Protein AF-0000000072890587 (afdb_homodimer)

Nearest PDB structures (foldseek):
  2buj-assembly1_A  TM=9.372E-01  e=1.183E-31  Homo sapiens
  2buj-assembly2_B  TM=9.248E-01  e=1.462E-30  Homo sapiens
  4c57-assembly2_B  TM=8.618E-01  e=7.213E-23  Homo sapiens
  4c59-assembly1_A  TM=8.508E-01  e=7.845E-19  Homo sapiens
  4o38-assembly1_A  TM=8.407E-01  e=2.914E-18  Homo sapiens

Solvent-accessible surface area (backbone atoms only — not comparable to full-atom values): 32503 Å² total; per-residue (Å²): 131,91,66,82,65,82,66,73,74,68,73,62,55,63,46,76,49,93,89,39,49,32,35,52,73,43,59,75,45,51,55,97,58,34,37,26,27,34,24,28,37,75,90,46,86,53,64,29,28,36,38,40,35,63,15,76,29,52,45,40,43,50,52,55,49,48,29,51,51,49,40,74,71,47,86,48,89,19,36,59,58,65,78,44,65,43,73,44,74,58,34,35,74,95,69,52,24,48,18,38,38,37,39,34,28,77,54,56,89,71,40,25,43,39,57,52,30,52,55,25,39,62,67,70,48,75,58,53,50,58,54,47,51,51,46,49,49,40,48,50,53,26,48,43,53,43,44,70,76,47,27,22,50,54,45,56,40,43,76,33,25,33,36,45,78,91,81,35,49,25,39,49,72,56,77,43,37,41,72,17,68,44,79,28,79,36,69,66,54,18,46,20,50,25,48,50,34,56,73,48,22,53,71,55,34,50,33,46,63,45,68,60,43,53,68,70,41,75,48,43,50,43,49,41,34,26,8,45,20,26,35,52,39,14,56,65,68,53,43,33,79,32,46,59,37,43,47,70,60,45,32,46,69,59,50,47,61,65,52,72,84,79,71,74,82,63,81,52,86,51,68,50,69,64,55,55,53,55,30,53,48,24,54,42,54,55,59,87,71,29,53,53,65,69,55,51,53,51,52,49,54,52,47,32,68,72,63,78,82,130,88,72,80,70,81,63,72,75,67,74,63,57,63,48,76,48,94,90,38,51,33,34,52,74,44,59,75,44,50,54,97,58,34,36,27,28,35,25,28,37,74,91,46,87,52,64,30,28,37,38,39,36,61,13,76,28,49,46,40,44,51,52,54,48,46,30,51,50,52,39,72,70,50,86,48,89,21,36,59,58,64,77,45,64,43,73,44,74,58,34,35,74,93,67,52,25,48,18,38,38,39,39,34,28,77,55,55,91,73,39,24,43,39,57,52,30,52,56,25,38,62,67,70,47,74,59,54,50,58,56,46,52,52,47,49,50,41,48,50,54,26,49,44,54,44,44,70,77,46,27,21,51,54,46,56,41,42,75,32,24,33,36,44,77,91,82,36,49,25,38,49,72,56,77,43,36,41,72,16,68,45,80,29,81,37,68,66,54,18,45,21,51,24,48,50,35,57,72,48,20,53,72,54,35,52,33,45,63,45,67,60,42,53,68,70,40,75,47,43,50,44,48,41,35,26,8,46,19,26,37,52,40,15,56,66,67,54,42,34,78,32,46,60,36,44,47,72,59,44,32,46,68,59,50,46,60,66,52,72,84,80,71,76,81,64,80,53,86,52,68,49,69,63,56,56,52,54,30,52,49,24,55,42,54,55,57,87,71,31,52,53,66,69,54,52,54,51,50,50,53,52,47,31,69,73,63,78,83

Secondary structure (DSSP, 8-state):
-------------EEEETTEEEEEEEEEEE-SSEEEEEEEETTS--EEEEEEEEESSHHHHHHHHHHHHHHHH---TTB----EEEEES--BGGGTB-EEEEEEEE--TT-BHHHHHHHHHHHT-PPPHHHHHHHHHHHHHHHHHHHHTTEE-S--SGGGEEEETTTEEEE--GGG-EES-EEE-SHHHHHHHHHHHHHHS-GGG--GGGTS--SSEEE-THHHHHHHHHHHHHHHHSS-TTHHHHHTT--HHHHHHHT---------TT--HHHHHHHHHH--SSGGGSPPHHHHHHHHHHHHHHHT-/-------------EEEETTEEEEEEEEEEE-SSEEEEEEEETTS--EEEEEEEEESSHHHHHHHHHHHHHHHH---TTB----EEEEES--BGGGTB-EEEEEEEE--TT-BHHHHHHHHHHHT-PPPHHHHHHHHHHHHHHHHHHHHTTEE-S--SGGGEEEETTTEEEE--GGG-EES-EEE-SHHHHHHHHHHHHHHS-GGG--GGGTS--SSEEE-THHHHHHHHHHHHHHHHSS-TTHHHHHTT--HHHHHHHT--------STTS-HHHHHHHHHH--SSGGGSPPHHHHHHHHHHHHHHHT-

InterPro domains:
  IPR000719 Protein kinase domain [PF00069] (23-298)
  IPR000719 Protein kinase domain [PS50011] (22-303)
  IPR000719 Protein kinase domain [SM00220] (22-304)
  IPR011009 Protein kinase-like domain superfamily [SSF56112] (11-298)
  IPR052239 Serine/threonine-specific protein kinases [PTHR45998] (8-303)

Radius of gyration: 24.75 Å; Cα contacts (8 Å, |Δi|>4): 1178; chains: 2; bounding box: 51×75×78 Å

Structure (mmCIF, N/CA/C/O backbone):
data_AF-0000000072890587-model_v1
#
loop_
_entity.id
_entity.type
_entity.pdbx_description
1 polymer 'non-specific serine/threonine protein kinase'
#
loop_
_atom_site.group_PDB
_atom_site.id
_atom_site.type_symbol
_atom_site.label_atom_id
_atom_site.label_alt_id
_atom_site.label_comp_id
_atom_site.label_asym_id
_atom_site.label_entity_id
_atom_site.label_seq_id
_atom_site.pdbx_PDB_ins_code
_atom_site.Cartn_x
_atom_site.Cartn_y
_atom_site.Cartn_z
_atom_site.occupancy
_atom_site.B_iso_or_equiv
_atom_site.auth_seq_id
_atom_site.auth_comp_id
_atom_site.auth_asym_id
_atom_site.auth_atom_id
_atom_site.pd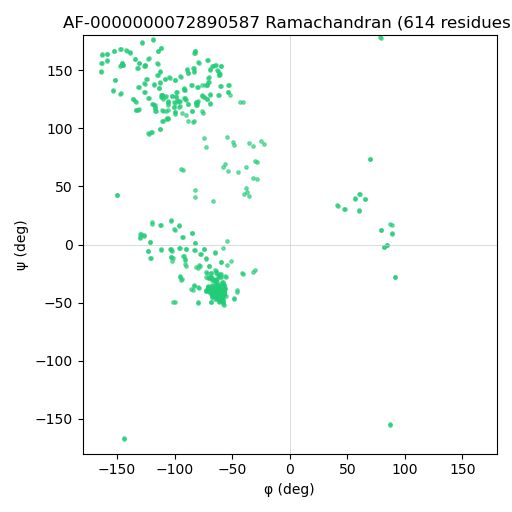bx_PDB_model_num
ATOM 1 N N . MET A 1 1 ? -9.383 34.219 -34.938 1 16.92 1 MET A N 1
ATOM 2 C CA . MET A 1 1 ? -7.934 34.062 -34.812 1 16.92 1 MET A CA 1
ATOM 3 C C . MET A 1 1 ? -7.594 33.25 -33.531 1 16.92 1 MET A C 1
ATOM 5 O O . MET A 1 1 ? -6.516 32.688 -33.438 1 16.92 1 MET A O 1
ATOM 9 N N . LEU A 1 2 ? -8.383 33.312 -32.469 1 17.14 2 LEU A N 1
ATOM 10 C CA . LEU A 1 2 ? -7.84 33.312 -31.109 1 17.14 2 LEU A CA 1
ATOM 11 C C . LEU A 1 2 ? -7.527 31.875 -30.656 1 17.14 2 LEU A C 1
ATOM 13 O O . LEU A 1 2 ? -8.406 31.172 -30.156 1 17.14 2 LEU A O 1
ATOM 17 N N . ARG A 1 3 ? -7 31.016 -31.438 1 22.28 3 ARG A N 1
ATOM 18 C CA . ARG A 1 3 ? -6.594 29.609 -31.5 1 22.28 3 ARG A CA 1
ATOM 19 C C . ARG A 1 3 ? -5.582 29.297 -30.406 1 22.28 3 ARG A C 1
ATOM 21 O O . ARG A 1 3 ? -4.895 28.266 -30.469 1 22.28 3 ARG A O 1
ATOM 28 N N . ARG A 1 4 ? -5.207 30.312 -29.656 1 22.16 4 ARG A N 1
ATOM 29 C CA . ARG A 1 4 ? -4.027 30.203 -28.812 1 22.16 4 ARG A CA 1
ATOM 30 C C . ARG A 1 4 ? -4.129 28.984 -27.906 1 22.16 4 ARG A C 1
ATOM 32 O O . ARG A 1 4 ? -5.047 28.875 -27.078 1 22.16 4 ARG A O 1
ATOM 39 N N . ILE A 1 5 ? -3.613 27.922 -28.344 1 22.77 5 ILE A N 1
ATOM 40 C CA . ILE A 1 5 ? -3.322 26.516 -28.094 1 22.77 5 ILE A CA 1
ATOM 41 C C . ILE A 1 5 ? -2.588 26.375 -26.766 1 22.77 5 ILE A C 1
ATOM 43 O O . ILE A 1 5 ? -1.488 26.891 -26.594 1 22.77 5 ILE A O 1
ATOM 47 N N . PHE A 1 6 ? -3.158 26.719 -25.672 1 25.11 6 PHE A N 1
ATOM 48 C CA . PHE A 1 6 ? -2.518 26.516 -24.391 1 25.11 6 PHE A CA 1
ATOM 49 C C . PHE A 1 6 ? -1.757 25.188 -24.359 1 25.11 6 PHE A C 1
ATOM 51 O O . PHE A 1 6 ? -2.363 24.125 -24.422 1 25.11 6 PHE A O 1
ATOM 58 N N . SER A 1 7 ? -0.663 25.078 -25.172 1 26.73 7 SER A N 1
ATOM 59 C CA . SER A 1 7 ? 0.453 24.141 -25.203 1 26.73 7 SER A CA 1
ATOM 60 C C . SER A 1 7 ? 0.877 23.75 -23.781 1 26.73 7 SER A C 1
ATOM 62 O O . SER A 1 7 ? 1.456 24.562 -23.062 1 26.73 7 SER A O 1
ATOM 64 N N . VAL A 1 8 ? 0.011 23.438 -22.891 1 31.25 8 VAL A N 1
ATOM 65 C CA . VAL A 1 8 ? 0.596 22.859 -21.688 1 31.25 8 VAL A CA 1
ATOM 66 C C . VAL A 1 8 ? 1.893 22.141 -22.047 1 31.25 8 VAL A C 1
ATOM 68 O O . VAL A 1 8 ? 1.885 21.188 -22.828 1 31.25 8 VAL A O 1
ATOM 71 N N . ILE A 1 9 ? 2.963 22.75 -22.391 1 32.62 9 ILE A N 1
ATOM 72 C CA . ILE A 1 9 ? 4.324 22.281 -22.594 1 32.62 9 ILE A CA 1
ATOM 73 C C . ILE A 1 9 ? 4.578 21.062 -21.703 1 32.62 9 ILE A C 1
ATOM 75 O O . ILE A 1 9 ? 4.66 21.188 -20.469 1 32.62 9 ILE A O 1
ATOM 79 N N . CYS A 1 10 ? 3.883 20.016 -21.719 1 39.59 10 CYS A N 1
ATOM 80 C CA . CYS A 1 10 ? 4.184 18.703 -21.156 1 39.59 10 CYS A CA 1
ATOM 81 C C . CYS A 1 10 ? 5.672 18.391 -21.281 1 39.59 10 CYS A C 1
ATOM 83 O O . CYS A 1 10 ? 6.148 18.016 -22.344 1 39.59 10 CYS A O 1
ATOM 85 N N . SER A 1 11 ? 6.52 19.359 -21.031 1 45.66 11 SER A N 1
ATOM 86 C CA . SER A 1 11 ? 7.91 18.938 -20.938 1 45.66 11 SER A CA 1
ATOM 87 C C . SER A 1 11 ? 8.016 17.453 -20.609 1 45.66 11 SER A C 1
ATOM 89 O O . SER A 1 11 ? 7.477 17 -19.594 1 45.66 11 SER A O 1
ATOM 91 N N . LYS A 1 12 ? 7.98 16.641 -21.578 1 62.44 12 LYS A N 1
ATOM 92 C CA . LYS A 1 12 ? 8.062 15.18 -21.5 1 62.44 12 LYS A CA 1
ATOM 93 C C . LYS A 1 12 ? 9.242 14.742 -20.625 1 62.44 12 LYS A C 1
ATOM 95 O O . LYS A 1 12 ? 10.398 14.844 -21.047 1 62.44 12 LYS A O 1
ATOM 100 N N . ASP A 1 13 ? 9.141 14.594 -19.391 1 86.69 13 ASP A N 1
ATOM 101 C CA . ASP A 1 13 ? 10.172 14.062 -18.516 1 86.69 13 ASP A CA 1
ATOM 102 C C . ASP A 1 13 ? 10.852 12.844 -19.141 1 86.69 13 ASP A C 1
ATOM 104 O O . ASP A 1 13 ? 10.219 12.078 -19.875 1 86.69 13 ASP A O 1
ATOM 108 N N . TYR A 1 14 ? 12.141 12.945 -19.281 1 93.19 14 TYR A N 1
ATOM 109 C CA . TYR A 1 14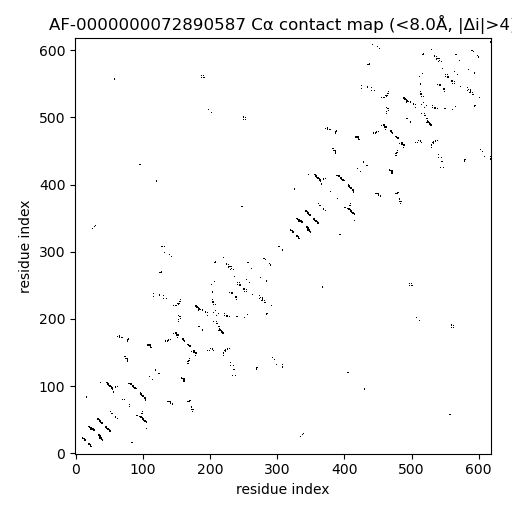 ? 12.883 11.781 -19.766 1 93.19 14 TYR A CA 1
ATOM 110 C C . TYR A 1 14 ? 13.961 11.383 -18.766 1 93.19 14 TYR A C 1
ATOM 112 O O . TYR A 1 14 ? 14.305 12.148 -17.875 1 93.19 14 TYR A O 1
ATOM 120 N N . TYR A 1 15 ? 14.406 10.156 -18.891 1 94.81 15 TYR A N 1
ATOM 121 C CA . TYR A 1 15 ? 15.508 9.617 -18.109 1 94.81 15 TYR A CA 1
ATOM 122 C C . TYR A 1 15 ? 16.578 9.023 -19 1 94.81 15 TYR A C 1
ATOM 124 O O . TYR A 1 15 ? 16.281 8.438 -20.047 1 94.81 15 TYR A O 1
ATOM 132 N N . ASP A 1 16 ? 17.781 9.281 -18.641 1 94.94 16 ASP A N 1
ATOM 133 C CA . ASP A 1 16 ? 18.906 8.695 -19.344 1 94.94 16 ASP A CA 1
ATOM 134 C C . ASP A 1 16 ? 19.406 7.438 -18.625 1 94.94 16 ASP A C 1
ATOM 136 O O . ASP A 1 16 ? 19.703 7.477 -17.438 1 94.94 16 ASP A O 1
ATOM 140 N N . ILE A 1 17 ? 19.422 6.367 -19.328 1 96 17 ILE A N 1
ATOM 141 C CA . ILE A 1 17 ? 19.984 5.117 -18.812 1 96 17 ILE A CA 1
ATOM 142 C C . ILE A 1 17 ? 20.938 4.52 -19.844 1 96 17 ILE A C 1
ATOM 144 O O . ILE A 1 17 ? 20.547 4.164 -20.953 1 96 17 ILE A O 1
ATOM 148 N N . ASP A 1 18 ? 22.203 4.406 -19.516 1 93.88 18 ASP A N 1
ATOM 149 C CA . ASP A 1 18 ? 23.25 3.832 -20.359 1 93.88 18 ASP A CA 1
ATOM 150 C C . ASP A 1 18 ? 23.328 4.562 -21.688 1 93.88 18 ASP A C 1
ATOM 152 O O . ASP A 1 18 ? 23.391 3.928 -22.75 1 93.88 18 ASP A O 1
ATOM 156 N N . GLY A 1 19 ? 23.172 5.836 -21.641 1 91.81 19 GLY A N 1
ATOM 157 C CA . GLY A 1 19 ? 23.359 6.656 -22.828 1 91.81 19 GLY A CA 1
ATOM 158 C C . GLY A 1 19 ? 22.109 6.727 -23.703 1 91.81 19 GLY A C 1
ATOM 159 O O . GLY A 1 19 ? 22.141 7.328 -24.781 1 91.81 19 GLY A O 1
ATOM 160 N N . LYS A 1 20 ? 21.078 6.094 -23.328 1 94.88 20 LYS A N 1
ATOM 161 C CA . LYS A 1 20 ? 19.812 6.141 -24.062 1 94.88 20 LYS A CA 1
ATOM 162 C C . LYS A 1 20 ? 18.766 6.953 -23.297 1 94.88 20 LYS A C 1
ATOM 164 O O . LYS A 1 20 ? 18.703 6.883 -22.062 1 94.88 20 LYS A O 1
ATOM 169 N N . ARG A 1 21 ? 18.047 7.637 -24.031 1 94.31 21 ARG A N 1
ATOM 170 C CA . ARG A 1 21 ? 17 8.469 -23.438 1 94.31 21 ARG A CA 1
ATOM 171 C C . ARG A 1 21 ? 15.648 7.777 -23.5 1 94.31 21 ARG A C 1
ATOM 173 O O . ARG A 1 21 ? 15.266 7.254 -24.547 1 94.31 21 ARG A O 1
ATOM 180 N N . TYR A 1 22 ? 14.953 7.75 -22.406 1 96 22 TYR A N 1
ATOM 181 C CA . TYR A 1 22 ? 13.609 7.191 -22.297 1 96 22 TYR A CA 1
ATOM 182 C C . TYR A 1 22 ? 12.602 8.266 -21.891 1 96 22 TYR A C 1
ATOM 184 O O . TYR A 1 22 ? 12.703 8.844 -20.812 1 96 22 TYR A O 1
ATOM 192 N N . TYR A 1 23 ? 11.609 8.5 -22.719 1 94.94 23 TYR A N 1
ATOM 193 C CA . TYR A 1 23 ? 10.617 9.547 -22.5 1 94.94 23 TYR A CA 1
ATOM 194 C C . TYR A 1 23 ? 9.414 9.008 -21.734 1 94.94 23 TYR A C 1
ATOM 196 O O . TYR A 1 23 ? 8.891 7.945 -22.062 1 94.94 23 TYR A O 1
ATOM 204 N N . VAL A 1 24 ? 9.008 9.758 -20.703 1 93.69 24 VAL A N 1
ATOM 205 C CA . VAL A 1 24 ? 7.871 9.352 -19.875 1 93.69 24 VAL A CA 1
ATOM 206 C C . VAL A 1 24 ? 6.574 9.586 -20.656 1 93.69 24 VAL A C 1
ATOM 208 O O . VAL A 1 24 ? 6.336 10.68 -21.156 1 93.69 24 VAL A O 1
ATOM 211 N N . ARG A 1 25 ? 5.762 8.523 -20.734 1 89.06 25 ARG A N 1
ATOM 212 C CA . ARG A 1 25 ? 4.469 8.617 -21.406 1 89.06 25 ARG A CA 1
ATOM 213 C C . ARG A 1 25 ? 3.338 8.758 -20.391 1 89.06 25 ARG A C 1
ATOM 215 O O . ARG A 1 25 ? 2.512 9.664 -20.5 1 89.06 25 ARG A O 1
ATOM 222 N N . GLU A 1 26 ? 3.365 7.914 -19.438 1 86.81 26 GLU A N 1
ATOM 223 C CA . GLU A 1 26 ? 2.312 7.938 -18.422 1 86.81 26 GLU A CA 1
ATOM 224 C C . GLU A 1 26 ? 2.721 7.156 -17.188 1 86.81 26 GLU A C 1
ATOM 226 O O . GLU A 1 26 ? 3.559 6.254 -17.25 1 86.81 26 GLU A O 1
ATOM 231 N N . LEU A 1 27 ? 2.092 7.531 -16.094 1 87.06 27 LEU A N 1
ATOM 232 C CA . LEU A 1 27 ? 2.219 6.77 -14.859 1 87.06 27 LEU A CA 1
ATOM 233 C C . LEU A 1 27 ? 1.384 5.496 -14.914 1 87.06 27 LEU A C 1
ATOM 235 O O . LEU A 1 27 ? 0.194 5.543 -15.234 1 87.06 27 LEU A O 1
ATOM 239 N N . ILE A 1 28 ? 2.012 4.32 -14.617 1 87.12 28 ILE A N 1
ATOM 240 C CA . ILE A 1 28 ? 1.239 3.092 -14.766 1 87.12 28 ILE A CA 1
ATOM 241 C C . ILE A 1 28 ? 1.214 2.336 -13.438 1 87.12 28 ILE A C 1
ATOM 243 O O . ILE A 1 28 ? 0.548 1.306 -13.312 1 87.12 28 ILE A O 1
ATOM 247 N N . GLY A 1 29 ? 1.944 2.807 -12.461 1 85.38 29 GLY A N 1
ATOM 248 C CA . GLY A 1 29 ? 1.928 2.184 -11.148 1 85.38 29 GLY A CA 1
ATOM 249 C C . GLY A 1 29 ? 2.51 3.07 -10.062 1 85.38 29 GLY A C 1
ATOM 250 O O . GLY A 1 29 ? 3.377 3.902 -10.328 1 85.38 29 GLY A O 1
ATOM 251 N N . GLN A 1 30 ? 1.974 2.891 -8.867 1 81.69 30 GLN A N 1
ATOM 252 C CA . GLN A 1 30 ? 2.494 3.646 -7.73 1 81.69 30 GLN A CA 1
ATOM 253 C C . GLN A 1 30 ? 2.4 2.838 -6.441 1 81.69 30 GLN A C 1
ATOM 255 O O . GLN A 1 30 ? 1.393 2.176 -6.188 1 81.69 30 GLN A O 1
ATOM 260 N N . GLY A 1 31 ? 3.482 2.812 -5.801 1 73.31 31 GLY A N 1
ATOM 261 C CA . GLY A 1 31 ? 3.549 2.254 -4.461 1 73.31 31 GLY A CA 1
ATOM 262 C C . GLY A 1 31 ? 4.195 3.189 -3.455 1 73.31 31 GLY A C 1
ATOM 263 O O . GLY A 1 31 ? 4.488 4.344 -3.773 1 73.31 31 GLY A O 1
ATOM 264 N N . GLY A 1 32 ? 4.234 2.91 -2.193 1 63.88 32 GLY A N 1
ATOM 265 C CA . GLY A 1 32 ? 4.727 3.756 -1.118 1 63.88 32 GLY A CA 1
ATOM 266 C C . GLY A 1 32 ? 6.062 4.402 -1.43 1 63.88 32 GLY A C 1
ATOM 267 O O . GLY A 1 32 ? 6.254 5.594 -1.179 1 63.88 32 GLY A O 1
ATOM 268 N N . PHE A 1 33 ? 6.945 3.701 -2.055 1 68.38 33 PHE A N 1
ATOM 269 C CA . PHE A 1 33 ? 8.258 4.316 -2.199 1 68.38 33 PHE A CA 1
ATOM 270 C C . PHE A 1 33 ? 8.734 4.246 -3.646 1 68.38 33 PHE A C 1
ATOM 272 O O . PHE A 1 33 ? 9.898 4.516 -3.938 1 68.38 33 PHE A O 1
ATOM 279 N N . SER A 1 34 ? 7.836 3.836 -4.527 1 86.5 34 SER A N 1
ATOM 280 C CA . SER A 1 34 ? 8.258 3.717 -5.922 1 86.5 34 SER A CA 1
ATOM 281 C C . SER A 1 34 ? 7.113 4.035 -6.875 1 86.5 34 SER A C 1
ATOM 283 O O . SER A 1 34 ? 5.945 4 -6.484 1 86.5 34 SER A O 1
ATOM 285 N N . THR A 1 35 ? 7.477 4.461 -8.008 1 88.88 35 THR A N 1
ATOM 286 C CA . THR A 1 35 ? 6.531 4.645 -9.102 1 88.88 35 THR A CA 1
ATOM 287 C C . THR A 1 35 ? 6.992 3.893 -10.344 1 88.88 35 THR A C 1
ATOM 289 O O . THR A 1 35 ? 8.172 3.561 -10.477 1 88.88 35 THR A O 1
ATOM 292 N N . VAL A 1 36 ? 6.055 3.549 -11.141 1 93.81 36 VAL A N 1
ATOM 293 C CA . VAL A 1 36 ? 6.359 2.918 -12.422 1 93.81 36 VAL A CA 1
ATOM 294 C C . VAL A 1 36 ? 5.762 3.74 -13.555 1 93.81 36 VAL A C 1
ATOM 296 O O . VAL A 1 36 ? 4.555 3.992 -13.578 1 93.81 36 VAL A O 1
ATOM 299 N N . ASP A 1 37 ? 6.613 4.098 -14.516 1 93.94 37 ASP A N 1
ATOM 300 C CA . ASP A 1 37 ? 6.184 4.859 -15.688 1 93.94 37 ASP A CA 1
ATOM 301 C C . ASP A 1 37 ? 6.285 4.016 -16.953 1 93.94 37 ASP A C 1
ATOM 303 O O . ASP A 1 37 ? 7.227 3.236 -17.109 1 93.94 37 ASP A O 1
ATOM 307 N N . LEU A 1 38 ? 5.277 4.195 -17.75 1 94.44 38 LEU A N 1
ATOM 308 C CA . LEU A 1 38 ? 5.461 3.795 -19.141 1 94.44 38 LEU A CA 1
ATOM 309 C C . LEU A 1 38 ? 6.395 4.758 -19.859 1 94.44 38 LEU A C 1
ATOM 311 O O . LEU A 1 38 ? 6.184 5.973 -19.844 1 94.44 38 LEU A O 1
ATOM 315 N N . VAL A 1 39 ? 7.434 4.211 -20.453 1 96 39 VAL A N 1
ATOM 316 C CA . VAL A 1 39 ? 8.391 5.07 -21.156 1 96 39 VAL A CA 1
ATOM 317 C C . VAL A 1 39 ? 8.664 4.52 -22.547 1 96 39 VAL A C 1
ATOM 319 O O . VAL A 1 39 ? 8.398 3.346 -22.828 1 96 39 VAL A O 1
ATOM 322 N N . SER A 1 40 ? 9.078 5.387 -23.406 1 95.69 40 SER A N 1
ATOM 323 C CA . SER A 1 40 ? 9.492 4.996 -24.75 1 95.69 40 SER A CA 1
ATOM 324 C C . SER A 1 40 ? 10.914 5.461 -25.062 1 95.69 40 SER A C 1
ATOM 326 O O . SER A 1 40 ? 11.328 6.531 -24.609 1 95.69 40 SER A O 1
ATOM 328 N N . GLU A 1 41 ? 11.57 4.621 -25.75 1 92.94 41 GLU A N 1
ATOM 329 C CA . GLU A 1 41 ? 12.922 4.988 -26.188 1 92.94 41 GLU A CA 1
ATOM 330 C C . GLU A 1 41 ? 12.883 6.086 -27.25 1 92.94 41 GLU A C 1
ATOM 332 O O . GLU A 1 41 ? 12 6.094 -28.109 1 92.94 41 GLU A O 1
ATOM 337 N N . SER A 1 42 ? 13.844 6.973 -27.203 1 88.44 42 SER A N 1
ATOM 338 C CA . SER A 1 42 ? 13.898 8.109 -28.109 1 88.44 42 SER A CA 1
ATOM 339 C C . SER A 1 42 ? 14.047 7.656 -29.562 1 88.44 42 SER A C 1
ATOM 341 O O . SER A 1 42 ? 13.516 8.281 -30.469 1 88.44 42 SER A O 1
ATOM 343 N N . THR A 1 43 ? 14.766 6.629 -29.703 1 88.38 43 THR A N 1
ATOM 344 C CA . THR A 1 43 ? 15.141 6.215 -31.047 1 88.38 43 THR A CA 1
ATOM 345 C C . THR A 1 43 ? 14.117 5.234 -31.625 1 88.38 43 THR A C 1
ATOM 347 O O . THR A 1 43 ? 14.203 4.844 -32.781 1 88.38 43 THR A O 1
ATOM 350 N N . SER A 1 44 ? 13.305 4.793 -30.766 1 86.5 44 SER A N 1
ATOM 351 C CA . SER A 1 44 ? 12.305 3.816 -31.188 1 86.5 44 SER A CA 1
ATOM 352 C C . SER A 1 44 ? 10.969 4.047 -30.484 1 86.5 44 SER A C 1
ATOM 354 O O . SER A 1 44 ? 10.844 4.945 -29.656 1 86.5 44 SER A O 1
ATOM 356 N N . ASP A 1 45 ? 9.93 3.42 -30.938 1 87.25 45 ASP A N 1
ATOM 357 C CA . ASP A 1 45 ? 8.609 3.5 -30.312 1 87.25 45 ASP A CA 1
ATOM 358 C C . ASP A 1 45 ? 8.375 2.314 -29.375 1 87.25 45 ASP A C 1
ATOM 360 O O . ASP A 1 45 ? 7.246 2.068 -28.953 1 87.25 45 ASP A O 1
ATOM 364 N N . ARG A 1 46 ? 9.516 1.765 -29.141 1 94.12 46 ARG A N 1
ATOM 365 C CA . ARG A 1 46 ? 9.383 0.619 -28.25 1 94.12 46 ARG A CA 1
ATOM 366 C C . ARG A 1 46 ? 9.062 1.068 -26.828 1 94.12 46 ARG A C 1
ATOM 368 O O . ARG A 1 46 ? 9.633 2.039 -26.328 1 94.12 46 ARG A O 1
ATOM 375 N N . LEU A 1 47 ? 8.125 0.35 -26.203 1 96.06 47 LEU A N 1
ATOM 376 C CA . LEU A 1 47 ? 7.648 0.725 -24.875 1 96.06 47 LEU A CA 1
ATOM 377 C C . LEU A 1 47 ? 8.328 -0.113 -23.797 1 96.06 47 LEU A C 1
ATOM 379 O O . LEU A 1 47 ? 8.57 -1.305 -23.984 1 96.06 47 LEU A O 1
ATOM 383 N N . TYR A 1 48 ? 8.625 0.551 -22.688 1 97.56 48 TYR A N 1
ATOM 384 C CA . TYR A 1 48 ? 9.203 -0.067 -21.5 1 97.56 48 TYR A CA 1
ATOM 385 C C . TYR A 1 48 ? 8.492 0.408 -20.234 1 97.56 48 TYR A C 1
ATOM 387 O O . TYR A 1 48 ? 7.742 1.385 -20.266 1 97.56 48 TYR A O 1
ATOM 395 N N . ALA A 1 49 ? 8.625 -0.349 -19.188 1 97.19 49 ALA A N 1
ATOM 396 C CA . ALA A 1 49 ? 8.25 0.105 -17.844 1 97.19 49 ALA A CA 1
ATOM 397 C C . ALA A 1 49 ? 9.469 0.577 -17.062 1 97.19 49 ALA A C 1
ATOM 399 O O . ALA A 1 49 ? 10.477 -0.132 -16.984 1 97.19 49 ALA A O 1
ATOM 400 N N . LEU A 1 50 ? 9.398 1.77 -16.531 1 97.31 50 LEU A N 1
ATOM 401 C CA . LEU A 1 50 ? 10.484 2.322 -15.734 1 97.31 50 LEU A CA 1
ATOM 402 C C . LEU A 1 50 ? 10.086 2.432 -14.266 1 97.31 50 LEU A C 1
ATOM 404 O O . LEU A 1 50 ? 9.273 3.285 -13.906 1 97.31 50 LEU A O 1
ATOM 408 N N . LYS A 1 51 ? 10.625 1.549 -13.445 1 96.31 51 LYS A N 1
ATOM 409 C CA . LYS A 1 51 ? 10.438 1.656 -12 1 96.31 51 LYS A CA 1
ATOM 410 C C . LYS A 1 51 ? 11.414 2.662 -11.398 1 96.31 51 LYS A C 1
ATOM 412 O O . LYS A 1 51 ? 12.625 2.564 -11.609 1 96.31 51 LYS A O 1
ATOM 417 N N . LYS A 1 52 ? 10.898 3.641 -10.75 1 94.62 52 LYS A N 1
ATOM 418 C CA . LYS A 1 52 ? 11.68 4.684 -10.094 1 94.62 52 LYS A CA 1
ATOM 419 C C . LYS A 1 52 ? 11.578 4.574 -8.578 1 94.62 52 LYS A C 1
ATOM 421 O O . LYS A 1 52 ? 10.492 4.691 -8.008 1 94.62 52 LYS A O 1
ATOM 426 N N . ILE A 1 53 ? 12.68 4.293 -7.926 1 92.75 53 ILE A N 1
ATOM 427 C CA . ILE A 1 53 ? 12.734 4.16 -6.473 1 92.75 53 ILE A CA 1
ATOM 428 C C . ILE A 1 53 ? 13.445 5.367 -5.871 1 92.75 53 ILE A C 1
ATOM 430 O O . ILE A 1 53 ? 14.664 5.523 -6.027 1 92.75 53 ILE A O 1
ATOM 434 N N . ARG A 1 54 ? 12.734 6.18 -5.25 1 85.69 54 ARG A N 1
ATOM 435 C CA . ARG A 1 54 ? 13.328 7.32 -4.559 1 85.69 54 ARG A CA 1
ATOM 436 C C . ARG A 1 54 ? 13.891 6.91 -3.203 1 85.69 54 ARG A C 1
ATOM 438 O O . ARG A 1 54 ? 13.164 6.371 -2.363 1 85.69 54 ARG A O 1
ATOM 445 N N . CYS A 1 55 ? 15.117 7.133 -3.02 1 87.25 55 CYS A N 1
ATOM 446 C CA . CYS A 1 55 ? 15.812 6.738 -1.798 1 87.25 55 CYS A CA 1
ATOM 447 C C . CYS A 1 55 ? 16.094 7.949 -0.922 1 87.25 55 CYS A C 1
ATOM 449 O O . CYS A 1 55 ? 16.781 8.891 -1.354 1 87.25 55 CYS A O 1
ATOM 451 N N . HIS A 1 56 ? 15.594 7.855 0.292 1 77 56 HIS A N 1
ATOM 452 C CA . HIS A 1 56 ? 15.75 8.984 1.206 1 77 56 HIS A CA 1
ATOM 453 C C . HIS A 1 56 ? 16.844 8.711 2.227 1 77 56 HIS A C 1
ATOM 455 O O . HIS A 1 56 ? 17.156 9.57 3.059 1 77 56 HIS A O 1
ATOM 461 N N . SER A 1 57 ? 17.359 7.52 2.148 1 80.06 57 SER A N 1
ATOM 462 C CA . SER A 1 57 ? 18.422 7.113 3.053 1 80.06 57 SER A CA 1
ATOM 463 C C . SER A 1 57 ? 19.375 6.133 2.377 1 80.06 57 SER A C 1
ATOM 465 O O . SER A 1 57 ? 19.094 5.621 1.295 1 80.06 57 SER A O 1
ATOM 467 N N . ILE A 1 58 ? 20.469 5.918 3.027 1 84.38 58 ILE A N 1
ATOM 468 C CA . ILE A 1 58 ? 21.438 4.945 2.539 1 84.38 58 ILE A CA 1
ATOM 469 C C . ILE A 1 58 ? 20.828 3.547 2.568 1 84.38 58 ILE A C 1
ATOM 471 O O . ILE A 1 58 ? 21.078 2.73 1.681 1 84.38 58 ILE A O 1
ATOM 475 N N . GLU A 1 59 ? 20 3.334 3.514 1 84.5 59 GLU A N 1
ATOM 476 C CA . GLU A 1 59 ? 19.344 2.037 3.645 1 84.5 59 GLU A CA 1
ATOM 477 C C . GLU A 1 59 ? 18.359 1.797 2.5 1 84.5 59 GLU A C 1
ATOM 479 O O . GLU A 1 59 ? 18.266 0.683 1.979 1 84.5 59 GLU A O 1
ATOM 484 N N . ASP A 1 60 ? 17.688 2.834 2.123 1 85.44 60 ASP A N 1
ATOM 485 C CA . ASP A 1 60 ? 16.812 2.742 0.957 1 85.44 60 ASP A CA 1
ATOM 486 C C . ASP A 1 60 ? 17.609 2.367 -0.294 1 85.44 60 ASP A C 1
ATOM 488 O O . ASP A 1 60 ? 17.172 1.529 -1.085 1 85.44 60 ASP A O 1
ATOM 492 N N . GLU A 1 61 ? 18.688 3.051 -0.389 1 89.62 61 GLU A N 1
ATOM 493 C CA . GLU A 1 61 ? 19.531 2.805 -1.559 1 89.62 61 GLU A CA 1
ATOM 494 C C . GLU A 1 61 ? 20.047 1.371 -1.567 1 89.62 61 GLU A C 1
ATOM 496 O O . GLU A 1 61 ? 20.078 0.723 -2.615 1 89.62 61 GLU A O 1
ATOM 501 N N . GLN A 1 62 ? 20.438 0.901 -0.429 1 90.69 62 GLN A N 1
ATOM 502 C CA . GLN A 1 62 ? 20.922 -0.47 -0.308 1 90.69 62 GLN A CA 1
ATOM 503 C C . GLN A 1 62 ? 19.828 -1.473 -0.661 1 90.69 62 GLN A C 1
ATOM 505 O O . GLN A 1 62 ? 20.094 -2.484 -1.315 1 90.69 62 GLN A O 1
ATOM 510 N N . ALA A 1 63 ? 18.656 -1.192 -0.242 1 89.88 63 ALA A N 1
ATOM 511 C CA . ALA A 1 63 ? 17.531 -2.057 -0.572 1 89.88 63 ALA A CA 1
ATOM 512 C C . ALA A 1 63 ? 17.281 -2.08 -2.078 1 89.88 63 ALA A C 1
ATOM 514 O O . ALA A 1 63 ? 17.031 -3.141 -2.654 1 89.88 63 ALA A O 1
ATOM 515 N N . ALA A 1 64 ? 17.344 -0.91 -2.684 1 93.12 64 ALA A N 1
ATOM 516 C CA . ALA A 1 64 ? 17.156 -0.82 -4.133 1 93.12 64 ALA A CA 1
ATOM 517 C C . ALA A 1 64 ? 18.266 -1.562 -4.867 1 93.12 64 ALA A C 1
ATOM 519 O O . ALA A 1 64 ? 18.016 -2.252 -5.855 1 93.12 64 ALA A O 1
ATOM 520 N N . GLU A 1 65 ? 19.406 -1.436 -4.352 1 94.62 65 GLU A N 1
ATOM 521 C CA . GLU A 1 65 ? 20.547 -2.141 -4.934 1 94.62 65 GLU A CA 1
ATOM 522 C C . GLU A 1 65 ? 20.406 -3.65 -4.777 1 94.62 65 GLU A C 1
ATOM 524 O O . GLU A 1 65 ? 20.812 -4.414 -5.652 1 94.62 65 GLU A O 1
ATOM 529 N N . GLN A 1 66 ? 19.891 -4.031 -3.672 1 95.19 66 GLN A N 1
ATOM 530 C CA . GLN A 1 66 ? 19.656 -5.457 -3.467 1 95.19 66 GLN A CA 1
ATOM 531 C C . GLN A 1 66 ? 18.656 -6.004 -4.492 1 95.19 66 GLN A C 1
ATOM 533 O O . GLN A 1 66 ? 18.812 -7.125 -4.973 1 95.19 66 GLN A O 1
ATOM 538 N N . GLU A 1 67 ? 17.625 -5.246 -4.773 1 95.81 67 GLU A N 1
ATOM 539 C CA . GLU A 1 67 ? 16.703 -5.648 -5.832 1 95.81 67 GLU A CA 1
ATOM 540 C C . GLU A 1 67 ? 17.438 -5.84 -7.156 1 95.81 67 GLU A C 1
ATOM 542 O O . GLU A 1 67 ? 17.203 -6.828 -7.859 1 95.81 67 GLU A O 1
ATOM 547 N N . ILE A 1 68 ? 18.344 -4.945 -7.477 1 96.88 68 ILE A N 1
ATOM 548 C CA . ILE A 1 68 ? 19.141 -5.035 -8.695 1 96.88 68 ILE A CA 1
ATOM 549 C C . ILE A 1 68 ? 19.969 -6.316 -8.672 1 96.88 68 ILE A C 1
ATOM 551 O O . ILE A 1 68 ? 20.031 -7.031 -9.68 1 96.88 68 ILE A O 1
ATOM 555 N N . ARG A 1 69 ? 20.516 -6.594 -7.535 1 97.5 69 ARG A N 1
ATOM 556 C CA . ARG A 1 69 ? 21.344 -7.789 -7.398 1 97.5 69 ARG A CA 1
ATOM 557 C C . ARG A 1 69 ? 20.531 -9.055 -7.652 1 97.5 69 ARG A C 1
ATOM 559 O O . ARG A 1 69 ? 20.984 -9.977 -8.32 1 97.5 69 ARG A O 1
ATOM 566 N N . TYR A 1 70 ? 19.328 -9.078 -7.141 1 97.81 70 TYR A N 1
ATOM 567 C CA . TYR A 1 70 ? 18.453 -10.227 -7.387 1 97.81 70 TYR A CA 1
ATOM 568 C C . TYR A 1 70 ? 18.172 -10.367 -8.875 1 97.81 70 TYR A C 1
ATOM 570 O O . TYR A 1 70 ? 18.25 -11.469 -9.422 1 97.81 70 TYR A O 1
ATOM 578 N N . HIS A 1 71 ? 17.859 -9.266 -9.508 1 97.62 71 HIS A N 1
ATOM 579 C CA . HIS A 1 71 ? 17.609 -9.297 -10.945 1 97.62 71 HIS A CA 1
ATOM 580 C C . HIS A 1 71 ? 18.812 -9.859 -11.703 1 97.62 71 HIS A C 1
ATOM 582 O O . HIS A 1 71 ? 18.641 -10.641 -12.641 1 97.62 71 HIS A O 1
ATOM 588 N N . LYS A 1 72 ? 19.969 -9.477 -11.289 1 97.5 72 LYS A N 1
ATOM 589 C CA . LYS A 1 72 ? 21.188 -9.898 -11.961 1 97.5 72 LYS A CA 1
ATOM 590 C C . LYS A 1 72 ? 21.438 -11.391 -11.781 1 97.5 72 LYS A C 1
ATOM 592 O O . LYS A 1 72 ? 22.031 -12.039 -12.648 1 97.5 72 LYS A O 1
ATOM 597 N N . GLN A 1 73 ? 20.969 -11.906 -10.734 1 98.12 73 GLN A N 1
ATOM 598 C CA . GLN A 1 73 ? 21.266 -13.289 -10.391 1 98.12 73 GLN A CA 1
ATOM 599 C C . GLN A 1 73 ? 20.219 -14.242 -10.961 1 98.12 73 GLN A C 1
ATOM 601 O O . GLN A 1 73 ? 20.438 -15.453 -11.016 1 98.12 73 GLN A O 1
ATOM 606 N N . ILE A 1 74 ? 19.094 -13.719 -11.344 1 97.94 74 ILE A N 1
ATOM 607 C CA . ILE A 1 74 ? 18 -14.562 -11.789 1 97.94 74 ILE A CA 1
ATOM 608 C C . ILE A 1 74 ? 17.828 -14.445 -13.305 1 97.94 74 ILE A C 1
ATOM 610 O O . ILE A 1 74 ? 17.578 -13.359 -13.82 1 97.94 74 ILE A O 1
ATOM 614 N N . ASN A 1 75 ? 18.062 -15.516 -13.984 1 96.56 75 ASN A N 1
ATOM 615 C CA . ASN A 1 75 ? 17.781 -15.625 -15.414 1 96.56 75 ASN A CA 1
ATOM 616 C C . ASN A 1 75 ? 16.781 -16.75 -15.695 1 96.56 75 ASN A C 1
ATOM 618 O O . ASN A 1 75 ? 17.172 -17.922 -15.758 1 96.56 75 ASN A O 1
ATOM 622 N N . HIS A 1 76 ? 15.602 -16.406 -15.812 1 98.19 76 HIS A N 1
ATOM 623 C CA . HIS A 1 76 ? 14.531 -17.375 -16.047 1 98.19 76 HIS A CA 1
ATOM 624 C C . HIS A 1 76 ? 13.375 -16.75 -16.812 1 98.19 76 HIS A C 1
ATOM 626 O O . HIS A 1 76 ? 13.016 -15.594 -16.562 1 98.19 76 HIS A O 1
ATOM 632 N N . PRO A 1 77 ? 12.773 -17.484 -17.734 1 97.88 77 PRO A N 1
ATOM 633 C CA . PRO A 1 77 ? 11.719 -16.922 -18.578 1 97.88 77 PRO A CA 1
ATOM 634 C C . PRO A 1 77 ? 10.484 -16.5 -17.781 1 97.88 77 PRO A C 1
ATOM 636 O O . PRO A 1 77 ? 9.711 -15.664 -18.25 1 97.88 77 PRO A O 1
ATOM 639 N N . SER A 1 78 ? 10.273 -17.062 -16.578 1 98.56 78 SER A N 1
ATOM 640 C CA . SER A 1 78 ? 9.078 -16.766 -15.789 1 98.56 78 SER A CA 1
ATOM 641 C C . SER A 1 78 ? 9.383 -15.734 -14.703 1 98.56 78 SER A C 1
ATOM 643 O O . SER A 1 78 ? 8.617 -15.586 -13.75 1 98.56 78 SER A O 1
ATOM 645 N N . VAL A 1 79 ? 10.523 -15.062 -14.742 1 98.75 79 VAL A N 1
ATOM 646 C CA . VAL A 1 79 ? 10.859 -13.953 -13.859 1 98.75 79 VAL A CA 1
ATOM 647 C C . VAL A 1 79 ? 11.266 -12.734 -14.688 1 98.75 79 VAL A C 1
ATOM 649 O O . VAL A 1 79 ? 12.086 -12.852 -15.609 1 98.75 79 VAL A O 1
ATOM 652 N N . ILE A 1 80 ? 10.703 -11.625 -14.375 1 98.44 80 ILE A N 1
ATOM 653 C CA . ILE A 1 80 ? 10.898 -10.422 -15.172 1 98.44 80 ILE A CA 1
ATOM 654 C C . ILE A 1 80 ? 12.375 -10.055 -15.195 1 98.44 80 ILE A C 1
ATOM 656 O O . ILE A 1 80 ? 13.062 -10.141 -14.18 1 98.44 80 ILE A O 1
ATOM 660 N N . GLU A 1 81 ? 12.82 -9.719 -16.281 1 97.12 81 GLU A N 1
ATOM 661 C CA . GLU A 1 81 ? 14.211 -9.32 -16.469 1 97.12 81 GLU A CA 1
ATOM 662 C C . GLU A 1 81 ? 14.375 -7.812 -16.312 1 97.12 81 GLU A C 1
ATOM 664 O O . GLU A 1 81 ? 13.539 -7.035 -16.781 1 97.12 81 GLU A O 1
ATOM 669 N N . CYS A 1 82 ? 15.375 -7.438 -15.57 1 98 82 CYS A N 1
ATOM 670 C CA . CYS A 1 82 ? 15.773 -6.035 -15.57 1 98 82 CYS A CA 1
ATOM 671 C C . CYS A 1 82 ? 16.719 -5.73 -16.734 1 98 82 CYS A C 1
ATOM 673 O O . CYS A 1 82 ? 17.844 -6.238 -16.781 1 98 82 CYS A O 1
ATOM 675 N N . LEU A 1 83 ? 16.25 -4.883 -17.656 1 97.69 83 LEU A N 1
ATOM 676 C CA . LEU A 1 83 ? 16.953 -4.656 -18.906 1 97.69 83 LEU A CA 1
ATOM 677 C C . LEU A 1 83 ? 18.125 -3.695 -18.703 1 97.69 83 LEU A C 1
ATOM 679 O O . LEU A 1 83 ? 19.156 -3.809 -19.375 1 97.69 83 LEU A O 1
ATOM 683 N N . ALA A 1 84 ? 17.969 -2.74 -17.875 1 97.75 84 ALA A N 1
ATOM 684 C CA . ALA A 1 84 ? 18.969 -1.746 -17.516 1 97.75 84 ALA A CA 1
ATOM 685 C C . ALA A 1 84 ? 18.656 -1.097 -16.172 1 97.75 84 ALA A C 1
ATOM 687 O O . ALA A 1 84 ? 17.531 -1.217 -15.672 1 97.75 84 ALA A O 1
ATOM 688 N N . PHE A 1 85 ? 19.594 -0.551 -15.555 1 97.56 85 PHE A N 1
ATOM 689 C CA . PHE A 1 85 ? 19.406 0.165 -14.297 1 97.56 85 PHE A CA 1
ATOM 690 C C . PHE A 1 85 ? 20.359 1.345 -14.195 1 97.56 85 PHE A C 1
ATOM 692 O O . PHE A 1 85 ? 21.359 1.401 -14.914 1 97.56 85 PHE A O 1
ATOM 699 N N . ARG A 1 86 ? 20.016 2.311 -13.414 1 96.69 86 ARG A N 1
ATOM 700 C CA . ARG A 1 86 ? 20.844 3.475 -13.148 1 96.69 86 ARG A CA 1
ATOM 701 C C . ARG A 1 86 ? 20.531 4.074 -11.781 1 96.69 86 ARG A C 1
ATOM 703 O O . ARG A 1 86 ? 19.359 4.184 -11.398 1 96.69 86 ARG A O 1
ATOM 710 N N . THR A 1 87 ? 21.531 4.34 -11.047 1 93.31 87 THR A N 1
ATOM 711 C CA . THR A 1 87 ? 21.391 5.113 -9.82 1 93.31 87 THR A CA 1
ATOM 712 C C . THR A 1 87 ? 21.797 6.566 -10.039 1 93.31 87 THR A C 1
ATOM 714 O O . THR A 1 87 ? 22.875 6.836 -10.562 1 93.31 87 THR A O 1
ATOM 717 N N . VAL A 1 88 ? 20.875 7.453 -9.773 1 89.5 88 VAL A N 1
ATOM 718 C CA . VAL A 1 88 ? 21.141 8.883 -9.93 1 89.5 88 VAL A CA 1
ATOM 719 C C . VAL A 1 88 ? 21.266 9.539 -8.562 1 89.5 88 VAL A C 1
ATOM 721 O O . VAL A 1 88 ? 20.375 9.422 -7.723 1 89.5 88 VAL A O 1
ATOM 724 N N . GLY A 1 89 ? 22.312 10.227 -8.383 1 84.94 89 GLY A N 1
ATOM 725 C CA . GLY A 1 89 ? 22.562 10.859 -7.102 1 84.94 89 GLY A CA 1
ATOM 726 C C . GLY A 1 89 ? 23.078 9.898 -6.047 1 84.94 89 GLY A C 1
ATOM 727 O O . GLY A 1 89 ? 23.438 8.766 -6.359 1 84.94 89 GLY A O 1
ATOM 728 N N . SER A 1 90 ? 23.375 10.438 -4.77 1 76.12 90 SER A N 1
ATOM 729 C CA . SER A 1 90 ? 23.797 9.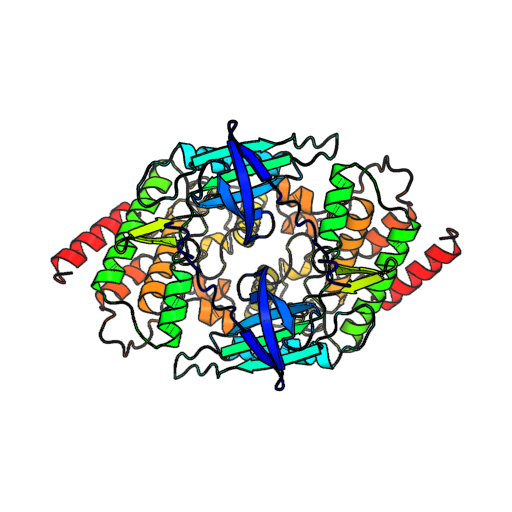633 -3.629 1 76.12 90 SER A CA 1
ATOM 730 C C . SER A 1 90 ? 23.047 10.023 -2.363 1 76.12 90 SER A C 1
ATOM 732 O O . SER A 1 90 ? 22.969 11.211 -2.031 1 76.12 90 SER A O 1
ATOM 734 N N . ALA A 1 91 ? 22.438 8.953 -1.862 1 67.56 91 ALA A N 1
ATOM 735 C CA . ALA A 1 91 ? 21.75 9.219 -0.604 1 67.56 91 ALA A CA 1
ATOM 736 C C . ALA A 1 91 ? 22.734 9.367 0.547 1 67.56 91 ALA A C 1
ATOM 738 O O . ALA A 1 91 ? 23.641 8.539 0.71 1 67.56 91 ALA A O 1
ATOM 739 N N . ASP A 1 92 ? 23.219 10.555 0.884 1 63.06 92 ASP A N 1
ATOM 740 C CA . ASP A 1 92 ? 24.125 10.766 2.008 1 63.06 92 ASP A CA 1
ATOM 741 C C . ASP A 1 92 ? 23.375 11.297 3.227 1 63.06 92 ASP A C 1
ATOM 743 O O . ASP A 1 92 ? 22.734 12.352 3.154 1 63.06 92 ASP A O 1
ATOM 747 N N . ILE A 1 93 ? 23.281 10.438 4.32 1 55.03 93 ILE A N 1
ATOM 748 C CA . ILE A 1 93 ? 22.609 10.781 5.574 1 55.03 93 ILE A CA 1
ATOM 749 C C . ILE A 1 93 ? 23.078 12.156 6.047 1 55.03 93 ILE A C 1
ATOM 751 O O . ILE A 1 93 ? 22.266 12.977 6.488 1 55.03 93 ILE A O 1
ATOM 755 N N . SER A 1 94 ? 24.375 12.367 6.02 1 54.06 94 SER A N 1
ATOM 756 C CA . SER A 1 94 ? 24.953 13.578 6.586 1 54.06 94 SER A CA 1
ATOM 757 C C . SER A 1 94 ? 24.469 14.82 5.844 1 54.06 94 SER A C 1
ATOM 759 O O . SER A 1 94 ? 24.328 15.891 6.445 1 54.06 94 SER A O 1
ATOM 761 N N . ASN A 1 95 ? 24.078 14.547 4.551 1 56.19 95 ASN A N 1
ATOM 762 C CA . ASN A 1 95 ? 23.719 15.734 3.787 1 56.19 95 ASN A CA 1
ATOM 763 C C . ASN A 1 95 ? 22.281 15.695 3.312 1 56.19 95 ASN A C 1
ATOM 765 O O . ASN A 1 95 ? 21.875 16.484 2.455 1 56.19 95 ASN A O 1
ATOM 769 N N . ASN A 1 96 ? 21.406 14.867 3.875 1 57.5 96 ASN A N 1
ATOM 770 C CA . ASN A 1 96 ? 19.984 14.758 3.594 1 57.5 96 ASN A CA 1
ATOM 771 C C . ASN A 1 96 ? 19.719 14.68 2.094 1 57.5 96 ASN A C 1
ATOM 773 O O . ASN A 1 96 ? 18.781 15.312 1.594 1 57.5 96 ASN A O 1
ATOM 777 N N . HIS A 1 97 ? 20.656 14.109 1.29 1 68.5 97 HIS A N 1
ATOM 778 C CA . HIS A 1 97 ? 20.469 13.984 -0.151 1 68.5 97 HIS A CA 1
ATOM 779 C C . HIS A 1 97 ? 19.703 12.719 -0.498 1 68.5 97 HIS A C 1
ATOM 781 O O . HIS A 1 97 ? 19.828 11.695 0.184 1 68.5 97 HIS A O 1
ATOM 787 N N . THR A 1 98 ? 18.734 12.891 -1.462 1 78.5 98 THR A N 1
ATOM 788 C CA . THR A 1 98 ? 17.984 11.75 -1.967 1 78.5 98 THR A CA 1
ATOM 789 C C . THR A 1 98 ? 18.609 11.211 -3.248 1 78.5 98 THR A C 1
ATOM 791 O O . THR A 1 98 ? 19.328 11.93 -3.943 1 78.5 98 THR A O 1
ATOM 794 N N . SER A 1 99 ? 18.562 9.953 -3.418 1 87.69 99 SER A N 1
ATOM 795 C CA . SER A 1 99 ? 18.969 9.336 -4.68 1 87.69 99 SER A CA 1
ATOM 796 C C . SER A 1 99 ? 17.781 8.656 -5.359 1 87.69 99 SER A C 1
ATOM 798 O O . SER A 1 99 ? 16.734 8.469 -4.746 1 87.69 99 SER A O 1
ATOM 800 N N . LEU A 1 100 ? 17.891 8.508 -6.617 1 90.75 100 LEU A N 1
ATOM 801 C CA . LEU A 1 100 ? 16.875 7.852 -7.426 1 90.75 100 LEU A CA 1
ATOM 802 C C . LEU A 1 100 ? 17.438 6.629 -8.133 1 90.75 100 LEU A C 1
ATOM 804 O O . LEU A 1 100 ? 18.438 6.734 -8.852 1 90.75 100 LEU A O 1
ATOM 808 N N . VAL A 1 101 ? 16.859 5.516 -7.871 1 95.38 101 VAL A N 1
ATOM 809 C CA . VAL A 1 101 ? 17.25 4.285 -8.555 1 95.38 101 VAL A CA 1
ATOM 810 C C . VAL A 1 101 ? 16.234 3.949 -9.633 1 95.38 101 VAL A C 1
ATOM 812 O O . VAL A 1 101 ? 15.023 3.924 -9.375 1 95.38 101 VAL A O 1
ATOM 815 N N . LEU A 1 102 ? 16.766 3.73 -10.836 1 96.69 102 LEU A N 1
ATOM 816 C CA . LEU A 1 102 ? 15.93 3.439 -12 1 96.69 102 LEU A CA 1
ATOM 817 C C . LEU A 1 102 ? 16.125 1.995 -12.453 1 96.69 102 LEU A C 1
ATOM 819 O O . LEU A 1 102 ? 17.25 1.533 -12.609 1 96.69 102 LEU A O 1
ATOM 823 N N . LEU A 1 103 ? 15.047 1.281 -12.609 1 97.81 103 LEU A N 1
ATOM 824 C CA . LEU A 1 103 ? 15.047 -0.046 -13.219 1 97.81 103 LEU A CA 1
ATOM 825 C C . LEU A 1 103 ? 14.227 -0.055 -14.5 1 97.81 103 LEU A C 1
ATOM 827 O O . LEU A 1 103 ? 13.023 0.224 -14.477 1 97.81 103 LEU A O 1
ATOM 831 N N . LEU A 1 104 ? 14.859 -0.334 -15.602 1 98.12 104 LEU A N 1
ATOM 832 C CA . LEU A 1 104 ? 14.172 -0.467 -16.891 1 98.12 104 LEU A CA 1
ATOM 833 C C . LEU A 1 104 ? 13.695 -1.899 -17.094 1 98.12 104 LEU A C 1
ATOM 835 O O . LEU A 1 104 ? 14.508 -2.83 -17.141 1 98.12 104 LEU A O 1
ATOM 839 N N . LEU A 1 105 ? 12.398 -2.053 -17.266 1 98.12 105 LEU A N 1
ATOM 840 C CA . LEU A 1 105 ? 11.766 -3.363 -17.359 1 98.12 105 LEU A CA 1
ATOM 841 C C . LEU A 1 105 ? 10.945 -3.479 -18.641 1 98.12 105 LEU A C 1
ATOM 843 O O . LEU A 1 105 ? 10.508 -2.467 -19.203 1 98.12 105 LEU A O 1
ATOM 847 N N . PRO A 1 106 ? 10.75 -4.688 -19.141 1 97.44 106 PRO A N 1
ATOM 848 C CA . PRO A 1 106 ? 9.828 -4.84 -20.266 1 97.44 106 PRO A CA 1
ATOM 849 C C . PRO A 1 106 ? 8.398 -4.414 -19.906 1 97.44 106 PRO A C 1
ATOM 851 O O . PRO A 1 106 ? 7.957 -4.602 -18.781 1 97.44 106 PRO A O 1
ATOM 854 N N . PHE A 1 107 ? 7.797 -3.883 -20.906 1 96.81 107 PHE A N 1
ATOM 855 C CA . PHE A 1 107 ? 6.395 -3.523 -20.719 1 96.81 107 PHE A CA 1
ATOM 856 C C . PHE A 1 107 ? 5.48 -4.68 -21.125 1 96.81 107 PHE A C 1
ATOM 858 O O . PHE A 1 107 ? 5.59 -5.203 -22.234 1 96.81 107 PHE A O 1
ATOM 865 N N . TYR A 1 108 ? 4.645 -5.086 -20.25 1 96.12 108 TYR A N 1
ATOM 866 C CA . TYR A 1 108 ? 3.652 -6.121 -20.516 1 96.12 108 TYR A CA 1
ATOM 867 C C . TYR A 1 108 ? 2.26 -5.516 -20.656 1 96.12 108 TYR A C 1
ATOM 869 O O . TYR A 1 108 ? 1.605 -5.203 -19.656 1 96.12 108 TYR A O 1
ATOM 877 N N . LYS A 1 109 ? 1.744 -5.492 -21.781 1 92.12 109 LYS A N 1
ATOM 878 C CA . LYS A 1 109 ? 0.58 -4.684 -22.125 1 92.12 109 LYS A CA 1
ATOM 879 C C . LYS A 1 109 ? -0.709 -5.34 -21.641 1 92.12 109 LYS A C 1
ATOM 881 O O . LYS A 1 109 ? -1.742 -4.676 -21.531 1 92.12 109 LYS A O 1
ATOM 886 N N . PHE A 1 110 ? -0.647 -6.605 -21.344 1 92.75 110 PHE A N 1
ATOM 887 C CA . PHE A 1 110 ? -1.89 -7.297 -21.031 1 92.75 110 PHE A CA 1
ATOM 888 C C . PHE A 1 110 ? -2.184 -7.227 -19.531 1 92.75 110 PHE A C 1
ATOM 890 O O . PHE A 1 110 ? -3.199 -7.75 -19.062 1 92.75 110 PHE A O 1
ATOM 897 N N . GLY A 1 111 ? -1.324 -6.664 -18.734 1 93.06 111 GLY A N 1
ATOM 898 C CA . GLY A 1 111 ? -1.571 -6.508 -17.312 1 93.06 111 GLY A CA 1
ATOM 899 C C . GLY A 1 111 ? -1.148 -7.715 -16.484 1 93.06 111 GLY A C 1
ATOM 900 O O . GLY A 1 111 ? -0.218 -8.43 -16.875 1 93.06 111 GLY A O 1
ATOM 901 N N . SER A 1 112 ? -1.772 -7.879 -15.344 1 95.88 112 SER A N 1
ATOM 902 C CA . SER A 1 112 ? -1.395 -8.93 -14.406 1 95.88 112 SER A CA 1
ATOM 903 C C . SER A 1 112 ? -2.488 -9.992 -14.297 1 95.88 112 SER A C 1
ATOM 905 O O . SER A 1 112 ? -3.586 -9.812 -14.828 1 95.88 112 SER A O 1
ATOM 907 N N . LEU A 1 113 ? -2.172 -11.062 -13.664 1 97.81 113 LEU A N 1
ATOM 908 C CA . LEU A 1 113 ? -3.162 -12.086 -13.367 1 97.81 113 LEU A CA 1
ATOM 909 C C . LEU A 1 113 ? -4.305 -11.516 -12.531 1 97.81 113 LEU A C 1
ATOM 911 O O . LEU A 1 113 ? -5.449 -11.961 -12.656 1 97.81 113 LEU A O 1
ATOM 915 N N . GLN A 1 114 ? -4.004 -10.562 -11.695 1 94.38 114 GLN A N 1
ATOM 916 C CA . GLN A 1 114 ? -5.059 -9.922 -10.914 1 94.38 114 GLN A CA 1
ATOM 917 C C . GLN A 1 114 ? -6.121 -9.312 -11.82 1 94.38 114 GLN A C 1
ATOM 919 O O . GLN A 1 114 ? -7.32 -9.516 -11.602 1 94.38 114 GLN A O 1
ATOM 924 N N . THR A 1 115 ? -5.684 -8.602 -12.836 1 89.81 115 THR A N 1
ATOM 925 C CA . THR A 1 115 ? -6.609 -7.973 -13.766 1 89.81 115 THR A CA 1
ATOM 926 C C . THR A 1 115 ? -7.426 -9.023 -14.516 1 89.81 115 THR A C 1
ATOM 928 O O . THR A 1 115 ? -8.633 -8.859 -14.711 1 89.81 115 THR A O 1
ATOM 931 N N . LEU A 1 116 ? -6.773 -10.062 -14.906 1 94.81 116 LEU A N 1
ATOM 932 C CA . LEU A 1 116 ? -7.449 -11.156 -15.602 1 94.81 116 LEU A CA 1
ATOM 933 C C . LEU A 1 116 ? -8.523 -11.773 -14.711 1 94.81 116 LEU A C 1
ATOM 935 O O . LEU A 1 116 ? -9.664 -11.961 -15.148 1 94.81 116 LEU A O 1
ATOM 939 N N . LEU A 1 117 ? -8.172 -12.031 -13.484 1 93.69 117 LEU A N 1
ATOM 940 C CA . LEU A 1 117 ? -9.094 -12.688 -12.562 1 93.69 117 LEU A CA 1
ATOM 941 C C . LEU A 1 117 ? -10.289 -11.781 -12.258 1 93.69 117 LEU A C 1
ATOM 943 O O . LEU A 1 117 ? -11.422 -12.258 -12.148 1 93.69 117 LEU A O 1
ATOM 947 N N . GLU A 1 118 ? -9.984 -10.539 -12.117 1 87.06 118 GLU A N 1
ATOM 948 C CA . GLU A 1 118 ? -11.055 -9.586 -11.867 1 87.06 118 GLU A CA 1
ATOM 949 C C . GLU A 1 118 ? -12.047 -9.555 -13.031 1 87.06 118 GLU A C 1
ATOM 951 O O . GLU A 1 118 ? -13.266 -9.547 -12.82 1 87.06 118 GLU A O 1
ATOM 956 N N . LYS A 1 119 ? -11.531 -9.523 -14.25 1 87.44 119 LYS A N 1
ATOM 957 C CA . LYS A 1 119 ? -12.375 -9.523 -15.438 1 87.44 119 LYS A CA 1
ATOM 958 C C . LYS A 1 119 ? -13.211 -10.797 -15.523 1 87.44 119 LYS A C 1
ATOM 960 O O . LYS A 1 119 ? -14.398 -10.75 -15.828 1 87.44 119 LYS A O 1
ATOM 965 N N . ARG A 1 120 ? -12.594 -11.828 -15.242 1 90.5 120 ARG A N 1
ATOM 966 C CA . ARG A 1 120 ? -13.281 -13.109 -15.328 1 90.5 120 ARG A CA 1
ATOM 967 C C . ARG A 1 120 ? -14.32 -13.25 -14.219 1 90.5 120 ARG A C 1
ATOM 969 O O . ARG A 1 120 ? -15.398 -13.812 -14.438 1 90.5 120 ARG A O 1
ATOM 976 N N . GLN A 1 121 ? -13.938 -12.789 -13.047 1 87 121 GLN A N 1
ATOM 977 C CA . GLN A 1 121 ? -14.883 -12.82 -11.93 1 87 121 GLN A CA 1
ATOM 978 C C . GLN A 1 121 ? -16.141 -12.023 -12.258 1 87 121 GLN A C 1
ATOM 980 O O . GLN A 1 121 ? -17.266 -12.477 -11.992 1 87 121 GLN A O 1
ATOM 985 N N . ALA A 1 122 ? -15.969 -10.883 -12.891 1 80.44 122 ALA A N 1
ATOM 986 C CA . ALA A 1 122 ? -17.078 -10.016 -13.25 1 80.44 122 ALA A CA 1
ATOM 987 C C . ALA A 1 122 ? -18.031 -10.719 -14.219 1 80.44 122 ALA A C 1
ATOM 989 O O . ALA A 1 122 ? -19.234 -10.453 -14.227 1 80.44 122 ALA A O 1
ATOM 990 N N . ARG A 1 123 ? -17.516 -11.664 -14.969 1 84.81 123 ARG A N 1
ATOM 991 C CA . ARG A 1 123 ? -18.312 -12.391 -15.961 1 84.81 123 ARG A CA 1
ATOM 992 C C . ARG A 1 123 ? -18.656 -13.789 -15.469 1 84.81 123 ARG A C 1
ATOM 994 O O . ARG A 1 123 ? -19.281 -14.57 -16.188 1 84.81 123 ARG A O 1
ATOM 1001 N N . ARG A 1 124 ? -18.188 -14.148 -14.383 1 83.56 124 ARG A N 1
ATOM 1002 C CA . ARG A 1 124 ? -18.391 -15.469 -13.797 1 83.56 124 ARG A CA 1
ATOM 1003 C C . ARG A 1 124 ? -17.844 -16.562 -14.703 1 83.56 124 ARG A C 1
ATOM 1005 O O . ARG A 1 124 ? -18.516 -17.562 -14.961 1 83.56 124 ARG A O 1
ATOM 1012 N N . GLU A 1 125 ? -16.703 -16.297 -15.195 1 89.38 125 GLU A N 1
ATOM 1013 C CA . GLU A 1 125 ? -16.047 -17.219 -16.094 1 89.38 125 GLU A CA 1
ATOM 1014 C C . GLU A 1 125 ? -14.781 -17.812 -15.453 1 89.38 125 GLU A C 1
ATOM 1016 O O . GLU A 1 125 ? -13.727 -17.172 -15.469 1 89.38 125 GLU A O 1
ATOM 1021 N N . PRO A 1 126 ? -14.891 -18.969 -14.961 1 89.88 126 PRO A N 1
ATOM 1022 C CA . PRO A 1 126 ? -13.688 -19.578 -14.391 1 89.88 126 PRO A CA 1
ATOM 1023 C C . PRO A 1 126 ? -12.609 -19.844 -15.438 1 89.88 126 PRO A C 1
ATOM 1025 O O . PRO A 1 126 ? -12.922 -20.016 -16.625 1 89.88 126 PRO A O 1
ATOM 1028 N N . LEU A 1 127 ? -11.391 -19.875 -14.961 1 93.44 127 LEU A N 1
ATOM 1029 C CA . LEU A 1 127 ? -10.305 -20.297 -15.844 1 93.44 127 LEU A CA 1
ATOM 1030 C C . LEU A 1 127 ? -10.391 -21.781 -16.156 1 93.44 127 LEU A C 1
ATOM 1032 O O . LEU A 1 127 ? -10.711 -22.578 -15.266 1 93.44 127 LEU A O 1
ATOM 1036 N N . PRO A 1 128 ? -10.117 -22.141 -17.406 1 91.94 128 PRO A N 1
ATOM 1037 C CA . PRO A 1 128 ? -10.023 -23.578 -17.688 1 91.94 128 PRO A CA 1
ATOM 1038 C C . PRO A 1 128 ? -8.914 -24.266 -16.891 1 91.94 128 PRO A C 1
ATOM 1040 O O . PRO A 1 128 ? -7.844 -23.672 -16.688 1 91.94 128 PRO A O 1
ATOM 1043 N N . ASP A 1 129 ? -9.133 -25.5 -16.547 1 91.69 129 ASP A N 1
ATOM 1044 C CA . ASP A 1 129 ? -8.195 -26.25 -15.711 1 91.69 129 ASP A CA 1
ATOM 1045 C C . ASP A 1 129 ? -6.812 -26.297 -16.344 1 91.69 129 ASP A C 1
ATOM 1047 O O . ASP A 1 129 ? -5.801 -26.141 -15.664 1 91.69 129 ASP A O 1
ATOM 1051 N N . LYS A 1 130 ? -6.82 -26.438 -17.641 1 92.31 130 LYS A N 1
ATOM 1052 C CA . LYS A 1 130 ? -5.547 -26.547 -18.344 1 92.31 130 LYS A CA 1
ATOM 1053 C C . LYS A 1 130 ? -4.754 -25.25 -18.234 1 92.31 130 LYS A C 1
ATOM 1055 O O . LYS A 1 130 ? -3.531 -25.266 -18.078 1 92.31 130 LYS A O 1
ATOM 1060 N N . LEU A 1 131 ? -5.445 -24.172 -18.297 1 94.94 131 LEU A N 1
ATOM 1061 C CA . LEU A 1 131 ? -4.797 -22.875 -18.203 1 94.94 131 LEU A CA 1
ATOM 1062 C C . LEU A 1 131 ? -4.312 -22.594 -16.781 1 94.94 131 LEU A C 1
ATOM 1064 O O . LEU A 1 131 ? -3.215 -22.078 -16.594 1 94.94 131 LEU A O 1
ATOM 1068 N N . ILE A 1 132 ? -5.094 -22.984 -15.789 1 96.19 132 ILE A N 1
ATOM 1069 C CA . ILE A 1 132 ? -4.703 -22.844 -14.391 1 96.19 132 ILE A CA 1
ATOM 1070 C C . ILE A 1 132 ? -3.398 -23.594 -14.148 1 96.19 132 ILE A C 1
ATOM 1072 O O . ILE A 1 132 ? -2.451 -23.047 -13.586 1 96.19 132 ILE A O 1
ATOM 1076 N N . LEU A 1 133 ? -3.41 -24.797 -14.594 1 95.38 133 LEU A N 1
ATOM 1077 C CA . LEU A 1 133 ? -2.236 -25.625 -14.367 1 95.38 133 LEU A CA 1
ATOM 1078 C C . LEU A 1 133 ? -1.018 -25.062 -15.086 1 95.38 133 LEU A C 1
ATOM 1080 O O . LEU A 1 133 ? 0.086 -25.047 -14.539 1 95.38 133 LEU A O 1
ATOM 1084 N N . SER A 1 134 ? -1.209 -24.594 -16.328 1 96.69 134 SER A N 1
ATOM 1085 C CA . SER A 1 134 ? -0.117 -24.016 -17.094 1 96.69 134 SER A CA 1
ATOM 1086 C C . SER A 1 134 ? 0.455 -22.781 -16.406 1 96.69 134 SER A C 1
ATOM 1088 O O . SER A 1 134 ? 1.671 -22.656 -16.25 1 96.69 134 SER A O 1
ATOM 1090 N N . TYR A 1 135 ? -0.397 -21.828 -15.984 1 98.31 135 TYR A N 1
ATOM 1091 C CA . TYR A 1 135 ? 0.042 -20.641 -15.266 1 98.31 135 TYR A CA 1
ATOM 1092 C C . TYR A 1 135 ? 0.774 -21.016 -13.984 1 98.31 135 TYR A C 1
ATOM 1094 O O . TYR A 1 135 ? 1.866 -20.516 -13.711 1 98.31 135 TYR A O 1
ATOM 1102 N N . PHE A 1 136 ? 0.134 -21.938 -13.281 1 98.62 136 PHE A N 1
ATOM 1103 C CA . PHE A 1 136 ? 0.68 -22.328 -11.992 1 98.62 136 PHE A CA 1
ATOM 1104 C C . PHE A 1 136 ? 2.061 -22.953 -12.148 1 98.62 136 PHE A C 1
ATOM 1106 O O . PHE A 1 136 ? 2.977 -22.641 -11.383 1 98.62 136 PHE A O 1
ATOM 1113 N N . GLN A 1 137 ? 2.219 -23.781 -13.102 1 98.62 137 GLN A N 1
ATOM 1114 C CA . GLN A 1 137 ? 3.512 -24.406 -13.359 1 98.62 137 GLN A CA 1
ATOM 1115 C C . GLN A 1 137 ? 4.578 -23.359 -13.672 1 98.62 137 GLN A C 1
ATOM 1117 O O . GLN A 1 137 ? 5.688 -23.422 -13.133 1 98.62 137 GLN A O 1
ATOM 1122 N N . GLN A 1 138 ? 4.293 -22.453 -14.516 1 98.81 138 GLN A N 1
ATOM 1123 C CA . GLN A 1 138 ? 5.242 -21.391 -14.875 1 98.81 138 GLN A CA 1
ATOM 1124 C C . GLN A 1 138 ? 5.633 -20.562 -13.656 1 98.81 138 GLN A C 1
ATOM 1126 O O . GLN A 1 138 ? 6.809 -20.25 -13.461 1 98.81 138 GLN A O 1
ATOM 1131 N N . ILE A 1 139 ? 4.707 -20.25 -12.805 1 98.94 139 ILE A N 1
ATOM 1132 C CA . ILE A 1 139 ? 4.953 -19.484 -11.594 1 98.94 139 ILE A CA 1
ATOM 1133 C C . ILE A 1 139 ? 5.859 -20.281 -10.656 1 98.94 139 ILE A C 1
ATOM 1135 O O . ILE A 1 139 ? 6.816 -19.734 -10.094 1 98.94 139 ILE A O 1
ATOM 1139 N N . CYS A 1 140 ? 5.531 -21.594 -10.547 1 98.94 140 CYS A N 1
ATOM 1140 C CA . CYS A 1 140 ? 6.348 -22.453 -9.703 1 98.94 140 CYS A CA 1
ATOM 1141 C C . CYS A 1 140 ? 7.781 -22.516 -10.211 1 98.94 140 CYS A C 1
ATOM 1143 O O . CYS A 1 140 ? 8.727 -22.469 -9.43 1 98.94 140 CYS A O 1
ATOM 1145 N N . GLU A 1 141 ? 7.922 -22.578 -11.5 1 98.88 141 GLU A N 1
ATOM 1146 C CA . GLU A 1 141 ? 9.258 -22.641 -12.086 1 98.88 141 GLU A CA 1
ATOM 1147 C C . GLU A 1 141 ? 10.023 -21.344 -11.844 1 98.88 141 GLU A C 1
ATOM 1149 O O . GLU A 1 141 ? 11.211 -21.359 -11.523 1 98.88 141 GLU A O 1
ATOM 1154 N N . GLY A 1 142 ? 9.375 -20.219 -11.984 1 98.88 142 GLY A N 1
ATOM 1155 C CA . GLY A 1 142 ? 9.992 -18.938 -11.664 1 98.88 142 GLY A CA 1
ATOM 1156 C C . GLY A 1 142 ? 10.375 -18.812 -10.203 1 98.88 142 GLY A C 1
ATOM 1157 O O . GLY A 1 142 ? 11.453 -18.328 -9.875 1 98.88 142 GLY A O 1
ATOM 1158 N N . LEU A 1 143 ? 9.492 -19.25 -9.359 1 98.94 143 LEU A N 1
ATOM 1159 C CA . LEU A 1 143 ? 9.742 -19.203 -7.922 1 98.94 143 LEU A CA 1
ATOM 1160 C C . LEU A 1 143 ? 10.93 -20.078 -7.547 1 98.94 143 LEU A C 1
ATOM 1162 O O . LEU A 1 143 ? 11.727 -19.719 -6.676 1 98.94 143 LEU A O 1
ATOM 1166 N N . ALA A 1 144 ? 10.984 -21.234 -8.211 1 98.88 144 ALA A N 1
ATOM 1167 C CA . ALA A 1 144 ? 12.133 -22.109 -7.992 1 98.88 144 ALA A CA 1
ATOM 1168 C C . ALA A 1 144 ? 13.445 -21.406 -8.312 1 98.88 144 ALA A C 1
ATOM 1170 O O . ALA A 1 144 ? 14.43 -21.547 -7.594 1 98.88 144 ALA A O 1
ATOM 1171 N N . ALA A 1 145 ? 13.461 -20.625 -9.375 1 98.81 145 ALA A N 1
ATOM 1172 C CA . ALA A 1 145 ? 14.648 -19.859 -9.742 1 98.81 145 ALA A CA 1
ATOM 1173 C C . ALA A 1 145 ? 15 -18.844 -8.672 1 98.81 145 ALA A C 1
ATOM 1175 O O . ALA A 1 145 ? 16.188 -18.625 -8.375 1 98.81 145 ALA A O 1
ATOM 1176 N N . ILE A 1 146 ? 14.062 -18.234 -8.078 1 98.88 146 ILE A N 1
ATOM 1177 C CA . ILE A 1 146 ? 14.273 -17.266 -7.012 1 98.88 146 ILE A CA 1
ATOM 1178 C C . ILE A 1 146 ? 14.828 -17.969 -5.777 1 98.88 146 ILE A C 1
ATOM 1180 O O . ILE A 1 146 ? 15.812 -17.516 -5.18 1 98.88 146 ILE A O 1
ATOM 1184 N N . HIS A 1 147 ? 14.234 -19.094 -5.449 1 98.81 147 HIS A N 1
ATOM 1185 C CA . HIS A 1 147 ? 14.672 -19.844 -4.281 1 98.81 147 HIS A CA 1
ATOM 1186 C C . HIS A 1 147 ? 16.094 -20.375 -4.465 1 98.81 147 HIS A C 1
ATOM 1188 O O . HIS A 1 147 ? 16.844 -20.5 -3.496 1 98.81 147 HIS A O 1
ATOM 1194 N N . LEU A 1 148 ? 16.438 -20.641 -5.672 1 98.5 148 LEU A N 1
ATOM 1195 C CA . LEU A 1 148 ? 17.75 -21.219 -5.98 1 98.5 148 LEU A CA 1
ATOM 1196 C C . LEU A 1 148 ? 18.875 -20.266 -5.59 1 98.5 148 LEU A C 1
ATOM 1198 O O . LEU A 1 148 ? 19.953 -20.703 -5.191 1 98.5 148 LEU A O 1
ATOM 1202 N N . ILE A 1 149 ? 18.641 -18.969 -5.629 1 98.12 149 ILE A N 1
ATOM 1203 C CA . ILE A 1 149 ? 19.703 -18.016 -5.312 1 98.12 149 ILE A CA 1
ATOM 1204 C C . ILE A 1 149 ? 19.641 -17.641 -3.834 1 98.12 149 ILE A C 1
ATOM 1206 O O . ILE A 1 149 ? 20.281 -16.703 -3.396 1 98.12 149 ILE A O 1
ATOM 1210 N N . GLY A 1 150 ? 18.75 -18.328 -3.086 1 98.25 150 GLY A N 1
ATOM 1211 C CA . GLY A 1 150 ? 18.688 -18.125 -1.647 1 98.25 150 GLY A CA 1
ATOM 1212 C C . GLY A 1 150 ? 17.75 -17 -1.248 1 98.25 150 GLY A C 1
ATOM 1213 O O . GLY A 1 150 ? 17.828 -16.484 -0.128 1 98.25 150 GLY A O 1
ATOM 1214 N N . ALA A 1 151 ? 16.859 -16.578 -2.146 1 98.5 151 ALA A N 1
ATOM 1215 C CA . ALA A 1 151 ? 15.922 -15.492 -1.866 1 98.5 151 ALA A CA 1
ATOM 1216 C C . ALA A 1 151 ? 14.492 -16.016 -1.814 1 98.5 151 ALA A C 1
ATOM 1218 O O . ALA A 1 151 ? 14.172 -17.031 -2.434 1 98.5 151 ALA A O 1
ATOM 1219 N N . ALA A 1 152 ? 13.672 -15.43 -1.028 1 98.75 152 ALA A N 1
ATOM 1220 C CA . ALA A 1 152 ? 12.219 -15.555 -1.076 1 98.75 152 ALA A CA 1
ATOM 1221 C C . ALA A 1 152 ? 11.578 -14.32 -1.701 1 98.75 152 ALA A C 1
ATOM 1223 O O . ALA A 1 152 ? 12.055 -13.195 -1.502 1 98.75 152 ALA A O 1
ATOM 1224 N N . HIS A 1 153 ? 10.57 -14.453 -2.43 1 98.69 153 HIS A N 1
ATOM 1225 C CA . HIS A 1 153 ? 9.898 -13.344 -3.092 1 98.69 153 HIS A CA 1
ATOM 1226 C C . HIS A 1 153 ? 9.203 -12.438 -2.078 1 98.69 153 HIS A C 1
ATOM 1228 O O . HIS A 1 153 ? 9.312 -11.211 -2.162 1 98.69 153 HIS A O 1
ATOM 1234 N N . ARG A 1 154 ? 8.43 -13.039 -1.176 1 98.25 154 ARG A N 1
ATOM 1235 C CA . ARG A 1 154 ? 7.84 -12.414 0.005 1 98.25 154 ARG A CA 1
ATOM 1236 C C . ARG A 1 154 ? 6.566 -11.656 -0.355 1 98.25 154 ARG A C 1
ATOM 1238 O O . ARG A 1 154 ? 5.875 -11.141 0.526 1 98.25 154 ARG A O 1
ATOM 1245 N N . ASP A 1 155 ? 6.156 -11.578 -1.57 1 97.88 155 ASP A N 1
ATOM 1246 C CA . ASP A 1 155 ? 4.887 -10.953 -1.925 1 97.88 155 ASP A CA 1
ATOM 1247 C C . ASP A 1 155 ? 4.293 -11.594 -3.18 1 97.88 155 ASP A C 1
ATOM 1249 O O . ASP A 1 155 ? 3.828 -10.891 -4.078 1 97.88 155 ASP A O 1
ATOM 1253 N N . LEU A 1 156 ? 4.348 -12.859 -3.277 1 98.69 156 LEU A N 1
ATOM 1254 C CA . LEU A 1 156 ? 3.744 -13.578 -4.391 1 98.69 156 LEU A CA 1
ATOM 1255 C C . LEU A 1 156 ? 2.223 -13.508 -4.328 1 98.69 156 LEU A C 1
ATOM 1257 O O . LEU A 1 156 ? 1.62 -13.867 -3.314 1 98.69 156 LEU A O 1
ATOM 1261 N N . LYS A 1 157 ? 1.626 -12.977 -5.375 1 98.31 157 LYS A N 1
ATOM 1262 C CA . LYS A 1 157 ? 0.189 -12.789 -5.551 1 98.31 157 LYS A CA 1
ATOM 1263 C C . LYS A 1 157 ? -0.156 -12.539 -7.016 1 98.31 157 LYS A C 1
ATOM 1265 O O . LYS A 1 157 ? 0.727 -12.242 -7.824 1 98.31 157 LYS A O 1
ATOM 1270 N N . PRO A 1 158 ? -1.405 -12.672 -7.398 1 97.94 158 PRO A N 1
ATOM 1271 C CA . PRO A 1 158 ? -1.77 -12.477 -8.805 1 97.94 158 PRO A CA 1
ATOM 1272 C C . PRO A 1 158 ? -1.349 -11.102 -9.328 1 97.94 158 PRO A C 1
ATOM 1274 O O . PRO A 1 158 ? -0.987 -10.977 -10.5 1 97.94 158 PRO A O 1
ATOM 1277 N N . GLY A 1 159 ? -1.263 -10.109 -8.43 1 95.62 159 GLY A N 1
ATOM 1278 C CA . GLY A 1 159 ? -0.887 -8.758 -8.836 1 95.62 159 GLY A CA 1
ATOM 1279 C C . GLY A 1 159 ? 0.583 -8.633 -9.188 1 95.62 159 GLY A C 1
ATOM 1280 O O . GLY A 1 159 ? 0.997 -7.645 -9.797 1 95.62 159 GLY A O 1
ATOM 1281 N N . ASN A 1 160 ? 1.33 -9.594 -8.883 1 97.06 160 ASN A N 1
ATOM 1282 C CA . ASN A 1 160 ? 2.76 -9.586 -9.172 1 97.06 160 ASN A CA 1
ATOM 1283 C C . ASN A 1 160 ? 3.117 -10.633 -10.227 1 97.06 160 ASN A C 1
ATOM 1285 O O . ASN A 1 160 ? 4.266 -11.07 -10.305 1 97.06 160 ASN A O 1
ATOM 1289 N N . ILE A 1 161 ? 2.068 -11.094 -10.945 1 98.69 161 ILE A N 1
ATOM 1290 C CA . ILE A 1 161 ? 2.248 -11.992 -12.078 1 98.69 161 ILE A CA 1
ATOM 1291 C C . ILE A 1 161 ? 1.75 -11.312 -13.352 1 98.69 161 ILE A C 1
ATOM 1293 O O . ILE A 1 161 ? 0.546 -11.117 -13.531 1 98.69 161 ILE A O 1
ATOM 1297 N N . LEU A 1 162 ? 2.627 -11.07 -14.227 1 98.25 162 LEU A N 1
ATOM 1298 C CA . LEU A 1 162 ? 2.293 -10.391 -15.477 1 98.25 162 LEU A CA 1
ATOM 1299 C C . LEU A 1 162 ? 1.86 -11.391 -16.547 1 98.25 162 LEU A C 1
ATOM 1301 O O . LEU A 1 162 ? 2.373 -12.508 -16.594 1 98.25 162 LEU A O 1
ATOM 1305 N N . LEU A 1 163 ? 0.978 -10.922 -17.359 1 98.12 163 LEU A N 1
ATOM 1306 C CA . LEU A 1 163 ? 0.538 -11.703 -18.516 1 98.12 163 LEU A CA 1
ATOM 1307 C C . LEU A 1 163 ? 1.383 -11.391 -19.734 1 98.12 163 LEU A C 1
ATOM 1309 O O . LEU A 1 163 ? 1.55 -10.219 -20.094 1 98.12 163 LEU A O 1
ATOM 1313 N N . ALA A 1 164 ? 1.926 -12.422 -20.328 1 97.38 164 ALA A N 1
ATOM 1314 C CA . ALA A 1 164 ? 2.689 -12.328 -21.562 1 97.38 164 ALA A CA 1
ATOM 1315 C C . ALA A 1 164 ? 1.979 -13.055 -22.703 1 97.38 164 ALA A C 1
ATOM 1317 O O . ALA A 1 164 ? 1.007 -13.781 -22.469 1 97.38 164 ALA A O 1
ATOM 1318 N N . PRO A 1 165 ? 2.395 -12.844 -23.969 1 94.94 165 PRO A N 1
ATOM 1319 C CA . PRO A 1 165 ? 1.766 -13.547 -25.094 1 94.94 165 PRO A CA 1
ATOM 1320 C C . PRO A 1 165 ? 1.883 -15.062 -24.984 1 94.94 165 PRO A C 1
ATOM 1322 O O . PRO A 1 165 ? 2.797 -15.57 -24.328 1 94.94 165 PRO A O 1
ATOM 1325 N N . ASN A 1 166 ? 0.906 -15.688 -25.625 1 95.94 166 ASN A N 1
ATOM 1326 C CA . ASN A 1 166 ? 0.91 -17.141 -25.75 1 95.94 166 ASN A CA 1
ATOM 1327 C C . ASN A 1 166 ? 0.768 -17.812 -24.391 1 95.94 166 ASN A C 1
ATOM 1329 O O . ASN A 1 166 ? 1.493 -18.766 -24.078 1 95.94 166 ASN A O 1
ATOM 1333 N N . ASP A 1 167 ? -0.07 -17.266 -23.5 1 95.81 167 ASP A N 1
ATOM 1334 C CA . ASP A 1 167 ? -0.433 -17.812 -22.203 1 95.81 167 ASP A CA 1
ATOM 1335 C C . ASP A 1 167 ? 0.796 -17.969 -21.312 1 95.81 167 ASP A C 1
ATOM 1337 O O . ASP A 1 167 ? 0.875 -18.906 -20.516 1 95.81 167 ASP A O 1
ATOM 1341 N N . ARG A 1 168 ? 1.758 -17.109 -21.562 1 97.88 168 ARG A N 1
ATOM 1342 C CA . ARG A 1 168 ? 2.912 -17.047 -20.672 1 97.88 168 ARG A CA 1
ATOM 1343 C C . ARG A 1 168 ? 2.678 -16.062 -19.531 1 97.88 168 ARG A C 1
ATOM 1345 O O . ARG A 1 168 ? 1.921 -15.109 -19.672 1 97.88 168 ARG A O 1
ATOM 1352 N N . VAL A 1 169 ? 3.314 -16.328 -18.359 1 98.62 169 VAL A N 1
ATOM 1353 C CA . VAL A 1 169 ? 3.234 -15.43 -17.219 1 98.62 169 VAL A CA 1
ATOM 1354 C C . VAL A 1 169 ? 4.633 -15.18 -16.656 1 98.62 169 VAL A C 1
ATOM 1356 O O . VAL A 1 169 ? 5.531 -16.016 -16.812 1 98.62 169 VAL A O 1
ATOM 1359 N N . VAL A 1 170 ? 4.789 -14.031 -16.062 1 98.69 170 VAL A N 1
ATOM 1360 C CA . VAL A 1 170 ? 6.094 -13.602 -15.57 1 98.69 170 VAL A CA 1
ATOM 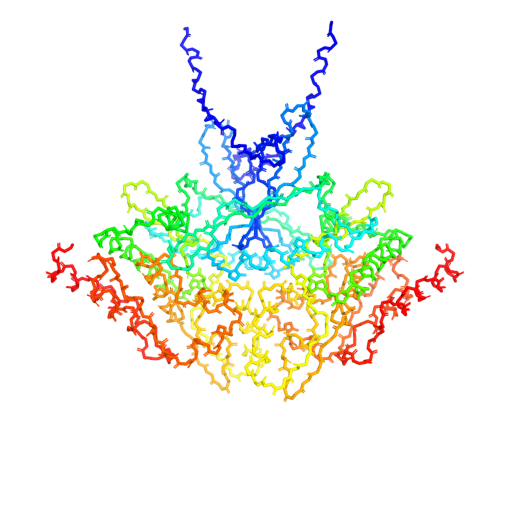1361 C C . VAL A 1 170 ? 5.953 -13 -14.172 1 98.69 170 VAL A C 1
ATOM 1363 O O . VAL A 1 170 ? 5.113 -12.125 -13.945 1 98.69 170 VAL A O 1
ATOM 1366 N N . ILE A 1 171 ? 6.762 -13.562 -13.188 1 98.81 171 ILE A N 1
ATOM 1367 C CA . ILE A 1 171 ? 6.789 -13.008 -11.836 1 98.81 171 ILE A CA 1
ATOM 1368 C C . ILE A 1 171 ? 7.473 -11.641 -11.859 1 98.81 171 ILE A C 1
ATOM 1370 O O . ILE A 1 171 ? 8.539 -11.484 -12.453 1 98.81 171 ILE A O 1
ATOM 1374 N N . MET A 1 172 ? 6.852 -10.656 -11.297 1 97 172 MET A N 1
ATOM 1375 C CA . MET A 1 172 ? 7.48 -9.344 -11.18 1 97 172 MET A CA 1
ATOM 1376 C C . MET A 1 172 ? 7.625 -8.938 -9.711 1 97 172 MET A C 1
ATOM 1378 O O . MET A 1 172 ? 7.242 -9.695 -8.82 1 97 172 MET A O 1
ATOM 1382 N N . ASP A 1 173 ? 8.289 -7.73 -9.453 1 92.06 173 ASP A N 1
ATOM 1383 C CA . ASP A 1 173 ? 8.438 -7.016 -8.188 1 92.06 173 ASP A CA 1
ATOM 1384 C C . ASP A 1 173 ? 9.359 -7.77 -7.23 1 92.06 173 ASP A C 1
ATOM 1386 O O . ASP A 1 173 ? 8.914 -8.289 -6.207 1 92.06 173 ASP A O 1
ATOM 1390 N N . LEU A 1 174 ? 10.625 -7.711 -7.539 1 96.19 174 LEU A N 1
ATOM 1391 C CA . LEU A 1 174 ? 11.641 -8.289 -6.664 1 96.19 174 LEU A CA 1
ATOM 1392 C C . LEU A 1 174 ? 12.031 -7.305 -5.562 1 96.19 174 LEU A C 1
ATOM 1394 O O . LEU A 1 174 ? 12.977 -7.551 -4.812 1 96.19 174 LEU A O 1
ATOM 1398 N N . GLY A 1 175 ? 11.273 -6.242 -5.469 1 94.06 175 GLY A N 1
ATOM 1399 C CA . GLY A 1 175 ? 11.508 -5.262 -4.418 1 94.06 175 GLY A CA 1
ATOM 1400 C C . GLY A 1 175 ? 11.188 -5.789 -3.031 1 94.06 175 GLY A C 1
ATOM 1401 O O . GLY A 1 175 ? 11.727 -5.301 -2.037 1 94.06 175 GLY A O 1
ATOM 1402 N N . SER A 1 176 ? 10.344 -6.762 -2.955 1 94.31 176 SER A N 1
ATOM 1403 C CA . SER A 1 176 ? 9.961 -7.355 -1.679 1 94.31 176 SER A CA 1
ATOM 1404 C C . SER A 1 176 ? 10.844 -8.555 -1.342 1 94.31 176 SER A C 1
ATOM 1406 O O . SER A 1 176 ? 10.789 -9.078 -0.227 1 94.31 176 SER A O 1
ATOM 1408 N N . ALA A 1 177 ? 11.641 -8.992 -2.289 1 97.19 177 ALA A N 1
ATOM 1409 C CA . ALA A 1 177 ? 12.461 -10.18 -2.074 1 97.19 177 ALA A CA 1
ATOM 1410 C C . ALA A 1 177 ? 13.461 -9.961 -0.947 1 97.19 177 ALA A C 1
ATOM 1412 O O . ALA A 1 177 ? 13.891 -8.836 -0.704 1 97.19 177 ALA A O 1
ATOM 1413 N N . ALA A 1 178 ? 13.781 -10.984 -0.297 1 96.5 178 ALA A N 1
ATOM 1414 C CA . ALA A 1 178 ? 14.703 -10.977 0.834 1 96.5 178 ALA A CA 1
ATOM 1415 C C . ALA A 1 178 ? 15.398 -12.328 0.983 1 96.5 178 ALA A C 1
ATOM 1417 O O . ALA A 1 178 ? 15 -13.312 0.354 1 96.5 178 ALA A O 1
ATOM 1418 N N . PRO A 1 179 ? 16.438 -12.352 1.786 1 97 179 PRO A N 1
ATOM 1419 C CA . PRO A 1 179 ? 17.016 -13.664 2.062 1 97 179 PRO A CA 1
ATOM 1420 C C . PRO A 1 179 ? 15.992 -14.672 2.578 1 97 179 PRO A C 1
ATOM 1422 O O . PRO A 1 179 ? 15.211 -14.352 3.473 1 97 179 PRO A O 1
ATOM 1425 N N . ALA A 1 180 ? 15.992 -15.82 2.002 1 97.94 180 ALA A N 1
ATOM 1426 C CA . ALA A 1 180 ? 14.953 -16.812 2.271 1 97.94 180 ALA A CA 1
ATOM 1427 C C . ALA A 1 180 ? 15.062 -17.344 3.699 1 97.94 180 ALA A C 1
ATOM 1429 O O . ALA A 1 180 ? 14.047 -17.516 4.379 1 97.94 180 ALA A O 1
ATOM 1430 N N . ARG A 1 181 ? 16.266 -17.609 4.129 1 97.62 181 ARG A N 1
ATOM 1431 C CA . ARG A 1 181 ? 16.469 -18.266 5.422 1 97.62 181 ARG A CA 1
ATOM 1432 C C . ARG A 1 181 ? 16.969 -17.266 6.461 1 97.62 181 ARG A C 1
ATOM 1434 O O . ARG A 1 181 ? 17.984 -16.609 6.25 1 97.62 181 ARG A O 1
ATOM 1441 N N . LEU A 1 182 ? 16.25 -17.156 7.453 1 96.31 182 LEU A N 1
ATOM 1442 C CA . LEU A 1 182 ? 16.562 -16.25 8.562 1 96.31 182 LEU A CA 1
ATOM 1443 C C . LEU A 1 182 ? 16.422 -16.969 9.898 1 96.31 182 LEU A C 1
ATOM 1445 O O . LEU A 1 182 ? 15.484 -17.75 10.102 1 96.31 182 LEU A O 1
ATOM 1449 N N . GLU A 1 183 ? 17.375 -16.766 10.766 1 96.62 183 GLU A N 1
ATOM 1450 C CA . GLU A 1 183 ? 17.297 -17.234 12.148 1 96.62 183 GLU A CA 1
ATOM 1451 C C . GLU A 1 183 ? 16.906 -16.109 13.086 1 96.62 183 GLU A C 1
ATOM 1453 O O . GLU A 1 183 ? 17.594 -15.094 13.172 1 96.62 183 GLU A O 1
ATOM 1458 N N . ILE A 1 184 ? 15.789 -16.297 13.727 1 96.81 184 ILE A N 1
ATOM 1459 C CA . ILE A 1 184 ? 15.297 -15.305 14.672 1 96.81 184 ILE A CA 1
ATOM 1460 C C . ILE A 1 184 ? 15.641 -15.727 16.094 1 96.81 184 ILE A C 1
ATOM 1462 O O . ILE A 1 184 ? 15.102 -16.719 16.609 1 96.81 184 ILE A O 1
ATOM 1466 N N . THR A 1 185 ? 16.531 -14.914 16.75 1 96.88 185 THR A N 1
ATOM 1467 C CA . THR A 1 185 ? 17.016 -15.336 18.062 1 96.88 185 THR A CA 1
ATOM 1468 C C . THR A 1 185 ? 16.797 -14.227 19.094 1 96.88 185 THR A C 1
ATOM 1470 O O . THR A 1 185 ? 17.391 -14.258 20.172 1 96.88 185 THR A O 1
ATOM 1473 N N . SER A 1 186 ? 16.109 -13.172 18.75 1 96.25 186 SER A N 1
ATOM 1474 C CA . SER A 1 186 ? 15.812 -12.086 19.672 1 96.25 186 SER A CA 1
ATOM 1475 C C . SER A 1 186 ? 14.43 -11.492 19.391 1 96.25 186 SER A C 1
ATOM 1477 O O . SER A 1 186 ? 13.914 -11.594 18.281 1 96.25 186 SER A O 1
ATOM 1479 N N . TYR A 1 187 ? 13.898 -10.938 20.406 1 94.19 187 TYR A N 1
ATOM 1480 C CA . TYR A 1 187 ? 12.609 -10.273 20.297 1 94.19 187 TYR A CA 1
ATOM 1481 C C . TYR A 1 187 ? 12.664 -9.133 19.281 1 94.19 187 TYR A C 1
ATOM 1483 O O . TYR A 1 187 ? 11.742 -8.953 18.484 1 94.19 187 TYR A O 1
ATOM 1491 N N . ASN A 1 188 ? 13.734 -8.414 19.266 1 94.19 188 ASN A N 1
ATOM 1492 C CA . ASN A 1 188 ? 13.93 -7.312 18.328 1 94.19 188 ASN A CA 1
ATOM 1493 C C . ASN A 1 188 ? 13.945 -7.801 16.875 1 94.19 188 ASN A C 1
ATOM 1495 O O . ASN A 1 188 ? 13.312 -7.199 16.016 1 94.19 188 ASN A O 1
ATOM 1499 N N . ALA A 1 189 ? 14.633 -8.898 16.672 1 94.94 189 ALA A N 1
ATOM 1500 C CA . ALA A 1 189 ? 14.695 -9.469 15.336 1 94.94 189 ALA A CA 1
ATOM 1501 C C . ALA A 1 189 ? 13.312 -9.938 14.875 1 94.94 189 ALA A C 1
ATOM 1503 O O . ALA A 1 189 ? 12.953 -9.773 13.711 1 94.94 189 ALA A O 1
ATOM 1504 N N . ALA A 1 190 ? 12.578 -10.516 15.82 1 96.06 190 ALA A N 1
ATOM 1505 C CA . ALA A 1 190 ? 11.227 -10.984 15.516 1 96.06 190 ALA A CA 1
ATOM 1506 C C . ALA A 1 190 ? 10.32 -9.812 15.125 1 96.06 190 ALA A C 1
ATOM 1508 O O . ALA A 1 190 ? 9.609 -9.875 14.117 1 96.06 190 ALA A O 1
ATOM 1509 N N . GLN A 1 191 ? 10.398 -8.758 15.859 1 95 191 GLN A N 1
ATOM 1510 C CA . GLN A 1 191 ? 9.562 -7.594 15.609 1 95 191 GLN A CA 1
ATOM 1511 C C . GLN A 1 191 ? 9.945 -6.902 14.305 1 95 191 GLN A C 1
ATOM 1513 O O . GLN A 1 191 ? 9.078 -6.402 13.586 1 95 191 GLN A O 1
ATOM 1518 N N . ARG A 1 192 ? 11.203 -6.879 14.039 1 94.81 192 ARG A N 1
ATOM 1519 C CA . ARG A 1 192 ? 11.68 -6.297 12.789 1 94.81 192 ARG A CA 1
ATOM 1520 C C . ARG A 1 192 ? 11.125 -7.051 11.586 1 94.81 192 ARG A C 1
ATOM 1522 O O . ARG A 1 192 ? 10.656 -6.438 10.617 1 94.81 192 ARG A O 1
ATOM 1529 N N . LEU A 1 193 ? 11.203 -8.32 11.641 1 95.88 193 LEU A N 1
ATOM 1530 C CA . LEU A 1 193 ? 10.68 -9.133 10.547 1 95.88 193 LEU A CA 1
ATOM 1531 C C . LEU A 1 193 ? 9.172 -8.945 10.398 1 95.88 193 LEU A C 1
ATOM 1533 O O . LEU A 1 193 ? 8.656 -8.875 9.281 1 95.88 193 LEU A O 1
ATOM 1537 N N . GLN A 1 194 ? 8.531 -8.883 11.492 1 95.19 194 GLN A N 1
ATOM 1538 C CA . GLN A 1 194 ? 7.086 -8.656 11.484 1 95.19 194 GLN A CA 1
ATOM 1539 C C . GLN A 1 194 ? 6.742 -7.312 10.844 1 95.19 194 GLN A C 1
ATOM 1541 O O . GLN A 1 194 ? 5.816 -7.227 10.031 1 95.19 194 GLN A O 1
ATOM 1546 N N . ASP A 1 195 ? 7.488 -6.242 11.172 1 94.81 195 ASP A N 1
ATOM 1547 C CA . ASP A 1 195 ? 7.305 -4.926 10.57 1 94.81 195 ASP A CA 1
ATOM 1548 C C . ASP A 1 195 ? 7.555 -4.969 9.062 1 94.81 195 ASP A C 1
ATOM 1550 O O . ASP A 1 195 ? 6.773 -4.422 8.281 1 94.81 195 ASP A O 1
ATOM 1554 N N . ASP A 1 196 ? 8.586 -5.625 8.734 1 93.88 196 ASP A N 1
ATOM 1555 C CA . ASP A 1 196 ? 8.945 -5.742 7.324 1 93.88 196 ASP A CA 1
ATOM 1556 C C . ASP A 1 196 ? 7.844 -6.449 6.535 1 93.88 196 ASP A C 1
ATOM 1558 O O . ASP A 1 196 ? 7.457 -5.988 5.461 1 93.88 196 ASP A O 1
ATOM 1562 N N . ALA A 1 197 ? 7.332 -7.539 7.098 1 95.69 197 ALA A N 1
ATOM 1563 C CA . ALA A 1 197 ? 6.25 -8.281 6.457 1 95.69 197 ALA A CA 1
ATOM 1564 C C . ALA A 1 197 ? 4.984 -7.43 6.363 1 95.69 197 ALA A C 1
ATOM 1566 O O . ALA A 1 197 ? 4.289 -7.449 5.344 1 95.69 197 ALA A O 1
ATOM 1567 N N . GLY A 1 198 ? 4.719 -6.727 7.402 1 93.81 198 GLY A N 1
ATOM 1568 C CA . GLY A 1 198 ? 3.553 -5.859 7.414 1 93.81 198 GLY A CA 1
ATOM 1569 C C . GLY A 1 198 ? 3.586 -4.797 6.332 1 93.81 198 GLY A C 1
ATOM 1570 O O . GLY A 1 198 ? 2.539 -4.395 5.82 1 93.81 198 GLY A O 1
ATOM 1571 N N . GLU A 1 199 ? 4.723 -4.422 5.945 1 91 199 GLU A N 1
ATOM 1572 C CA . GLU A 1 199 ? 4.883 -3.346 4.977 1 91 199 GLU A CA 1
ATOM 1573 C C . GLU A 1 199 ? 5.035 -3.896 3.561 1 91 199 GLU A C 1
ATOM 1575 O O . GLU A 1 199 ? 4.625 -3.256 2.59 1 91 199 GLU A O 1
ATOM 1580 N N . ARG A 1 200 ? 5.547 -5.109 3.42 1 91.88 200 ARG A N 1
ATOM 1581 C CA . ARG A 1 200 ? 6.031 -5.508 2.102 1 91.88 200 ARG A CA 1
ATOM 1582 C C . ARG A 1 200 ? 5.301 -6.746 1.599 1 91.88 200 ARG A C 1
ATOM 1584 O O . ARG A 1 200 ? 5.461 -7.141 0.442 1 91.88 200 ARG A O 1
ATOM 1591 N N . CYS A 1 201 ? 4.59 -7.367 2.453 1 95.69 201 CYS A N 1
ATOM 1592 C CA . CYS A 1 201 ? 3.838 -8.562 2.084 1 95.69 201 CYS A CA 1
ATOM 1593 C C . CYS A 1 201 ? 2.338 -8.289 2.1 1 95.69 201 CYS A C 1
ATOM 1595 O O . CYS A 1 201 ? 1.812 -7.742 3.07 1 95.69 201 CYS A O 1
ATOM 1597 N N . SER A 1 202 ? 1.724 -8.641 1.017 1 95.62 202 SER A N 1
ATOM 1598 C CA . SER A 1 202 ? 0.273 -8.484 0.981 1 95.62 202 SER A CA 1
ATOM 1599 C C . SER A 1 202 ? -0.403 -9.344 2.045 1 95.62 202 SER A C 1
ATOM 1601 O O . SER A 1 202 ? -0.208 -10.562 2.082 1 95.62 202 SER A O 1
ATOM 1603 N N . MET A 1 203 ? -1.217 -8.828 2.818 1 96.06 203 MET A N 1
ATOM 1604 C CA . MET A 1 203 ? -1.761 -9.43 4.031 1 96.06 203 MET A CA 1
ATOM 1605 C C . MET A 1 203 ? -2.488 -10.734 3.713 1 96.06 203 MET A C 1
ATOM 1607 O O . MET A 1 203 ? -2.246 -11.758 4.355 1 96.06 203 MET A O 1
ATOM 1611 N N . THR A 1 204 ? -3.289 -10.781 2.67 1 96.38 204 THR A N 1
ATOM 1612 C CA . THR A 1 204 ? -4.152 -11.93 2.422 1 96.38 204 THR A CA 1
ATOM 1613 C C . THR A 1 204 ? -3.383 -13.055 1.729 1 96.38 204 THR A C 1
ATOM 1615 O O . THR A 1 204 ? -3.938 -14.117 1.454 1 96.38 204 THR A O 1
ATOM 1618 N N . TYR A 1 205 ? -2.125 -12.867 1.488 1 98 205 TYR A N 1
ATOM 1619 C CA . TYR A 1 205 ? -1.254 -13.898 0.926 1 98 205 TYR A CA 1
ATOM 1620 C C . TYR A 1 205 ? -0.089 -14.195 1.861 1 98 205 TYR A C 1
ATOM 1622 O O . TYR A 1 205 ? 0.789 -15 1.532 1 98 205 TYR A O 1
ATOM 1630 N N . ARG A 1 206 ? -0.084 -13.539 2.998 1 98.19 206 ARG A N 1
ATOM 1631 C CA . ARG A 1 206 ? 1.026 -13.594 3.943 1 98.19 206 ARG A CA 1
ATOM 1632 C C . ARG A 1 206 ? 0.969 -14.867 4.777 1 98.19 206 ARG A C 1
ATOM 1634 O O . ARG A 1 206 ? -0.092 -15.234 5.285 1 98.19 206 ARG A O 1
ATOM 1641 N N . ALA A 1 207 ? 2.088 -15.484 4.93 1 98.31 207 ALA A N 1
ATOM 1642 C CA . ALA A 1 207 ? 2.182 -16.719 5.703 1 98.31 207 ALA A CA 1
ATOM 1643 C C . ALA A 1 207 ? 1.963 -16.453 7.191 1 98.31 207 ALA A C 1
ATOM 1645 O O . ALA A 1 207 ? 2.361 -15.406 7.703 1 98.31 207 ALA A O 1
ATOM 1646 N N . PRO A 1 208 ? 1.417 -17.453 7.926 1 97.31 208 PRO A N 1
ATOM 1647 C CA . PRO A 1 208 ? 1.118 -17.281 9.352 1 97.31 208 PRO A CA 1
ATOM 1648 C C . PRO A 1 208 ? 2.344 -16.875 10.164 1 97.31 208 PRO A C 1
ATOM 1650 O O . PRO A 1 208 ? 2.246 -16.016 11.039 1 97.31 208 PRO A O 1
ATOM 1653 N N . GLU A 1 209 ? 3.498 -17.391 9.852 1 97.69 209 GLU A N 1
ATOM 1654 C CA . GLU A 1 209 ? 4.695 -17.156 10.648 1 97.69 209 GLU A CA 1
ATOM 1655 C C . GLU A 1 209 ? 5.246 -15.758 10.43 1 97.69 209 GLU A C 1
ATOM 1657 O O . GLU A 1 209 ? 6.176 -15.328 11.117 1 97.69 209 GLU A O 1
ATOM 1662 N N . LEU A 1 210 ? 4.629 -15 9.523 1 97.44 210 LEU A N 1
ATOM 1663 C CA . LEU A 1 210 ? 5.066 -13.633 9.289 1 97.44 210 LEU A CA 1
ATOM 1664 C C . LEU A 1 210 ? 4.121 -12.641 9.961 1 97.44 210 LEU A C 1
ATOM 1666 O O . LEU A 1 210 ? 4.398 -11.438 9.992 1 97.44 210 LEU A O 1
ATOM 1670 N N . PHE A 1 211 ? 2.959 -13.078 10.461 1 95.31 211 PHE A N 1
ATOM 1671 C CA . PHE A 1 211 ? 2.055 -12.227 11.227 1 95.31 211 PHE A CA 1
ATOM 1672 C C . PHE A 1 211 ? 2.525 -12.094 12.664 1 95.31 211 PHE A C 1
ATOM 1674 O O . PHE A 1 211 ? 2.514 -11 13.234 1 95.31 211 PHE A O 1
ATOM 1681 N N . ASN A 1 212 ? 2.789 -13.234 13.234 1 89.75 212 ASN A N 1
ATOM 1682 C CA . ASN A 1 212 ? 3.346 -13.344 14.578 1 89.75 212 ASN A CA 1
ATOM 1683 C C . ASN A 1 212 ? 4.656 -14.117 14.586 1 89.75 212 ASN A C 1
ATOM 1685 O O . ASN A 1 212 ? 4.66 -15.344 14.727 1 89.75 212 ASN A O 1
ATOM 1689 N N . VAL A 1 213 ? 5.707 -13.367 14.531 1 94.19 213 VAL A N 1
ATOM 1690 C CA . VAL A 1 213 ? 7.012 -14.016 14.438 1 94.19 213 VAL A CA 1
ATOM 1691 C C . VAL A 1 213 ? 7.457 -14.484 15.82 1 94.19 213 VAL A C 1
ATOM 1693 O O . VAL A 1 213 ? 7.648 -13.672 16.719 1 94.19 213 VAL A O 1
ATOM 1696 N N . GLN A 1 214 ? 7.656 -15.719 15.922 1 92 214 GLN A N 1
ATOM 1697 C CA . GLN A 1 214 ? 8.055 -16.312 17.203 1 92 214 GLN A CA 1
ATOM 1698 C C . GLN A 1 214 ? 9.547 -16.109 17.453 1 92 214 GLN A C 1
ATOM 1700 O O . GLN A 1 214 ? 10.32 -15.867 16.531 1 92 214 GLN A O 1
ATOM 1705 N N . ASN A 1 215 ? 9.875 -16.156 18.672 1 91.44 215 ASN A N 1
ATOM 1706 C CA . ASN A 1 215 ? 11.258 -16.109 19.125 1 91.44 215 ASN A CA 1
ATOM 1707 C C . ASN A 1 215 ? 11.539 -17.172 20.172 1 91.44 215 ASN A C 1
ATOM 1709 O O . ASN A 1 215 ? 10.961 -17.156 21.266 1 91.44 215 ASN A O 1
ATOM 1713 N N . PRO A 1 216 ? 12.375 -18.156 19.969 1 93.69 216 PRO A N 1
ATOM 1714 C CA . PRO A 1 216 ? 13.172 -18.328 18.75 1 93.69 216 PRO A CA 1
ATOM 1715 C C . PRO A 1 216 ? 12.406 -19.031 17.625 1 93.69 216 PRO A C 1
ATOM 1717 O O . PRO A 1 216 ? 11.438 -19.75 17.906 1 93.69 216 PRO A O 1
ATOM 1720 N N . THR A 1 217 ? 12.773 -18.734 16.375 1 95 217 THR A N 1
ATOM 1721 C CA . THR A 1 217 ? 12.227 -19.469 15.234 1 95 217 THR A CA 1
ATOM 1722 C C . THR A 1 217 ? 13.133 -19.328 14.016 1 95 217 THR A C 1
ATOM 1724 O O . THR A 1 217 ? 14.102 -18.562 14.039 1 95 217 THR A O 1
ATOM 1727 N N . THR A 1 218 ? 12.938 -20.188 13.055 1 95.5 218 THR A N 1
ATOM 1728 C CA . THR A 1 218 ? 13.57 -20.078 11.75 1 95.5 218 THR A CA 1
ATOM 1729 C C . THR A 1 218 ? 12.523 -19.906 10.648 1 95.5 218 THR A C 1
ATOM 1731 O O . THR A 1 218 ? 11.477 -20.547 10.68 1 95.5 218 THR A O 1
ATOM 1734 N N . ILE A 1 219 ? 12.828 -19 9.734 1 96.19 219 ILE A N 1
ATOM 1735 C CA . ILE A 1 219 ? 12.008 -18.812 8.539 1 96.19 219 ILE A CA 1
ATOM 1736 C C . ILE A 1 219 ? 12.805 -19.203 7.297 1 96.19 219 ILE A C 1
ATOM 1738 O O . ILE A 1 219 ? 14.023 -19.047 7.258 1 96.19 219 ILE A O 1
ATOM 1742 N N . ASP A 1 220 ? 12.094 -19.75 6.312 1 98.25 220 ASP A N 1
ATOM 1743 C CA . ASP A 1 220 ? 12.773 -20.062 5.059 1 98.25 220 ASP A CA 1
ATOM 1744 C C . ASP A 1 220 ? 11.859 -19.828 3.861 1 98.25 220 ASP A C 1
ATOM 1746 O O . ASP A 1 220 ? 10.844 -19.141 3.977 1 98.25 220 ASP A O 1
ATOM 1750 N N . GLU A 1 221 ? 12.25 -20.328 2.682 1 98.44 221 GLU A N 1
ATOM 1751 C CA . GLU A 1 221 ? 11.586 -20.016 1.423 1 98.44 221 GLU A CA 1
ATOM 1752 C C . GLU A 1 221 ? 10.156 -20.547 1.399 1 98.44 221 GLU A C 1
ATOM 1754 O O . GLU A 1 221 ? 9.367 -20.188 0.53 1 98.44 221 GLU A O 1
ATOM 1759 N N . ARG A 1 222 ? 9.75 -21.312 2.41 1 98.56 222 ARG A N 1
ATOM 1760 C CA . ARG A 1 222 ? 8.414 -21.906 2.418 1 98.56 222 ARG A CA 1
ATOM 1761 C C . ARG A 1 222 ? 7.359 -20.875 2.809 1 98.56 222 ARG A C 1
ATOM 1763 O O . ARG A 1 222 ? 6.16 -21.125 2.676 1 98.56 222 ARG A O 1
ATOM 1770 N N . THR A 1 223 ? 7.789 -19.656 3.244 1 98.44 223 THR A N 1
ATOM 1771 C CA . THR A 1 223 ? 6.848 -18.531 3.326 1 98.44 223 THR A CA 1
ATOM 1772 C C . THR A 1 223 ? 6.203 -18.266 1.97 1 98.44 223 THR A C 1
ATOM 1774 O O . THR A 1 223 ? 5.008 -17.969 1.893 1 98.44 223 THR A O 1
ATOM 1777 N N . ASP A 1 224 ? 6.992 -18.484 0.921 1 98.88 224 ASP A N 1
ATOM 1778 C CA . ASP A 1 224 ? 6.488 -18.281 -0.435 1 98.88 224 ASP A CA 1
ATOM 1779 C C . ASP A 1 224 ? 5.5 -19.391 -0.817 1 98.88 224 ASP A C 1
ATOM 1781 O O . ASP A 1 224 ? 4.602 -19.156 -1.635 1 98.88 224 ASP A O 1
ATOM 1785 N N . ILE A 1 225 ? 5.648 -20.531 -0.247 1 98.94 225 ILE A N 1
ATOM 1786 C CA . ILE A 1 225 ? 4.785 -21.672 -0.587 1 98.94 225 ILE A CA 1
ATOM 1787 C C . ILE A 1 225 ? 3.367 -21.406 -0.094 1 98.94 225 ILE A C 1
ATOM 1789 O O . ILE A 1 225 ? 2.393 -21.75 -0.769 1 98.94 225 ILE A O 1
ATOM 1793 N N . TRP A 1 226 ? 3.287 -20.828 1.056 1 98.75 226 TRP A N 1
ATOM 1794 C CA . TRP A 1 226 ? 1.973 -20.391 1.52 1 98.75 226 TRP A CA 1
ATOM 1795 C C . TRP A 1 226 ? 1.331 -19.438 0.518 1 98.75 226 TRP A C 1
ATOM 1797 O O . TRP A 1 226 ? 0.189 -19.641 0.1 1 98.75 226 TRP A O 1
ATOM 1807 N N . SER A 1 227 ? 2.084 -18.391 0.129 1 98.81 227 SER A N 1
ATOM 1808 C CA . SER A 1 227 ? 1.578 -17.422 -0.844 1 98.81 227 SER A CA 1
ATOM 1809 C C . SER A 1 227 ? 1.19 -18.109 -2.15 1 98.81 227 SER A C 1
ATOM 1811 O O . SER A 1 227 ? 0.207 -17.734 -2.789 1 98.81 227 SER A O 1
ATOM 1813 N N . LEU A 1 228 ? 1.971 -19.094 -2.492 1 98.88 228 LEU A N 1
ATOM 1814 C CA . LEU A 1 228 ? 1.718 -19.875 -3.699 1 98.88 228 LEU A CA 1
ATOM 1815 C C . LEU A 1 228 ? 0.391 -20.609 -3.598 1 98.88 228 LEU A C 1
ATOM 1817 O O . LEU A 1 228 ? -0.368 -20.672 -4.566 1 98.88 228 LEU A O 1
ATOM 1821 N N . GLY A 1 229 ? 0.138 -21.203 -2.447 1 98.62 229 GLY A N 1
ATOM 1822 C CA . GLY A 1 229 ? -1.152 -21.828 -2.215 1 98.62 229 GLY A CA 1
ATOM 1823 C C . GLY A 1 229 ? -2.318 -20.875 -2.35 1 98.62 229 GLY A C 1
ATOM 1824 O O . GLY A 1 229 ? -3.328 -21.203 -2.977 1 98.62 229 GLY A O 1
ATOM 1825 N N . CYS A 1 230 ? -2.158 -19.703 -1.786 1 98.31 230 CYS A N 1
ATOM 1826 C CA . CYS A 1 230 ? -3.178 -18.672 -1.925 1 98.31 230 CYS A CA 1
ATOM 1827 C C . CYS A 1 230 ? -3.365 -18.281 -3.387 1 98.31 230 CYS A C 1
ATOM 1829 O O . CYS A 1 230 ? -4.492 -18.062 -3.832 1 98.31 230 CYS A O 1
ATOM 1831 N N . LEU A 1 231 ? -2.289 -18.188 -4.086 1 98.69 231 LEU A N 1
ATOM 1832 C CA . LEU A 1 231 ? -2.336 -17.812 -5.492 1 98.69 231 LEU A CA 1
ATOM 1833 C C . LEU A 1 231 ? -3.072 -18.875 -6.312 1 98.69 231 LEU A C 1
ATOM 1835 O O . LEU A 1 231 ? -3.904 -18.531 -7.156 1 98.69 231 LEU A O 1
ATOM 1839 N N . LEU A 1 232 ? -2.771 -20.156 -6.066 1 98.06 232 LEU A N 1
ATOM 1840 C CA . LEU A 1 232 ? -3.498 -21.203 -6.762 1 98.06 232 LEU A CA 1
ATOM 1841 C C . LEU A 1 232 ? -4.988 -21.156 -6.434 1 98.06 232 LEU A C 1
ATOM 1843 O O . LEU A 1 232 ? -5.828 -21.328 -7.316 1 98.06 232 LEU A O 1
ATOM 1847 N N . TYR A 1 233 ? -5.289 -20.906 -5.191 1 96.69 233 TYR A N 1
ATOM 1848 C CA . TYR A 1 233 ? -6.68 -20.703 -4.793 1 96.69 233 TYR A CA 1
ATOM 1849 C C . TYR A 1 233 ? -7.332 -19.594 -5.605 1 96.69 233 TYR A C 1
ATOM 1851 O O . TYR A 1 233 ? -8.445 -19.75 -6.109 1 96.69 233 TYR A O 1
ATOM 1859 N N . ALA A 1 234 ? -6.66 -18.547 -5.77 1 96.25 234 ALA A N 1
ATOM 1860 C CA . ALA A 1 234 ? -7.188 -17.406 -6.523 1 96.25 234 ALA A CA 1
ATOM 1861 C C . ALA A 1 234 ? -7.398 -17.781 -7.988 1 96.25 234 ALA A C 1
ATOM 1863 O O . ALA A 1 234 ? -8.383 -17.359 -8.602 1 96.25 234 ALA A O 1
ATOM 1864 N N . LEU A 1 235 ? -6.434 -18.516 -8.547 1 96.75 235 LEU A N 1
ATOM 1865 C CA . LEU A 1 235 ? -6.602 -18.953 -9.922 1 96.75 235 LEU A CA 1
ATOM 1866 C C . LEU A 1 235 ? -7.879 -19.781 -10.078 1 96.75 235 LEU A C 1
ATOM 1868 O O . LEU A 1 235 ? -8.555 -19.703 -11.109 1 96.75 235 LEU A O 1
ATOM 1872 N N . CYS A 1 236 ? -8.195 -20.516 -9.047 1 94.5 236 CYS A N 1
ATOM 1873 C CA . CYS A 1 236 ? -9.344 -21.406 -9.086 1 94.5 236 CYS A CA 1
ATOM 1874 C C . CYS A 1 236 ? -10.633 -20.641 -8.773 1 94.5 236 CYS A C 1
ATOM 1876 O O . CYS A 1 236 ? -11.68 -20.922 -9.367 1 94.5 236 CYS A O 1
ATOM 1878 N N . TYR A 1 237 ? -10.508 -19.656 -7.848 1 91.81 237 TYR A N 1
ATOM 1879 C CA . TYR A 1 237 ? -11.727 -19.094 -7.277 1 91.81 237 TYR A CA 1
ATOM 1880 C C . TYR A 1 237 ? -11.711 -17.562 -7.348 1 91.81 237 TYR A C 1
ATOM 1882 O O . TYR A 1 237 ? -12.508 -16.906 -6.684 1 91.81 237 TYR A O 1
ATOM 1890 N N . TYR A 1 238 ? -10.727 -16.969 -7.988 1 91.12 238 TYR A N 1
ATOM 1891 C CA . TYR A 1 238 ? -10.641 -15.562 -8.352 1 91.12 238 TYR A CA 1
ATOM 1892 C C . TYR A 1 238 ? -9.93 -14.766 -7.262 1 91.12 238 TYR A C 1
ATOM 1894 O O . TYR A 1 238 ? -9.328 -13.727 -7.543 1 91.12 238 TYR A O 1
ATOM 1902 N N . LYS A 1 239 ? -10.023 -15.25 -6 1 91.06 239 LYS A N 1
ATOM 1903 C CA . LYS A 1 239 ? -9.453 -14.508 -4.879 1 91.06 239 LYS A CA 1
ATOM 1904 C C . LYS A 1 239 ? -8.75 -15.445 -3.902 1 91.06 239 LYS A C 1
ATOM 1906 O O . LYS A 1 239 ? -8.984 -16.656 -3.914 1 91.06 239 LYS A O 1
ATOM 1911 N N . SER A 1 240 ? -7.938 -14.812 -3.027 1 94.69 240 SER A N 1
ATOM 1912 C CA . SER A 1 240 ? -7.324 -15.578 -1.95 1 94.69 240 SER A CA 1
ATOM 1913 C C . SER A 1 240 ? -8.367 -16.078 -0.954 1 94.69 240 SER A C 1
ATOM 1915 O O . SER A 1 240 ? -9.43 -15.461 -0.806 1 94.69 240 SER A O 1
ATOM 1917 N N . PRO A 1 241 ? -8.086 -17.188 -0.26 1 94 241 PRO A N 1
ATOM 1918 C CA . PRO A 1 241 ? -9.023 -17.609 0.783 1 94 241 PRO A CA 1
ATOM 1919 C C . PRO A 1 241 ? -9.211 -16.562 1.88 1 94 241 PRO A C 1
ATOM 1921 O O . PRO A 1 241 ? -10.195 -16.609 2.615 1 94 241 PRO A O 1
ATOM 1924 N N . TYR A 1 242 ? -8.328 -15.609 1.924 1 95.5 242 TYR A N 1
ATOM 1925 C CA . TYR A 1 242 ? -8.336 -14.703 3.066 1 95.5 242 TYR A CA 1
ATOM 1926 C C . TYR A 1 242 ? -8.766 -13.305 2.652 1 95.5 242 TYR A C 1
ATOM 1928 O O . TYR A 1 242 ? -8.859 -12.398 3.488 1 95.5 242 TYR A O 1
ATOM 1936 N N . ASP A 1 243 ? -8.969 -13.133 1.378 1 90.88 243 ASP A N 1
ATOM 1937 C CA . ASP A 1 243 ? -9.555 -11.875 0.923 1 90.88 243 ASP A CA 1
ATOM 1938 C C . ASP A 1 243 ? -10.938 -11.664 1.537 1 90.88 243 ASP A C 1
ATOM 1940 O O . ASP A 1 243 ? -11.234 -10.586 2.049 1 90.88 243 ASP A O 1
ATOM 1944 N N . GLU A 1 244 ? -11.695 -12.734 1.546 1 84.12 244 GLU A N 1
ATOM 1945 C CA . GLU A 1 244 ? -13.047 -12.641 2.098 1 84.12 244 GLU A CA 1
ATOM 1946 C C . GLU A 1 244 ? -13.008 -12.406 3.604 1 84.12 244 GLU A C 1
ATOM 1948 O O . GLU A 1 244 ? -13.875 -11.719 4.152 1 84.12 244 GLU A O 1
ATOM 1953 N N . VAL A 1 245 ? -12.047 -13.008 4.211 1 90.19 245 VAL A N 1
ATOM 1954 C CA . VAL A 1 245 ? -11.867 -12.828 5.648 1 90.19 245 VAL A CA 1
ATOM 1955 C C . VAL A 1 245 ? -11.672 -11.344 5.965 1 90.19 245 VAL A C 1
ATOM 1957 O O . VAL A 1 245 ? -12.367 -10.789 6.816 1 90.19 245 VAL A O 1
ATOM 1960 N N . PHE A 1 246 ? -10.852 -10.719 5.27 1 88.62 246 PHE A N 1
ATOM 1961 C CA . PHE A 1 246 ? -10.539 -9.312 5.48 1 88.62 246 PHE A CA 1
ATOM 1962 C C . PHE A 1 246 ? -11.734 -8.438 5.137 1 88.62 246 PHE A C 1
ATOM 1964 O O . PHE A 1 246 ? -12.07 -7.512 5.883 1 88.62 246 PHE A O 1
ATOM 1971 N N . GLU A 1 247 ? -12.391 -8.742 4.074 1 83.25 247 GLU A N 1
ATOM 1972 C CA . GLU A 1 247 ? -13.523 -7.953 3.586 1 83.25 247 GLU A CA 1
ATOM 1973 C C . GLU A 1 247 ? -14.672 -7.953 4.59 1 83.25 247 GLU A C 1
ATOM 1975 O O . GLU A 1 247 ? -15.391 -6.957 4.715 1 83.25 247 GLU A O 1
ATOM 1980 N N . ARG A 1 248 ? -14.805 -9.062 5.305 1 83.75 248 ARG A N 1
ATOM 1981 C CA . ARG A 1 248 ? -15.891 -9.188 6.27 1 83.75 248 ARG A CA 1
ATOM 1982 C C . ARG A 1 248 ? -15.516 -8.531 7.598 1 83.75 248 ARG A C 1
ATOM 1984 O O . ARG A 1 248 ? -16.312 -8.523 8.539 1 83.75 248 ARG A O 1
ATOM 1991 N N . GLY A 1 249 ? -14.273 -8.078 7.641 1 85.31 249 GLY A N 1
ATOM 1992 C CA . GLY A 1 249 ? -13.844 -7.398 8.852 1 85.31 249 GLY A CA 1
ATOM 1993 C C . GLY A 1 249 ? -13.266 -8.336 9.891 1 85.31 249 GLY A C 1
ATOM 1994 O O . GLY A 1 249 ? -13.086 -7.953 11.047 1 85.31 249 GLY A O 1
ATOM 1995 N N . ASP A 1 250 ? -13.055 -9.562 9.484 1 90.25 250 ASP A N 1
ATOM 1996 C CA . ASP A 1 250 ? -12.422 -10.523 10.391 1 90.25 250 ASP A CA 1
ATOM 1997 C C . ASP A 1 250 ? -10.898 -10.375 10.359 1 90.25 250 ASP A C 1
ATOM 1999 O O . ASP A 1 250 ? -10.352 -9.672 9.508 1 90.25 250 ASP A O 1
ATOM 2003 N N . SER A 1 251 ? -10.273 -10.953 11.328 1 94.06 251 SER A N 1
ATOM 2004 C CA . SER A 1 251 ? -8.82 -10.906 11.398 1 94.06 251 SER A CA 1
ATOM 2005 C C . SER A 1 251 ? -8.188 -11.938 10.469 1 94.06 251 SER A C 1
ATOM 2007 O O . SER A 1 251 ? -8.438 -13.133 10.602 1 94.06 251 SER A O 1
ATOM 2009 N N . VAL A 1 252 ? -7.375 -11.453 9.602 1 95.69 252 VAL A N 1
ATOM 2010 C CA . VAL A 1 252 ? -6.645 -12.352 8.711 1 95.69 252 VAL A CA 1
ATOM 2011 C C . VAL A 1 252 ? -5.598 -13.125 9.508 1 95.69 252 VAL A C 1
ATOM 2013 O O . VAL A 1 252 ? -5.43 -14.336 9.312 1 95.69 252 VAL A O 1
ATOM 2016 N N . ALA A 1 253 ? -4.941 -12.43 10.453 1 95.19 253 ALA A N 1
ATOM 2017 C CA . ALA A 1 253 ? -3.922 -13.07 11.281 1 95.19 253 ALA A CA 1
ATOM 2018 C C . ALA A 1 253 ? -4.492 -14.273 12.023 1 95.19 253 ALA A C 1
ATOM 2020 O O . ALA A 1 253 ? -3.871 -15.344 12.062 1 95.19 253 ALA A O 1
ATOM 2021 N N . LEU A 1 254 ? -5.711 -14.109 12.539 1 95.19 254 LEU A N 1
ATOM 2022 C CA . LEU A 1 254 ? -6.348 -15.203 13.273 1 95.19 254 LEU A CA 1
ATOM 2023 C C . LEU A 1 254 ? -6.793 -16.312 12.312 1 95.19 254 LEU A C 1
ATOM 2025 O O . LEU A 1 254 ? -6.629 -17.484 12.609 1 95.19 254 LEU A O 1
ATOM 2029 N N . ALA A 1 255 ? -7.309 -15.867 11.195 1 95.94 255 ALA A N 1
ATOM 2030 C CA . ALA A 1 255 ? -7.828 -16.844 10.234 1 95.94 255 ALA A CA 1
ATOM 2031 C C . ALA A 1 255 ? -6.715 -17.734 9.703 1 95.94 255 ALA A C 1
ATOM 2033 O O . ALA A 1 255 ? -6.887 -18.953 9.602 1 95.94 255 ALA A O 1
ATOM 2034 N N . VAL A 1 256 ? -5.574 -17.156 9.398 1 96.12 256 VAL A N 1
ATOM 2035 C CA . VAL A 1 256 ? -4.477 -17.922 8.828 1 96.12 256 VAL A CA 1
ATOM 2036 C C . VAL A 1 256 ? -3.941 -18.906 9.883 1 96.12 256 VAL A C 1
ATOM 2038 O O . VAL A 1 256 ? -3.449 -19.984 9.539 1 96.12 256 VAL A O 1
ATOM 2041 N N . SER A 1 257 ? -4.023 -18.578 11.109 1 94.44 257 SER A N 1
ATOM 2042 C CA . SER A 1 257 ? -3.48 -19.391 12.188 1 94.44 257 SER A CA 1
ATOM 2043 C C . SER A 1 257 ? -4.414 -20.547 12.539 1 94.44 257 SER A C 1
ATOM 2045 O O . SER A 1 257 ? -4.012 -21.5 13.203 1 94.44 257 SER A O 1
ATOM 2047 N N . SER A 1 258 ? -5.645 -20.406 12.164 1 91.62 258 SER A N 1
ATOM 2048 C CA . SER A 1 258 ? -6.625 -21.438 12.5 1 91.62 258 SER A CA 1
ATOM 2049 C C . SER A 1 258 ? -6.375 -22.719 11.711 1 91.62 258 SER A C 1
ATOM 2051 O O . SER A 1 258 ? -6.777 -23.797 12.133 1 91.62 258 SER A O 1
ATOM 2053 N N . GLY A 1 259 ? -5.809 -22.625 10.539 1 86.19 259 GLY A N 1
ATOM 2054 C CA . GLY A 1 259 ? -5.453 -23.781 9.727 1 86.19 259 GLY A CA 1
ATOM 2055 C C . GLY A 1 259 ? -6.637 -24.375 8.992 1 86.19 259 GLY A C 1
ATOM 2056 O O . GLY A 1 259 ? -6.543 -25.469 8.445 1 86.19 259 GLY A O 1
ATOM 2057 N N . THR A 1 260 ? -7.738 -23.688 8.953 1 85.5 260 THR A N 1
ATOM 2058 C CA . THR A 1 260 ? -8.922 -24.219 8.281 1 85.5 260 THR A CA 1
ATOM 2059 C C . THR A 1 260 ? -9.008 -23.703 6.848 1 85.5 260 THR A C 1
ATOM 2061 O O . THR A 1 260 ? -8.961 -22.484 6.621 1 85.5 260 THR A O 1
ATOM 2064 N N . ASN A 1 261 ? -8.977 -24.656 5.918 1 85.94 261 ASN A N 1
ATOM 2065 C CA . ASN A 1 261 ? -9.164 -24.297 4.516 1 85.94 261 ASN A CA 1
ATOM 2066 C C . ASN A 1 261 ? -10.609 -24.531 4.066 1 85.94 261 ASN A C 1
ATOM 2068 O O . ASN A 1 261 ? -11.18 -25.594 4.32 1 85.94 261 ASN A O 1
ATOM 2072 N N . HIS A 1 262 ? -11.211 -23.531 3.57 1 85.56 262 HIS A N 1
ATOM 2073 C CA . HIS A 1 262 ? -12.555 -23.656 3.01 1 85.56 262 HIS A CA 1
ATOM 2074 C C . HIS A 1 262 ? -12.539 -23.453 1.498 1 85.56 262 HIS A C 1
ATOM 2076 O O . HIS A 1 262 ? -11.867 -22.547 0.997 1 85.56 262 HIS A O 1
ATOM 2082 N N . PHE A 1 263 ? -13.109 -24.422 0.833 1 89.38 263 PHE A N 1
ATOM 2083 C CA . PHE A 1 263 ? -13.25 -24.312 -0.614 1 89.38 263 PHE A CA 1
ATOM 2084 C C . PHE A 1 263 ? -14.711 -24.109 -1.003 1 89.38 263 PHE A C 1
ATOM 2086 O O . PHE A 1 263 ? -15.594 -24.781 -0.469 1 89.38 263 PHE A O 1
ATOM 2093 N N . PRO A 1 264 ? -14.93 -23.078 -1.732 1 80.5 264 PRO A N 1
ATOM 2094 C CA . PRO A 1 264 ? -16.312 -22.922 -2.193 1 80.5 264 PRO A CA 1
ATOM 2095 C C . PRO A 1 264 ? -16.844 -24.172 -2.891 1 80.5 264 PRO A C 1
ATOM 2097 O O . PRO A 1 264 ? -16.078 -24.938 -3.463 1 80.5 264 PRO A O 1
ATOM 2100 N N . HIS A 1 265 ? -18.094 -24.469 -2.531 1 66.5 265 HIS A N 1
ATOM 2101 C CA . HIS A 1 265 ? -18.75 -25.562 -3.234 1 66.5 265 HIS A CA 1
ATOM 2102 C C . HIS A 1 265 ? -18.797 -25.312 -4.734 1 66.5 265 HIS A C 1
ATOM 2104 O O . HIS A 1 265 ? -19.203 -24.234 -5.172 1 66.5 265 HIS A O 1
ATOM 2110 N N . SER A 1 266 ? -17.719 -25.312 -5.316 1 53.09 266 SER A N 1
ATOM 2111 C CA . SER A 1 266 ? -17.547 -24.969 -6.723 1 53.09 266 SER A CA 1
ATOM 2112 C C . SER A 1 266 ? -18.719 -25.438 -7.566 1 53.09 266 SER A C 1
ATOM 2114 O O . SER A 1 266 ? -19.047 -26.625 -7.559 1 53.09 266 SER A O 1
ATOM 2116 N N . THR A 1 267 ? -19.688 -24.672 -7.672 1 46.28 267 THR A N 1
ATOM 2117 C CA . THR A 1 267 ? -20.516 -24.984 -8.828 1 46.28 267 THR A CA 1
ATOM 2118 C C . THR A 1 267 ? -19.672 -25.094 -10.094 1 46.28 267 THR A C 1
ATOM 2120 O O . THR A 1 267 ? -20.203 -25.359 -11.172 1 46.28 267 THR A O 1
ATOM 2123 N N . THR A 1 268 ? -18.453 -24.625 -10.016 1 49.81 268 THR A N 1
ATOM 2124 C CA . THR A 1 268 ? -17.828 -24.547 -11.336 1 49.81 268 THR A CA 1
ATOM 2125 C C . THR A 1 268 ? -17.234 -25.891 -11.742 1 49.81 268 THR A C 1
ATOM 2127 O O . THR A 1 268 ? -16.516 -26.516 -10.953 1 49.81 268 THR A O 1
ATOM 2130 N N . SER A 1 269 ? -17.75 -26.484 -12.508 1 51.47 269 SER A N 1
ATOM 2131 C CA . SER A 1 269 ? -17.375 -27.75 -13.125 1 51.47 269 SER A CA 1
ATOM 2132 C C . SER A 1 269 ? -15.859 -27.891 -13.234 1 51.47 269 SER A C 1
ATOM 2134 O O . SER A 1 269 ? -15.328 -29 -13.203 1 51.47 269 SER A O 1
ATOM 2136 N N . GLY A 1 270 ? -15.039 -26.781 -13.25 1 56.53 270 GLY A N 1
ATOM 2137 C CA . GLY A 1 270 ? -13.68 -26.875 -13.766 1 56.53 270 GLY A CA 1
ATOM 2138 C C . GLY A 1 270 ? -12.641 -26.953 -12.664 1 56.53 270 GLY A C 1
ATOM 2139 O O . GLY A 1 270 ? -11.461 -27.203 -12.938 1 56.53 270 GLY A O 1
ATOM 2140 N N . VAL A 1 271 ? -13.07 -26.688 -11.391 1 62.56 271 VAL A N 1
ATOM 2141 C CA . VAL A 1 271 ? -12 -26.812 -10.406 1 62.56 271 VAL A CA 1
ATOM 2142 C C . VAL A 1 271 ? -11.953 -28.25 -9.883 1 62.56 271 VAL A C 1
ATOM 2144 O O . VAL A 1 271 ? -12.914 -28.734 -9.281 1 62.56 271 VAL A O 1
ATOM 2147 N N . ASN A 1 272 ? -10.82 -29 -10.266 1 74.69 272 ASN A N 1
ATOM 2148 C CA . ASN A 1 272 ? -10.672 -30.406 -9.914 1 74.69 272 ASN A CA 1
ATOM 2149 C C . ASN A 1 272 ? -10.273 -30.594 -8.453 1 74.69 272 ASN A C 1
ATOM 2151 O O . ASN A 1 272 ? -9.656 -29.703 -7.859 1 74.69 272 ASN A O 1
ATOM 2155 N N . ALA A 1 273 ? -10.867 -31.5 -7.859 1 84.06 273 ALA A N 1
ATOM 2156 C CA . ALA A 1 273 ? -10.508 -31.906 -6.504 1 84.06 273 ALA A CA 1
ATOM 2157 C C . ALA A 1 273 ? -8.992 -31.953 -6.332 1 84.06 273 ALA A C 1
ATOM 2159 O O . ALA A 1 273 ? -8.477 -31.656 -5.25 1 84.06 273 ALA A O 1
ATOM 2160 N N . SER A 1 274 ? -8.367 -32.125 -7.414 1 89.56 274 SER A N 1
ATOM 2161 C CA . SER A 1 274 ? -6.91 -32.25 -7.371 1 89.56 274 SER A CA 1
ATOM 2162 C C . SER A 1 274 ? -6.262 -30.906 -7.043 1 89.56 274 SER A C 1
ATOM 2164 O O . SER A 1 274 ? -5.258 -30.859 -6.328 1 89.56 274 SER A O 1
ATOM 2166 N N . PHE A 1 275 ? -6.84 -29.844 -7.551 1 93.38 275 PHE A N 1
ATOM 2167 C CA . PHE A 1 275 ? -6.312 -28.531 -7.227 1 93.38 275 PHE A CA 1
ATOM 2168 C C . PHE A 1 275 ? -6.512 -28.219 -5.746 1 93.38 275 PHE A C 1
ATOM 2170 O O . PHE A 1 275 ? -5.605 -27.703 -5.086 1 93.38 275 PHE A O 1
ATOM 2177 N N . ASN A 1 276 ? -7.691 -28.578 -5.234 1 93.62 276 ASN A N 1
ATOM 2178 C CA . ASN A 1 276 ? -7.977 -28.344 -3.822 1 93.62 276 ASN A CA 1
ATOM 2179 C C . ASN A 1 276 ? -7.004 -29.109 -2.924 1 93.62 276 ASN A C 1
ATOM 2181 O O . ASN A 1 276 ? -6.551 -28.578 -1.906 1 93.62 276 ASN A O 1
ATOM 2185 N N . ASP A 1 277 ? -6.754 -30.297 -3.334 1 93.19 277 ASP A N 1
ATOM 2186 C CA . ASP A 1 277 ? -5.805 -31.094 -2.576 1 93.19 277 ASP A CA 1
ATOM 2187 C C . ASP A 1 277 ? -4.418 -30.469 -2.576 1 93.19 277 ASP A C 1
ATOM 2189 O O . ASP A 1 277 ? -3.771 -30.375 -1.529 1 93.19 277 ASP A O 1
ATOM 2193 N N . LEU A 1 278 ? -3.986 -30.062 -3.732 1 96.25 278 LEU A N 1
ATOM 2194 C CA . LEU A 1 278 ? -2.68 -29.422 -3.842 1 96.25 278 LEU A CA 1
ATOM 2195 C C . LEU A 1 278 ? -2.627 -28.156 -3.01 1 96.25 278 LEU A C 1
ATOM 2197 O O . LEU A 1 278 ? -1.649 -27.906 -2.297 1 96.25 278 LEU A O 1
ATOM 2201 N N . ILE A 1 279 ? -3.67 -27.344 -3.045 1 97.25 279 ILE A N 1
ATOM 2202 C CA . ILE A 1 279 ? -3.773 -26.125 -2.242 1 97.25 279 ILE A CA 1
ATOM 2203 C C . ILE A 1 279 ? -3.631 -26.469 -0.763 1 97.25 279 ILE A C 1
ATOM 2205 O O . ILE A 1 279 ? -2.879 -25.828 -0.036 1 97.25 279 ILE A O 1
ATOM 2209 N N . SER A 1 280 ? -4.238 -27.484 -0.365 1 96.81 280 SER A N 1
ATOM 2210 C CA . SER A 1 280 ? -4.266 -27.875 1.041 1 96.81 280 SER A CA 1
ATOM 2211 C C . SER A 1 280 ? -2.881 -28.281 1.525 1 96.81 280 SER A C 1
ATOM 2213 O O . SER A 1 280 ? -2.555 -28.125 2.703 1 96.81 280 SER A O 1
ATOM 2215 N N . THR A 1 281 ? -2.055 -28.812 0.653 1 97.62 281 THR A N 1
ATOM 2216 C CA . THR A 1 281 ? -0.703 -29.203 1.039 1 97.62 281 THR A CA 1
ATOM 2217 C C . THR A 1 281 ? 0.167 -27.969 1.271 1 97.62 281 THR A C 1
ATOM 2219 O O . THR A 1 281 ? 1.162 -28.031 1.997 1 97.62 281 THR A O 1
ATOM 2222 N N . MET A 1 282 ? -0.19 -26.875 0.656 1 98.5 282 MET A N 1
ATOM 2223 C CA . MET A 1 282 ? 0.62 -25.656 0.736 1 98.5 282 MET A CA 1
ATOM 2224 C C . MET A 1 282 ? 0.129 -24.75 1.857 1 98.5 282 MET A C 1
ATOM 2226 O O . MET A 1 282 ? 0.919 -24.031 2.469 1 98.5 282 MET A O 1
ATOM 2230 N N . LEU A 1 283 ? -1.13 -24.812 2.129 1 98 283 LEU A N 1
ATOM 2231 C CA . LEU A 1 283 ? -1.732 -23.953 3.15 1 98 283 LEU A CA 1
ATOM 2232 C C . LEU A 1 283 ? -1.78 -24.672 4.496 1 98 283 LEU A C 1
ATOM 2234 O O . LEU A 1 283 ? -2.861 -24.922 5.039 1 98 283 LEU A O 1
ATOM 2238 N N . VAL A 1 284 ? -0.632 -24.938 4.992 1 97.69 284 VAL A N 1
ATOM 2239 C CA . VAL A 1 284 ? -0.456 -25.562 6.301 1 97.69 284 VAL A CA 1
ATOM 2240 C C . VAL A 1 284 ? 0.21 -24.578 7.254 1 97.69 284 VAL A C 1
ATOM 2242 O O . VAL A 1 284 ? 1.201 -23.922 6.898 1 97.69 284 VAL A O 1
ATOM 2245 N N . VAL A 1 285 ? -0.241 -24.422 8.445 1 97.06 285 VAL A N 1
ATOM 2246 C CA . VAL A 1 285 ? 0.154 -23.375 9.375 1 97.06 285 VAL A CA 1
ATOM 2247 C C . VAL A 1 285 ? 1.627 -23.547 9.742 1 97.06 285 VAL A C 1
ATOM 2249 O O . VAL A 1 285 ? 2.398 -22.578 9.68 1 97.06 285 VAL A O 1
ATOM 2252 N N . ASP A 1 286 ? 2.062 -24.766 10.07 1 96.38 286 ASP A N 1
ATOM 2253 C CA . ASP A 1 286 ? 3.463 -25.016 10.406 1 96.38 286 ASP A CA 1
ATOM 2254 C C . ASP A 1 286 ? 4.336 -25.016 9.148 1 96.38 286 ASP A C 1
ATOM 2256 O O . ASP A 1 286 ? 4.211 -25.906 8.312 1 96.38 286 ASP A O 1
ATOM 2260 N N . PRO A 1 287 ? 5.168 -24.109 9.023 1 96.56 287 PRO A N 1
ATOM 2261 C CA . PRO A 1 287 ? 5.961 -24.031 7.797 1 96.56 287 PRO A CA 1
ATOM 2262 C C . PRO A 1 287 ? 6.797 -25.281 7.551 1 96.56 287 PRO A C 1
ATOM 2264 O O . PRO A 1 287 ? 7.07 -25.625 6.398 1 96.56 287 PRO A O 1
ATOM 2267 N N . LYS A 1 288 ? 7.137 -26 8.586 1 96.62 288 LYS A N 1
ATOM 2268 C CA . LYS A 1 288 ? 7.961 -27.203 8.445 1 96.62 288 LYS A CA 1
ATOM 2269 C C . LYS A 1 288 ? 7.184 -28.328 7.762 1 96.62 288 LYS A C 1
ATOM 2271 O O . LYS A 1 288 ? 7.781 -29.281 7.27 1 96.62 288 LYS A O 1
ATOM 2276 N N . GLU A 1 289 ? 5.906 -28.188 7.766 1 97.56 289 GLU A N 1
ATOM 2277 C CA . GLU A 1 289 ? 5.059 -29.203 7.168 1 97.56 289 GLU A CA 1
ATOM 2278 C C . GLU A 1 289 ? 4.68 -28.844 5.738 1 97.56 289 GLU A C 1
ATOM 2280 O O . GLU A 1 289 ? 4.023 -29.625 5.047 1 97.56 289 GLU A O 1
ATOM 2285 N N . ARG A 1 290 ? 5.078 -27.703 5.262 1 98.44 290 ARG A N 1
ATOM 2286 C CA . ARG A 1 290 ? 4.832 -27.312 3.875 1 98.44 290 ARG A CA 1
ATOM 2287 C C . ARG A 1 290 ? 5.891 -27.906 2.947 1 98.44 290 ARG A C 1
ATOM 2289 O O . ARG A 1 290 ? 7.043 -28.078 3.348 1 98.44 290 ARG A O 1
ATOM 2296 N N . PRO A 1 291 ? 5.508 -28.188 1.731 1 98.75 291 PRO A N 1
ATOM 2297 C CA . PRO A 1 291 ? 6.5 -28.656 0.769 1 98.75 291 PRO A CA 1
ATOM 2298 C C . PRO A 1 291 ? 7.469 -27.562 0.325 1 98.75 291 PRO A C 1
ATOM 2300 O O . PRO A 1 291 ? 7.203 -26.375 0.533 1 98.75 291 PRO A O 1
ATOM 2303 N N . PHE A 1 292 ? 8.609 -28.016 -0.164 1 98.75 292 PHE A N 1
ATOM 2304 C CA . PHE A 1 292 ? 9.461 -27.109 -0.921 1 98.75 292 PHE A CA 1
ATOM 2305 C C . PHE A 1 292 ? 8.992 -27 -2.367 1 98.75 292 PHE A C 1
ATOM 2307 O O . PHE A 1 292 ? 8.141 -27.781 -2.805 1 98.75 292 PHE A O 1
ATOM 2314 N N . ILE A 1 293 ? 9.492 -26.047 -3.047 1 98.88 293 ILE A N 1
ATOM 2315 C CA . ILE A 1 293 ? 9.031 -25.75 -4.395 1 98.88 293 ILE A CA 1
ATOM 2316 C C . ILE A 1 293 ? 9.242 -26.953 -5.301 1 98.88 293 ILE A C 1
ATOM 2318 O O . ILE A 1 293 ? 8.43 -27.219 -6.195 1 98.88 293 ILE A O 1
ATOM 2322 N N . ALA A 1 294 ? 10.305 -27.719 -5.105 1 98.56 294 ALA A N 1
ATOM 2323 C CA . ALA A 1 294 ? 10.57 -28.922 -5.898 1 98.56 294 ALA A CA 1
ATOM 2324 C C . ALA A 1 294 ? 9.445 -29.938 -5.742 1 98.56 294 ALA A C 1
ATOM 2326 O O . ALA A 1 294 ? 9.047 -30.594 -6.715 1 98.56 294 ALA A O 1
ATOM 2327 N N . ASP A 1 295 ? 8.938 -30.062 -4.52 1 98.62 295 ASP A N 1
ATOM 2328 C CA . ASP A 1 295 ? 7.84 -30.984 -4.242 1 98.62 295 ASP A CA 1
ATOM 2329 C C . ASP A 1 295 ? 6.555 -30.531 -4.93 1 98.62 295 ASP A C 1
ATOM 2331 O O . ASP A 1 295 ? 5.773 -31.359 -5.402 1 98.62 295 ASP A O 1
ATOM 2335 N N . VAL A 1 296 ? 6.309 -29.25 -4.973 1 98.81 296 VAL A N 1
ATOM 2336 C CA . VAL A 1 296 ? 5.125 -28.719 -5.637 1 98.81 296 VAL A CA 1
ATOM 2337 C C . VAL A 1 296 ? 5.199 -29.016 -7.133 1 98.81 296 VAL A C 1
ATOM 2339 O O . VAL A 1 296 ? 4.215 -29.438 -7.738 1 98.81 296 VAL A O 1
ATOM 2342 N N . LEU A 1 297 ? 6.371 -28.828 -7.734 1 98.5 297 LEU A N 1
ATOM 2343 C CA . LEU A 1 297 ? 6.57 -29.094 -9.156 1 98.5 297 LEU A CA 1
ATOM 2344 C C . LEU A 1 297 ? 6.34 -30.562 -9.469 1 98.5 297 LEU A C 1
ATOM 2346 O O . LEU A 1 297 ? 5.75 -30.891 -10.5 1 98.5 297 LEU A O 1
ATOM 2350 N N . GLN A 1 298 ? 6.754 -31.422 -8.586 1 97.81 298 GLN A N 1
ATOM 2351 C CA . GLN A 1 298 ? 6.508 -32.844 -8.758 1 97.81 298 GLN A CA 1
ATOM 2352 C C . GLN A 1 298 ? 5.016 -33.156 -8.727 1 97.81 298 GLN A C 1
ATOM 2354 O O . GLN A 1 298 ? 4.531 -34 -9.492 1 97.81 298 GLN A O 1
ATOM 2359 N N . SER A 1 299 ? 4.324 -32.5 -7.809 1 96.5 299 SER A N 1
ATOM 2360 C CA . SER A 1 299 ? 2.881 -32.688 -7.723 1 96.5 299 SER A CA 1
ATOM 2361 C C . SER A 1 299 ? 2.186 -32.25 -9.008 1 96.5 299 SER A C 1
ATOM 2363 O O . SER A 1 299 ? 1.203 -32.875 -9.43 1 96.5 299 SER A O 1
ATOM 2365 N N . ILE A 1 300 ? 2.652 -31.219 -9.617 1 96.56 300 ILE A N 1
ATOM 2366 C CA . ILE A 1 300 ? 2.094 -30.719 -10.867 1 96.56 300 ILE A CA 1
ATOM 2367 C C . ILE A 1 300 ? 2.279 -31.766 -11.969 1 96.56 300 ILE A C 1
ATOM 2369 O O . ILE A 1 300 ? 1.357 -32.031 -12.734 1 96.56 300 ILE A O 1
ATOM 2373 N N . ASP A 1 301 ? 3.449 -32.344 -12.023 1 94.56 301 ASP A N 1
ATOM 2374 C CA . ASP A 1 301 ? 3.723 -33.406 -13.008 1 94.56 301 ASP A CA 1
ATOM 2375 C C . ASP A 1 301 ? 2.766 -34.594 -12.844 1 94.56 301 ASP A C 1
ATOM 2377 O O . ASP A 1 301 ? 2.268 -35.125 -13.828 1 94.56 301 ASP A O 1
ATOM 2381 N N . ALA A 1 302 ? 2.523 -34.906 -11.633 1 91.5 302 ALA A N 1
ATOM 2382 C CA . ALA A 1 302 ? 1.607 -36 -11.344 1 91.5 302 ALA A CA 1
ATOM 2383 C C . ALA A 1 302 ? 0.188 -35.688 -11.797 1 91.5 302 ALA A C 1
ATOM 2385 O O . ALA A 1 302 ? -0.521 -36.531 -12.32 1 91.5 302 ALA A O 1
ATOM 2386 N N . LEU A 1 303 ? -0.187 -34.469 -11.57 1 90 303 LEU A N 1
ATOM 2387 C CA . LEU A 1 303 ? -1.516 -34.031 -11.977 1 90 303 LEU A CA 1
ATOM 2388 C C . LEU A 1 303 ? -1.663 -34.062 -13.492 1 90 303 LEU A C 1
ATOM 2390 O O . LEU A 1 303 ? -2.715 -34.438 -14.008 1 90 303 LEU A O 1
ATOM 2394 N N . LYS A 1 304 ? -0.635 -33.656 -14.188 1 90.31 304 LYS A N 1
ATOM 2395 C CA . LYS A 1 304 ? -0.662 -33.656 -15.648 1 90.31 304 LYS A CA 1
ATOM 2396 C C . LYS A 1 304 ? -0.8 -35.094 -16.188 1 90.31 304 LYS A C 1
ATOM 2398 O O . LYS A 1 304 ? -1.516 -35.312 -17.156 1 90.31 304 LYS A O 1
ATOM 2403 N N . ALA A 1 305 ? -0.19 -35.938 -15.594 1 85.81 305 ALA A N 1
ATOM 2404 C CA . ALA A 1 305 ? -0.2 -37.312 -16.031 1 85.81 305 ALA A CA 1
ATOM 2405 C C . ALA A 1 305 ? -1.56 -37.969 -15.773 1 85.81 305 ALA A C 1
ATOM 2407 O O . ALA A 1 305 ? -2.055 -38.719 -16.594 1 85.81 305 ALA A O 1
ATOM 2408 N N . CYS A 1 306 ? -2.182 -37.625 -14.695 1 79.06 306 CYS A N 1
ATOM 2409 C CA . CYS A 1 306 ? -3.406 -38.312 -14.273 1 79.06 306 CYS A CA 1
ATOM 2410 C C . CYS A 1 306 ? -4.625 -37.719 -14.977 1 79.06 306 CYS A C 1
ATOM 2412 O O . CYS A 1 306 ? -5.594 -38.406 -15.25 1 79.06 306 CYS A O 1
ATOM 2414 N N . CYS A 1 307 ? -4.602 -36.375 -15.125 1 69.94 307 CYS A N 1
ATOM 2415 C CA . CYS A 1 307 ? -5.832 -35.719 -15.562 1 69.94 307 CYS A CA 1
ATOM 2416 C C . CYS A 1 307 ? -5.746 -35.344 -17.031 1 69.94 307 CYS A C 1
ATOM 2418 O O . CYS A 1 307 ? -6.664 -34.719 -17.562 1 69.94 307 CYS A O 1
ATOM 2420 N N . ASN A 1 308 ? -4.906 -35.938 -17.781 1 69.06 308 ASN A N 1
ATOM 2421 C CA . ASN A 1 308 ? -4.719 -35.594 -19.188 1 69.06 308 ASN A CA 1
ATOM 2422 C C . ASN A 1 308 ? -4.734 -34.094 -19.422 1 69.06 308 ASN A C 1
ATOM 2424 O O . ASN A 1 308 ? -5.473 -33.594 -20.266 1 69.06 308 ASN A O 1
ATOM 2428 N N . LEU A 1 309 ? -4.23 -33.406 -18.453 1 69.25 309 LEU A N 1
ATOM 2429 C CA . LEU A 1 309 ? -4.117 -31.953 -18.562 1 69.25 309 LEU A CA 1
ATOM 2430 C C . LEU A 1 309 ? -2.764 -31.562 -19.141 1 69.25 309 LEU A C 1
ATOM 2432 O O . LEU A 1 309 ? -1.773 -32.281 -18.953 1 69.25 309 LEU A O 1
ATOM 2436 N N . MET B 1 1 ? 3.27 8.25 -49.844 1 17.38 1 MET B N 1
ATOM 2437 C CA . MET B 1 1 ? 1.957 8.719 -49.406 1 17.38 1 MET B CA 1
ATOM 2438 C C . MET B 1 1 ? 1.586 8.109 -48.062 1 17.38 1 MET B C 1
ATOM 2440 O O . MET B 1 1 ? 0.583 8.5 -47.469 1 17.38 1 MET B O 1
ATOM 2444 N N . LEU B 1 2 ? 2.188 7.066 -47.562 1 16.31 2 LEU B N 1
ATOM 2445 C CA . LEU B 1 2 ? 1.573 6.051 -46.719 1 16.31 2 LEU B CA 1
ATOM 2446 C C . LEU B 1 2 ? 1.521 6.52 -45.25 1 16.31 2 LEU B C 1
ATOM 2448 O O . LEU B 1 2 ? 2.508 6.398 -44.531 1 16.31 2 LEU B O 1
ATOM 2452 N N . ARG B 1 3 ? 1.109 7.684 -44.906 1 23.33 3 ARG B N 1
ATOM 2453 C CA . ARG B 1 3 ? 0.881 8.492 -43.719 1 23.33 3 ARG B CA 1
ATOM 2454 C C . ARG B 1 3 ? -0.04 7.773 -42.719 1 23.33 3 ARG B C 1
ATOM 2456 O O . ARG B 1 3 ? -0.663 8.406 -41.875 1 23.33 3 ARG B O 1
ATOM 2463 N N . ARG B 1 4 ? -0.436 6.555 -43.031 1 21.72 4 ARG B N 1
ATOM 2464 C CA . ARG B 1 4 ? -1.551 5.895 -42.375 1 21.72 4 ARG B CA 1
ATOM 2465 C C . ARG B 1 4 ? -1.38 5.941 -40.844 1 21.72 4 ARG B C 1
ATOM 2467 O O . ARG B 1 4 ? -0.28 5.727 -40.344 1 21.72 4 ARG B O 1
ATOM 2474 N N . ILE B 1 5 ? -2.414 6.395 -40.062 1 22.27 5 ILE B N 1
ATOM 2475 C CA . ILE B 1 5 ? -3.104 6.879 -38.875 1 22.27 5 ILE B CA 1
ATOM 2476 C C . ILE B 1 5 ? -3.154 5.773 -37.844 1 22.27 5 ILE B C 1
ATOM 2478 O O . ILE B 1 5 ? -3.898 4.801 -37.969 1 22.27 5 ILE B O 1
ATOM 2482 N N . PHE B 1 6 ? -2.248 5 -37.656 1 24.52 6 PHE B N 1
ATOM 2483 C CA . PHE B 1 6 ? -2.498 4.059 -36.562 1 24.52 6 PHE B CA 1
ATOM 2484 C C . PHE B 1 6 ? -3.074 4.773 -35.344 1 24.52 6 PHE B C 1
ATOM 2486 O O . PHE B 1 6 ? -2.361 5.5 -34.656 1 24.52 6 PHE B O 1
ATOM 2493 N N . SER B 1 7 ? -4.312 5.387 -35.562 1 26.69 7 SER B N 1
ATOM 2494 C CA . SER B 1 7 ? -5.285 5.887 -34.594 1 26.69 7 SER B CA 1
ATOM 2495 C C . SER B 1 7 ? -5.379 4.969 -33.375 1 26.69 7 SER B C 1
ATOM 2497 O O . SER B 1 7 ? -5.871 3.844 -33.469 1 26.69 7 SER B O 1
ATOM 2499 N N . VAL B 1 8 ? -4.359 4.57 -32.781 1 30.98 8 VAL B N 1
ATOM 2500 C CA . VAL B 1 8 ? -4.637 3.889 -31.531 1 30.98 8 VAL B CA 1
ATOM 2501 C C . VAL B 1 8 ? -5.914 4.449 -30.906 1 30.98 8 VAL B C 1
ATOM 2503 O O . VAL B 1 8 ? -5.984 5.637 -30.594 1 30.98 8 VAL B O 1
ATOM 2506 N N . ILE B 1 9 ? -7.055 4.195 -31.422 1 33.06 9 ILE B N 1
ATOM 2507 C CA . ILE B 1 9 ? -8.375 4.48 -30.891 1 33.06 9 ILE B CA 1
ATOM 2508 C C . ILE B 1 9 ? -8.336 4.398 -29.359 1 33.06 9 ILE B C 1
ATOM 2510 O O . ILE B 1 9 ? -8.219 3.309 -28.797 1 33.06 9 ILE B O 1
ATOM 2514 N N . CYS B 1 10 ? -7.582 5.07 -28.656 1 38.22 10 CYS B N 1
ATOM 2515 C CA . CYS B 1 10 ? -7.652 5.309 -27.219 1 38.22 10 CYS B CA 1
ATOM 2516 C C . CYS B 1 10 ? -9.094 5.504 -26.766 1 38.22 10 CYS B C 1
ATOM 2518 O O . CYS B 1 10 ? -9.688 6.562 -27.016 1 38.22 10 CYS B O 1
ATOM 2520 N N . SER B 1 11 ? -10 4.715 -27.234 1 44.72 11 SER B N 1
ATOM 2521 C CA . SER B 1 11 ? -11.328 4.852 -26.656 1 44.72 11 SER B CA 1
ATOM 2522 C C . SER B 1 11 ? -11.25 5.43 -25.25 1 44.72 11 SER B C 1
ATOM 2524 O O . SER B 1 11 ? -10.586 4.871 -24.375 1 44.72 11 SER B O 1
ATOM 2526 N N . LYS B 1 12 ? -11.281 6.703 -25.172 1 62.62 12 LYS B N 1
ATOM 2527 C CA . LYS B 1 12 ? -11.266 7.496 -23.953 1 62.62 12 LYS B CA 1
ATOM 2528 C C . LYS B 1 12 ? -12.297 6.984 -22.938 1 62.62 12 LYS B C 1
ATOM 2530 O O . LYS B 1 12 ? -13.5 7.129 -23.156 1 62.62 12 LYS B O 1
ATOM 2535 N N . ASP B 1 13 ? -12.039 6.023 -22.109 1 86.06 13 ASP B N 1
ATOM 2536 C CA . ASP B 1 13 ? -12.914 5.57 -21.047 1 86.06 13 ASP B CA 1
ATOM 2537 C C . ASP B 1 13 ? -13.586 6.758 -20.344 1 86.06 13 ASP B C 1
ATOM 2539 O O . ASP B 1 13 ? -12.992 7.836 -20.234 1 86.06 13 ASP B O 1
ATOM 2543 N N . TYR B 1 14 ? -14.875 6.723 -20.344 1 93.12 14 TYR B N 1
ATOM 2544 C CA . TYR B 1 14 ? -15.594 7.758 -19.609 1 93.12 14 TYR B CA 1
ATOM 2545 C C . TYR B 1 14 ? -16.516 7.141 -18.562 1 93.12 14 TYR B C 1
ATOM 2547 O O . TYR B 1 14 ? -16.797 5.941 -18.609 1 93.12 14 TYR B O 1
ATOM 2555 N N . TYR B 1 15 ? -16.875 7.941 -17.594 1 94.81 15 TYR B N 1
ATOM 2556 C CA . TYR B 1 15 ? -17.828 7.574 -16.562 1 94.81 15 TYR B CA 1
ATOM 2557 C C . TYR B 1 15 ? -18.969 8.586 -16.484 1 94.81 15 TYR B C 1
ATOM 2559 O O . TYR B 1 15 ? -18.75 9.789 -16.672 1 94.81 15 TYR B O 1
ATOM 2567 N N . ASP B 1 16 ? -20.125 8.07 -16.328 1 94.94 16 ASP B N 1
ATOM 2568 C CA . ASP B 1 16 ? -21.297 8.914 -16.125 1 94.94 16 ASP B CA 1
ATOM 2569 C C . ASP B 1 16 ? -21.609 9.07 -14.633 1 94.94 16 ASP B C 1
ATOM 2571 O O . ASP B 1 16 ? -21.766 8.07 -13.922 1 94.94 16 ASP B O 1
ATOM 2575 N N . ILE B 1 17 ? -21.656 10.266 -14.195 1 96.06 17 ILE B N 1
ATOM 2576 C CA . ILE B 1 17 ? -22.062 10.57 -12.828 1 96.06 17 ILE B CA 1
ATOM 2577 C C . ILE B 1 17 ? -23.094 11.688 -12.828 1 96.06 17 ILE B C 1
ATOM 2579 O O . ILE B 1 17 ? -22.812 12.812 -13.258 1 96.06 17 ILE B O 1
ATOM 2583 N N . ASP B 1 18 ? -24.297 11.422 -12.391 1 93.81 18 ASP B N 1
ATOM 2584 C CA . ASP B 1 18 ? -25.406 12.375 -12.305 1 93.81 18 ASP B CA 1
ATOM 2585 C C . ASP B 1 18 ? -25.688 13 -13.664 1 93.81 18 ASP B C 1
ATOM 2587 O O . ASP B 1 18 ? -25.844 14.219 -13.781 1 93.81 18 ASP B O 1
ATOM 2591 N N . GLY B 1 19 ? -25.609 12.18 -14.68 1 91.75 19 GLY B N 1
ATOM 2592 C CA . GLY B 1 19 ? -26 12.625 -16.016 1 91.75 19 GLY B CA 1
ATOM 2593 C C . GLY B 1 19 ? -24.891 13.352 -16.75 1 91.75 19 GLY B C 1
ATOM 2594 O O . GLY B 1 19 ? -25.094 13.844 -17.859 1 91.75 19 GLY B O 1
ATOM 2595 N N . LYS B 1 20 ? -23.766 13.5 -16.141 1 94.81 20 LYS B N 1
ATOM 2596 C CA . LYS B 1 20 ? -22.609 14.133 -16.766 1 94.81 20 LYS B CA 1
ATOM 2597 C C . LYS B 1 20 ? -21.531 13.102 -17.094 1 94.81 20 LYS B C 1
ATOM 2599 O O . LYS B 1 20 ? -21.297 12.164 -16.328 1 94.81 20 LYS B O 1
ATOM 2604 N N . ARG B 1 21 ? -20.938 13.328 -18.172 1 94.38 21 ARG B N 1
ATOM 2605 C CA . ARG B 1 21 ? -19.891 12.414 -18.609 1 94.38 21 ARG B CA 1
ATOM 2606 C C . ARG B 1 21 ? -18.5 12.961 -18.266 1 94.38 21 ARG B C 1
ATOM 2608 O O . ARG B 1 21 ? -18.219 14.141 -18.516 1 94.38 21 ARG B O 1
ATOM 2615 N N . TYR B 1 22 ? -17.688 12.141 -17.672 1 95.94 22 TYR B N 1
ATOM 2616 C CA . TYR B 1 22 ? -16.312 12.477 -17.344 1 95.94 22 TYR B CA 1
ATOM 2617 C C . TYR B 1 22 ? -15.328 11.57 -18.078 1 95.94 22 TYR B C 1
ATOM 2619 O O . TYR B 1 22 ? -15.336 10.352 -17.891 1 95.94 22 TYR B O 1
ATOM 2627 N N . TYR B 1 23 ? -14.461 12.148 -18.891 1 95 23 TYR B N 1
ATOM 2628 C CA . TYR B 1 23 ? -13.516 11.398 -19.703 1 95 23 TYR B CA 1
ATOM 2629 C C . TYR B 1 23 ? -12.195 11.188 -18.984 1 95 23 TYR B C 1
ATOM 2631 O O . TYR B 1 23 ? -11.648 12.125 -18.391 1 95 23 TYR B O 1
ATOM 2639 N N . VAL B 1 24 ? -11.711 9.938 -19.016 1 93.75 24 VAL B N 1
ATOM 2640 C CA . VAL B 1 24 ? -10.453 9.602 -18.344 1 93.75 24 VAL B CA 1
ATOM 2641 C C . VAL B 1 24 ? -9.281 10.156 -19.141 1 93.75 24 VAL B C 1
ATOM 2643 O O . VAL B 1 24 ? -9.172 9.914 -20.359 1 93.75 24 VAL B O 1
ATOM 2646 N N . ARG B 1 25 ? -8.43 10.914 -18.453 1 89 25 ARG B N 1
ATOM 2647 C CA . ARG B 1 25 ? -7.234 11.469 -19.078 1 89 25 ARG B CA 1
ATOM 2648 C C . ARG B 1 25 ? -6 10.641 -18.734 1 89 25 ARG B C 1
ATOM 2650 O O . ARG B 1 25 ? -5.254 10.234 -19.625 1 89 25 ARG B O 1
ATOM 2657 N N . GLU B 1 26 ? -5.852 10.383 -17.5 1 86.81 26 GLU B N 1
ATOM 2658 C CA . GLU B 1 26 ? -4.684 9.625 -17.047 1 86.81 26 GLU B CA 1
ATOM 2659 C C . GLU B 1 26 ? -4.887 9.078 -15.641 1 86.81 26 GLU B C 1
ATOM 2661 O O . GLU B 1 26 ? -5.668 9.633 -14.859 1 86.81 26 GLU B O 1
ATOM 2666 N N . LEU B 1 27 ? -4.16 8.031 -15.375 1 87.06 27 LEU B N 1
ATOM 2667 C CA . LEU B 1 27 ? -4.086 7.496 -14.016 1 87.06 27 LEU B CA 1
ATOM 2668 C C . LEU B 1 27 ? -3.18 8.359 -13.148 1 87.06 27 LEU B C 1
ATOM 2670 O O . LEU B 1 27 ? -2.043 8.648 -13.523 1 87.06 27 LEU B O 1
ATOM 2674 N N . ILE B 1 28 ? -3.689 8.789 -11.953 1 86.94 28 ILE B N 1
ATOM 2675 C CA . ILE B 1 28 ? -2.859 9.688 -11.156 1 86.94 28 ILE B CA 1
ATOM 2676 C C . ILE B 1 28 ? -2.625 9.094 -9.773 1 86.94 28 ILE B C 1
ATOM 2678 O O . ILE B 1 28 ? -1.886 9.656 -8.961 1 86.94 28 ILE B O 1
ATOM 2682 N N . GLY B 1 29 ? -3.26 7.984 -9.477 1 85.31 29 GLY B N 1
ATOM 2683 C CA . GLY B 1 29 ? -3.043 7.316 -8.203 1 85.31 29 GLY B CA 1
ATOM 2684 C C . GLY B 1 29 ? -3.541 5.887 -8.188 1 85.31 29 GLY B C 1
ATOM 2685 O O . GLY B 1 29 ? -4.492 5.547 -8.898 1 85.31 29 GLY B O 1
ATOM 2686 N N . GLN B 1 30 ? -2.844 5.062 -7.402 1 82 30 GLN B N 1
ATOM 2687 C CA . GLN B 1 30 ? -3.266 3.674 -7.262 1 82 30 GLN B CA 1
ATOM 2688 C C . GLN B 1 30 ? -2.973 3.148 -5.859 1 82 30 GLN B C 1
ATOM 2690 O O . GLN B 1 30 ? -1.905 3.412 -5.305 1 82 30 GLN B O 1
ATOM 2695 N N . GLY B 1 31 ? -3.967 2.592 -5.336 1 73.75 31 GLY B N 1
ATOM 2696 C CA . GLY B 1 31 ? -3.84 1.864 -4.082 1 73.75 31 GLY B CA 1
ATOM 2697 C C . GLY B 1 31 ? -4.41 0.46 -4.145 1 73.75 31 GLY B C 1
ATOM 2698 O O . GLY B 1 31 ? -4.812 -0.005 -5.215 1 73.75 31 GLY B O 1
ATOM 2699 N N . GLY B 1 32 ? -4.285 -0.368 -3.174 1 63.84 32 GLY B N 1
ATOM 2700 C CA . GLY B 1 32 ? -4.695 -1.764 -3.146 1 63.84 32 GLY B CA 1
ATOM 2701 C C . GLY B 1 32 ? -6.09 -1.988 -3.695 1 63.84 32 GLY B C 1
ATOM 2702 O O . GLY B 1 32 ? -6.312 -2.912 -4.48 1 63.84 32 GLY B O 1
ATOM 2703 N N . PHE B 1 33 ? -7.016 -1.137 -3.389 1 68.25 33 PHE B N 1
ATOM 2704 C CA . PHE B 1 33 ? -8.367 -1.471 -3.818 1 68.25 33 PHE B CA 1
ATOM 2705 C C . PHE B 1 33 ? -9.008 -0.301 -4.559 1 68.25 33 PHE B C 1
ATOM 2707 O O . PHE B 1 33 ? -10.211 -0.306 -4.82 1 68.25 33 PHE B O 1
ATOM 2714 N N . SER B 1 34 ? -8.195 0.702 -4.852 1 86.5 34 SER B N 1
ATOM 2715 C CA . SER B 1 34 ? -8.773 1.858 -5.527 1 86.5 34 SER B CA 1
ATOM 2716 C C . SER B 1 34 ? -7.777 2.494 -6.492 1 86.5 34 SER B C 1
ATOM 2718 O O . SER B 1 34 ? -6.57 2.264 -6.387 1 86.5 34 SER B O 1
ATOM 2720 N N . THR B 1 35 ? -8.297 3.125 -7.449 1 89.12 35 THR B N 1
ATOM 2721 C CA . THR B 1 35 ? -7.508 3.941 -8.367 1 89.12 35 THR B CA 1
ATOM 2722 C C . THR B 1 35 ? -8.07 5.359 -8.445 1 89.12 35 THR B C 1
AT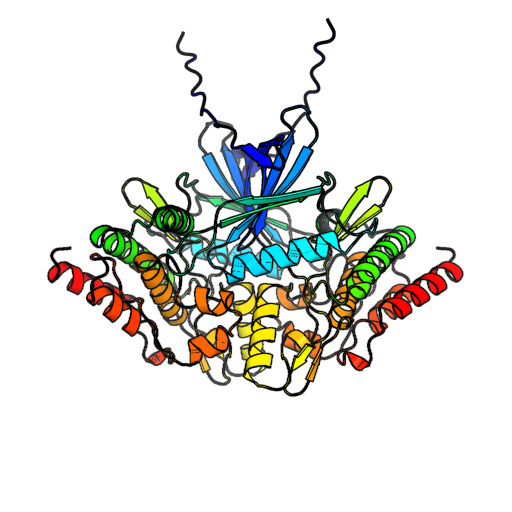OM 2724 O O . THR B 1 35 ? -9.234 5.59 -8.117 1 89.12 35 THR B O 1
ATOM 2727 N N . VAL B 1 36 ? -7.215 6.258 -8.766 1 93.75 36 VAL B N 1
ATOM 2728 C CA . VAL B 1 36 ? -7.637 7.641 -8.984 1 93.75 36 VAL B CA 1
ATOM 2729 C C . VAL B 1 36 ? -7.234 8.086 -10.383 1 93.75 36 VAL B C 1
ATOM 2731 O O . VAL B 1 36 ? -6.059 8.023 -10.75 1 93.75 36 VAL B O 1
ATOM 2734 N N . ASP B 1 37 ? -8.211 8.578 -11.141 1 94 37 ASP B N 1
ATOM 2735 C CA . ASP B 1 37 ? -7.98 9.078 -12.492 1 94 37 ASP B CA 1
ATOM 2736 C C . ASP B 1 37 ? -8.188 10.586 -12.562 1 94 37 ASP B C 1
ATOM 2738 O O . ASP B 1 37 ? -9.086 11.133 -11.922 1 94 37 ASP B O 1
ATOM 2742 N N . LEU B 1 38 ? -7.301 11.172 -13.289 1 94.38 38 LEU B N 1
ATOM 2743 C CA . LEU B 1 38 ? -7.629 12.508 -13.773 1 94.38 38 LEU B CA 1
ATOM 2744 C C . LEU B 1 38 ? -8.703 12.453 -14.852 1 94.38 38 LEU B C 1
ATOM 2746 O O . LEU B 1 38 ? -8.57 11.711 -15.828 1 94.38 38 LEU B O 1
ATOM 2750 N N . VAL B 1 39 ? -9.773 13.188 -14.656 1 96 39 VAL B N 1
ATOM 2751 C CA . VAL B 1 39 ? -10.859 13.164 -15.625 1 96 39 VAL B CA 1
ATOM 2752 C C . VAL B 1 39 ? -11.266 14.586 -15.984 1 96 39 VAL B C 1
ATOM 2754 O O . VAL B 1 39 ? -10.961 15.531 -15.25 1 96 39 VAL B O 1
ATOM 2757 N N . SER B 1 40 ? -11.852 14.734 -17.125 1 95.69 40 SER B N 1
ATOM 2758 C CA . SER B 1 40 ? -12.398 16.016 -17.562 1 95.69 40 SER B CA 1
ATOM 2759 C C . SER B 1 40 ? -13.867 15.891 -17.938 1 95.69 40 SER B C 1
ATOM 2761 O O . SER B 1 40 ? -14.297 14.859 -18.469 1 95.69 40 SER B O 1
ATOM 2763 N N . GLU B 1 41 ? -14.562 16.906 -17.594 1 92.75 41 GLU B N 1
ATOM 2764 C CA . GLU B 1 41 ? -15.969 16.938 -17.969 1 92.75 41 GLU B CA 1
ATOM 2765 C C . GLU B 1 41 ? -16.141 17.141 -19.484 1 92.75 41 GLU B C 1
ATOM 2767 O O . GLU B 1 41 ? -15.367 17.859 -20.109 1 92.75 41 GLU B O 1
ATOM 2772 N N . SER B 1 42 ? -17.125 16.5 -20.047 1 88.25 42 SER B N 1
ATOM 2773 C CA . SER B 1 42 ? -17.359 16.531 -21.484 1 88.25 42 SER B CA 1
ATOM 2774 C C . SER B 1 42 ? -17.656 17.953 -21.969 1 88.25 42 SER B C 1
ATOM 2776 O O . SER B 1 42 ? -17.266 18.328 -23.062 1 88.25 42 SER B O 1
ATOM 2778 N N . THR B 1 43 ? -18.328 18.641 -21.141 1 87.94 43 THR B N 1
ATOM 2779 C CA . THR B 1 43 ? -18.844 19.938 -21.562 1 87.94 43 THR B CA 1
ATOM 2780 C C . THR B 1 43 ? -17.844 21.031 -21.25 1 87.94 43 THR B C 1
ATOM 2782 O O . THR B 1 43 ? -18.047 22.203 -21.609 1 87.94 43 THR B O 1
ATOM 2785 N N . SER B 1 44 ? -16.906 20.672 -20.469 1 86 44 SER B N 1
ATOM 2786 C CA . SER B 1 44 ? -15.914 21.656 -20.062 1 86 44 SER B CA 1
ATOM 2787 C C . SER B 1 44 ? -14.516 21.047 -20 1 86 44 SER B C 1
ATOM 2789 O O . SER B 1 44 ? -14.344 19.844 -20.234 1 86 44 SER B O 1
ATOM 2791 N N . ASP B 1 45 ? -13.492 21.844 -19.922 1 87.19 45 ASP B N 1
ATOM 2792 C CA . ASP B 1 45 ? -12.117 21.375 -19.781 1 87.19 45 ASP B CA 1
ATOM 2793 C C . ASP B 1 45 ? -11.688 21.375 -18.312 1 87.19 45 ASP B C 1
ATOM 2795 O O . ASP B 1 45 ? -10.5 21.25 -18.016 1 87.19 45 ASP B O 1
ATOM 2799 N N . ARG B 1 46 ? -12.758 21.438 -17.578 1 93.94 46 ARG B N 1
ATOM 2800 C CA . ARG B 1 46 ? -12.438 21.422 -16.156 1 93.94 46 ARG B CA 1
ATOM 2801 C C . ARG B 1 46 ? -11.969 20.047 -15.703 1 93.94 46 ARG B C 1
ATOM 2803 O O . ARG B 1 46 ? -12.547 19.031 -16.094 1 93.94 46 ARG B O 1
ATOM 2810 N N . LEU B 1 47 ? -10.922 20.031 -14.875 1 96 47 LEU B N 1
ATOM 2811 C CA . LEU B 1 47 ? -10.305 18.781 -14.445 1 96 47 LEU B CA 1
ATOM 2812 C C . LEU B 1 47 ? -10.797 18.391 -13.062 1 96 47 LEU B C 1
ATOM 2814 O O . LEU B 1 47 ? -10.984 19.234 -12.195 1 96 47 LEU B O 1
ATOM 2818 N N . TYR B 1 48 ? -11 17.078 -12.898 1 97.56 48 TYR B N 1
ATOM 2819 C CA . TYR B 1 48 ? -11.391 16.469 -11.633 1 97.56 48 TYR B CA 1
ATOM 2820 C C . TYR B 1 48 ? -10.562 15.227 -11.344 1 97.56 48 TYR B C 1
ATOM 2822 O O . TYR B 1 48 ? -9.883 14.703 -12.234 1 97.56 48 TYR B O 1
ATOM 2830 N N . ALA B 1 49 ? -10.508 14.836 -10.109 1 97.12 49 ALA B N 1
ATOM 2831 C CA . ALA B 1 49 ? -9.992 13.523 -9.727 1 97.12 49 ALA B CA 1
ATOM 2832 C C . ALA B 1 49 ? -11.133 12.539 -9.484 1 97.12 49 ALA B C 1
ATOM 2834 O O . ALA B 1 49 ? -12.078 12.836 -8.742 1 97.12 49 ALA B O 1
ATOM 2835 N N . LEU B 1 50 ? -11.078 11.406 -10.141 1 97.31 50 LEU B N 1
ATOM 2836 C CA . LEU B 1 50 ? -12.094 10.375 -9.969 1 97.31 50 LEU B CA 1
ATOM 2837 C C . LEU B 1 50 ? -11.523 9.164 -9.234 1 97.31 50 LEU B C 1
ATOM 2839 O O . LEU B 1 50 ? -10.727 8.414 -9.805 1 97.31 50 LEU B O 1
ATOM 2843 N N . LYS B 1 51 ? -11.906 9.008 -7.973 1 96.31 51 LYS B N 1
ATOM 2844 C CA . LYS B 1 51 ? -11.555 7.809 -7.223 1 96.31 51 LYS B CA 1
ATOM 2845 C C . LYS B 1 51 ? -12.508 6.66 -7.543 1 96.31 51 LYS B C 1
ATOM 2847 O O . LYS B 1 51 ? -13.727 6.816 -7.441 1 96.31 51 LYS B O 1
ATOM 2852 N N . LYS B 1 52 ? -11.961 5.578 -8.016 1 94.75 52 LYS B N 1
ATOM 2853 C CA . LYS B 1 52 ? -12.719 4.383 -8.359 1 94.75 52 LYS B CA 1
ATOM 2854 C C . LYS B 1 52 ? -12.43 3.246 -7.383 1 94.75 52 LYS B C 1
ATOM 2856 O O . LYS B 1 52 ? -11.289 2.789 -7.277 1 94.75 52 LYS B O 1
ATOM 2861 N N . ILE B 1 53 ? -13.422 2.838 -6.633 1 92.75 53 ILE B N 1
ATOM 2862 C CA . ILE B 1 53 ? -13.289 1.757 -5.664 1 92.75 53 ILE B CA 1
ATOM 2863 C C . ILE B 1 53 ? -13.992 0.507 -6.184 1 92.75 53 ILE B C 1
ATOM 2865 O O . ILE B 1 53 ? -15.227 0.467 -6.246 1 92.75 53 ILE B O 1
ATOM 2869 N N . ARG B 1 54 ? -13.266 -0.433 -6.547 1 86 54 ARG B N 1
ATOM 2870 C CA . ARG B 1 54 ? -13.844 -1.705 -6.977 1 86 54 ARG B CA 1
ATOM 2871 C C . ARG B 1 54 ? -14.203 -2.574 -5.777 1 86 54 ARG B C 1
ATOM 2873 O O . ARG B 1 54 ? -13.352 -2.875 -4.941 1 86 54 ARG B O 1
ATOM 2880 N N . CYS B 1 55 ? -15.422 -2.922 -5.691 1 87.25 55 CYS B N 1
ATOM 2881 C CA . CYS B 1 55 ? -15.93 -3.701 -4.566 1 87.25 55 CYS B CA 1
ATOM 2882 C C . CYS B 1 55 ? -16.188 -5.145 -4.977 1 87.25 55 CYS B C 1
ATOM 2884 O O . CYS B 1 55 ? -16.969 -5.402 -5.895 1 87.25 55 CYS B O 1
ATOM 2886 N N . HIS B 1 56 ? -15.523 -6.023 -4.242 1 77.06 56 HIS B N 1
ATOM 2887 C CA . HIS B 1 56 ? -15.648 -7.438 -4.582 1 77.06 56 HIS B CA 1
ATOM 2888 C C . HIS B 1 56 ? -16.594 -8.156 -3.631 1 77.06 56 HIS B C 1
ATOM 2890 O O . HIS B 1 56 ? -16.859 -9.352 -3.791 1 77.06 56 HIS B O 1
ATOM 2896 N N . SER B 1 57 ? -17.016 -7.414 -2.65 1 80 57 SER B N 1
ATOM 2897 C CA . SER B 1 57 ? -17.953 -7.953 -1.66 1 80 57 SER B CA 1
ATOM 2898 C C . SER B 1 57 ? -18.906 -6.879 -1.163 1 80 57 SER B C 1
ATOM 2900 O O . SER B 1 57 ? -18.719 -5.691 -1.434 1 80 57 SER B O 1
ATOM 2902 N N . ILE B 1 58 ? -19.891 -7.332 -0.482 1 84.25 58 ILE B N 1
ATOM 2903 C CA . ILE B 1 58 ? -20.859 -6.418 0.125 1 84.25 58 ILE B CA 1
ATOM 2904 C C . ILE B 1 58 ? -20.156 -5.559 1.176 1 84.25 58 ILE B C 1
ATOM 2906 O O . ILE B 1 58 ? -20.469 -4.375 1.329 1 84.25 58 ILE B O 1
ATOM 2910 N N . GLU B 1 59 ? -19.219 -6.129 1.814 1 84.5 59 GLU B N 1
ATOM 2911 C CA . GLU B 1 59 ? -18.469 -5.414 2.842 1 84.5 59 GLU B CA 1
ATOM 2912 C C . GLU B 1 59 ? -17.625 -4.301 2.23 1 84.5 59 GLU B C 1
ATOM 2914 O O . GLU B 1 59 ? -17.516 -3.207 2.795 1 84.5 59 GLU B O 1
ATOM 2919 N N . ASP B 1 60 ? -17.078 -4.59 1.096 1 85.5 60 ASP B N 1
ATOM 2920 C CA . ASP B 1 60 ? -16.344 -3.557 0.366 1 85.5 60 ASP B CA 1
ATOM 2921 C C . ASP B 1 60 ? -17.266 -2.379 0.023 1 85.5 60 ASP B C 1
ATOM 2923 O O . ASP B 1 60 ? -16.875 -1.221 0.167 1 85.5 60 ASP B O 1
ATOM 2927 N N . GLU B 1 61 ? -18.375 -2.779 -0.436 1 89.62 61 GLU B N 1
ATOM 2928 C CA . GLU B 1 61 ? -19.344 -1.75 -0.83 1 89.62 61 GLU B CA 1
ATOM 2929 C C . GLU B 1 61 ? -19.766 -0.909 0.369 1 89.62 61 GLU B C 1
ATOM 2931 O O . GLU B 1 61 ? -19.891 0.313 0.266 1 89.62 61 GLU B O 1
ATOM 2936 N N . GLN B 1 62 ? -19.984 -1.558 1.455 1 90.62 62 GLN B N 1
ATOM 2937 C CA . GLN B 1 62 ? -20.359 -0.857 2.678 1 90.62 62 GLN B CA 1
ATOM 2938 C C . GLN B 1 62 ? -19.25 0.091 3.133 1 90.62 62 GLN B C 1
ATOM 2940 O O . GLN B 1 62 ? -19.531 1.204 3.584 1 90.62 62 GLN B O 1
ATOM 2945 N N . ALA B 1 63 ? -18.062 -0.342 3.021 1 89.75 63 ALA B N 1
ATOM 2946 C CA . ALA B 1 63 ? -16.922 0.508 3.375 1 89.75 63 ALA B CA 1
ATOM 2947 C C . ALA B 1 63 ? -16.859 1.736 2.471 1 89.75 63 ALA B C 1
ATOM 2949 O O . ALA B 1 63 ? -16.609 2.85 2.943 1 89.75 63 ALA B O 1
ATOM 2950 N N . ALA B 1 64 ? -17.078 1.511 1.184 1 93.06 64 ALA B N 1
ATOM 2951 C CA . ALA B 1 64 ? -17.078 2.621 0.233 1 93.06 64 ALA B CA 1
ATOM 2952 C C . ALA B 1 64 ? -18.219 3.586 0.527 1 93.06 64 ALA B C 1
ATOM 2954 O O . ALA B 1 64 ? -18.047 4.805 0.458 1 93.06 64 ALA B O 1
ATOM 2955 N N . GLU B 1 65 ? -19.297 3.033 0.873 1 94.56 65 GLU B N 1
ATOM 2956 C CA . GLU B 1 65 ? -20.453 3.854 1.229 1 94.56 65 GLU B CA 1
ATOM 2957 C C . GLU B 1 65 ? -20.188 4.645 2.506 1 94.56 65 GLU B C 1
ATOM 2959 O O . GLU B 1 65 ? -20.656 5.777 2.646 1 94.56 65 GLU B O 1
ATOM 2964 N N . GLN B 1 66 ? -19.516 4.023 3.404 1 95.12 66 GLN B N 1
ATOM 2965 C CA . GLN B 1 66 ? -19.172 4.73 4.629 1 95.12 66 GLN B CA 1
ATOM 2966 C C . GLN B 1 66 ? -18.281 5.938 4.332 1 95.12 66 GLN B C 1
ATOM 2968 O O . GLN B 1 66 ? -18.422 6.988 4.965 1 95.12 66 GLN B O 1
ATOM 2973 N N . GLU B 1 67 ? -17.344 5.77 3.426 1 95.81 67 GLU B N 1
ATOM 2974 C CA . GLU B 1 67 ? -16.531 6.91 3.006 1 95.81 67 GLU B CA 1
ATOM 2975 C C . GLU B 1 67 ? -17.406 8.039 2.465 1 95.81 67 GLU B C 1
ATOM 2977 O O . GLU B 1 67 ? -17.203 9.203 2.805 1 95.81 67 GLU B O 1
ATOM 2982 N N . ILE B 1 68 ? -18.391 7.695 1.692 1 96.81 68 ILE B N 1
ATOM 2983 C CA . ILE B 1 68 ? -19.328 8.672 1.14 1 96.81 68 ILE B CA 1
ATOM 2984 C C . ILE B 1 68 ? -20.078 9.375 2.273 1 96.81 68 ILE B C 1
ATOM 2986 O O . ILE B 1 68 ? -20.219 10.602 2.26 1 96.81 68 ILE B O 1
ATOM 2990 N N . ARG B 1 69 ? -20.469 8.602 3.227 1 97.44 69 ARG B N 1
ATOM 2991 C CA . ARG B 1 69 ? -21.188 9.164 4.359 1 97.44 69 ARG B CA 1
ATOM 2992 C C . ARG B 1 69 ? -20.328 10.172 5.113 1 97.44 69 ARG B C 1
ATOM 2994 O O . ARG B 1 69 ? -20.812 11.234 5.512 1 97.44 69 ARG B O 1
ATOM 3001 N N . TYR B 1 70 ? -19.078 9.852 5.309 1 97.81 70 TYR B N 1
ATOM 3002 C CA . TYR B 1 70 ? -18.188 10.797 5.965 1 97.81 70 TYR B CA 1
ATOM 3003 C C . TYR B 1 70 ? -18.062 12.086 5.16 1 97.81 70 TYR B C 1
ATOM 3005 O O . TYR B 1 70 ? -18.141 13.18 5.719 1 97.81 70 TYR B O 1
ATOM 3013 N N . HIS B 1 71 ? -17.906 11.945 3.867 1 97.56 71 HIS B N 1
ATOM 3014 C CA . HIS B 1 71 ? -17.844 13.125 3.008 1 97.56 71 HIS B CA 1
ATOM 3015 C C . HIS B 1 71 ? -19.078 13.992 3.148 1 97.56 71 HIS B C 1
ATOM 3017 O O . HIS B 1 71 ? -18.984 15.219 3.188 1 97.56 71 HIS B O 1
ATOM 3023 N N . LYS B 1 72 ? -20.203 13.367 3.24 1 97.5 72 LYS B N 1
ATOM 3024 C CA . LYS B 1 72 ? -21.469 14.086 3.32 1 97.5 72 LYS B CA 1
ATOM 3025 C C . LYS B 1 72 ? -21.609 14.828 4.648 1 97.5 72 LYS B C 1
ATOM 3027 O O . LYS B 1 72 ? -22.25 15.867 4.723 1 97.5 72 LYS B O 1
ATOM 3032 N N . GLN B 1 73 ? -20.984 14.328 5.617 1 98.06 73 GLN B N 1
ATOM 3033 C CA . GLN B 1 73 ? -21.141 14.867 6.961 1 98.06 73 GLN B CA 1
ATOM 3034 C C . GLN B 1 73 ? -20.125 15.961 7.246 1 98.06 73 GLN B C 1
ATOM 3036 O O . GLN B 1 73 ? -20.281 16.734 8.203 1 98.06 73 GLN B O 1
ATOM 3041 N N . ILE B 1 74 ? -19.078 16 6.48 1 97.88 74 ILE B N 1
ATOM 3042 C CA . ILE B 1 74 ? -18 16.938 6.758 1 97.88 74 ILE B CA 1
ATOM 3043 C C . ILE B 1 74 ? -18.031 18.078 5.746 1 97.88 74 ILE B C 1
ATOM 3045 O O . ILE B 1 74 ? -17.906 17.859 4.539 1 97.88 74 ILE B O 1
ATOM 3049 N N . ASN B 1 75 ? -18.281 19.25 6.215 1 96.62 75 ASN B N 1
ATOM 3050 C CA . ASN B 1 75 ? -18.172 20.469 5.426 1 96.62 75 ASN B CA 1
ATOM 3051 C C . ASN B 1 75 ? -17.156 21.438 6.023 1 96.62 75 ASN B C 1
ATOM 3053 O O . ASN B 1 75 ? -17.469 22.172 6.961 1 96.62 75 ASN B O 1
ATOM 3057 N N . HIS B 1 76 ? -16.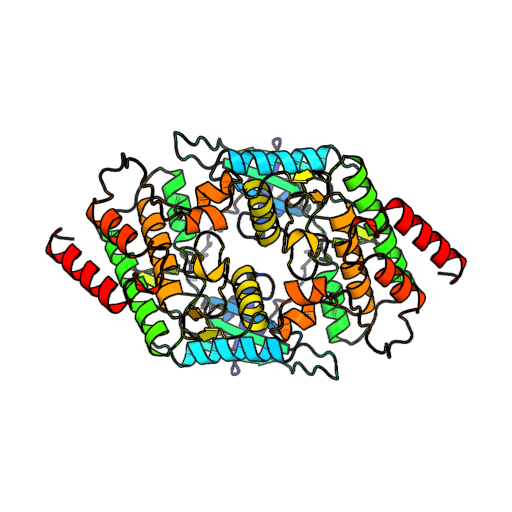016 21.406 5.543 1 98.19 76 HIS B N 1
ATOM 3058 C CA . HIS B 1 76 ? -14.922 22.234 6.043 1 98.19 76 HIS B CA 1
ATOM 3059 C C . HIS B 1 76 ? -13.914 22.531 4.938 1 98.19 76 HIS B C 1
ATOM 3061 O O . HIS B 1 76 ? -13.594 21.672 4.125 1 98.19 76 HIS B O 1
ATOM 3067 N N . PRO B 1 77 ? -13.375 23.75 4.902 1 97.81 77 PRO B N 1
ATOM 3068 C CA . PRO B 1 77 ? -12.477 24.141 3.822 1 97.81 77 PRO B CA 1
ATOM 3069 C C . PRO B 1 77 ? -11.18 23.344 3.807 1 97.81 77 PRO B C 1
ATOM 3071 O O . PRO B 1 77 ? -10.516 23.25 2.771 1 97.81 77 PRO B O 1
ATOM 3074 N N . SER B 1 78 ? -10.781 22.734 4.938 1 98.56 78 SER B N 1
ATOM 3075 C CA . SER B 1 78 ? -9.523 22 5.02 1 98.56 78 SER B CA 1
ATOM 3076 C C . SER B 1 78 ? -9.75 20.5 4.891 1 98.56 78 SER B C 1
ATOM 3078 O O . SER B 1 78 ? -8.883 19.688 5.242 1 98.56 78 SER B O 1
ATOM 3080 N N . VAL B 1 79 ? -10.93 20.047 4.469 1 98.75 79 VAL B N 1
ATOM 3081 C CA . VAL B 1 79 ? -11.219 18.656 4.152 1 98.75 79 VAL B CA 1
ATOM 3082 C C . VAL B 1 79 ? -11.797 18.562 2.742 1 98.75 79 VAL B C 1
ATOM 3084 O O . VAL B 1 79 ? -12.719 19.297 2.387 1 98.75 79 VAL B O 1
ATOM 3087 N N . ILE B 1 80 ? -11.266 17.672 1.976 1 98.44 80 ILE B N 1
ATOM 3088 C CA . ILE B 1 80 ? -11.633 17.562 0.567 1 98.44 80 ILE B CA 1
ATOM 3089 C C . ILE B 1 80 ? -13.125 17.281 0.443 1 98.44 80 ILE B C 1
ATOM 3091 O O . ILE B 1 80 ? -13.68 16.484 1.2 1 98.44 80 ILE B O 1
ATOM 3095 N N . GLU B 1 81 ? -13.711 17.922 -0.423 1 97.06 81 GLU B N 1
ATOM 3096 C CA . GLU B 1 81 ? -15.141 17.75 -0.677 1 97.06 81 GLU B CA 1
ATOM 3097 C C . GLU B 1 81 ? -15.383 16.688 -1.758 1 97.06 81 GLU B C 1
ATOM 3099 O O . GLU B 1 81 ? -14.656 16.641 -2.754 1 97.06 81 GLU B O 1
ATOM 3104 N N . CYS B 1 82 ? -16.312 15.82 -1.494 1 98 82 CYS B N 1
ATOM 3105 C CA . CYS B 1 82 ? -16.797 14.945 -2.555 1 98 82 CYS B CA 1
ATOM 3106 C C . CYS B 1 82 ? -17.891 15.633 -3.371 1 98 82 CYS B C 1
ATOM 3108 O O . CYS B 1 82 ? -18.969 15.914 -2.859 1 98 82 CYS B O 1
ATOM 3110 N N . LEU B 1 83 ? -17.594 15.883 -4.645 1 97.62 83 LEU B N 1
ATOM 3111 C CA . LEU B 1 83 ? -18.453 16.703 -5.488 1 97.62 83 LEU B CA 1
ATOM 3112 C C . LEU B 1 83 ? -19.656 15.891 -5.984 1 97.62 83 LEU B C 1
ATOM 3114 O O . LEU B 1 83 ? -20.75 16.438 -6.168 1 97.62 83 LEU B O 1
ATOM 3118 N N . ALA B 1 84 ? -19.453 14.672 -6.281 1 97.69 84 ALA B N 1
ATOM 3119 C CA . ALA B 1 84 ? -20.469 13.727 -6.738 1 97.69 84 ALA B CA 1
ATOM 3120 C C . ALA B 1 84 ? -20.016 12.281 -6.5 1 97.69 84 ALA B C 1
ATOM 3122 O O . ALA B 1 84 ? -18.844 12.023 -6.242 1 97.69 84 ALA B O 1
ATOM 3123 N N . PHE B 1 85 ? -20.906 11.406 -6.445 1 97.56 85 PHE B N 1
ATOM 3124 C CA . PHE B 1 85 ? -20.609 9.984 -6.293 1 97.56 85 PHE B CA 1
ATOM 3125 C C . PHE B 1 85 ? -21.625 9.133 -7.051 1 97.56 85 PHE B C 1
ATOM 3127 O O . PHE B 1 85 ? -22.719 9.609 -7.398 1 97.56 85 PHE B O 1
ATOM 3134 N N . ARG B 1 86 ? -21.234 7.949 -7.398 1 96.62 86 ARG B N 1
ATOM 3135 C CA . ARG B 1 86 ? -22.109 6.984 -8.062 1 96.62 86 ARG B CA 1
ATOM 3136 C C . ARG B 1 86 ? -21.656 5.555 -7.762 1 96.62 86 ARG B C 1
ATOM 3138 O O . ARG B 1 86 ? -20.469 5.254 -7.762 1 96.62 86 ARG B O 1
ATOM 3145 N N . THR B 1 87 ? -22.578 4.754 -7.418 1 93.19 87 THR B N 1
ATOM 3146 C CA . THR B 1 87 ? -22.328 3.32 -7.32 1 93.19 87 THR B CA 1
ATOM 3147 C C . THR B 1 87 ? -22.859 2.598 -8.562 1 93.19 87 THR B C 1
ATOM 3149 O O . THR B 1 87 ? -24.016 2.785 -8.953 1 93.19 87 THR B O 1
ATOM 3152 N N . VAL B 1 88 ? -21.969 1.895 -9.227 1 89.5 88 VAL B N 1
ATOM 3153 C CA . VAL B 1 88 ? -22.344 1.146 -10.422 1 89.5 88 VAL B CA 1
ATOM 3154 C C . VAL B 1 88 ? -22.328 -0.35 -10.117 1 89.5 88 VAL B C 1
ATOM 3156 O O . VAL B 1 88 ? -21.328 -0.889 -9.641 1 89.5 88 VAL B O 1
ATOM 3159 N N . GLY B 1 89 ? -23.391 -0.966 -10.414 1 85 89 GLY B N 1
ATOM 3160 C CA . GLY B 1 89 ? -23.5 -2.389 -10.141 1 85 89 GLY B CA 1
ATOM 3161 C C . GLY B 1 89 ? -23.812 -2.686 -8.688 1 85 89 GLY B C 1
ATOM 3162 O O . GLY B 1 89 ? -24.141 -1.78 -7.918 1 85 89 GLY B O 1
ATOM 3163 N N . SER B 1 90 ? -24 -4.031 -8.305 1 76.56 90 SER B N 1
ATOM 3164 C CA . SER B 1 90 ? -24.234 -4.477 -6.934 1 76.56 90 SER B CA 1
ATOM 3165 C C . SER B 1 90 ? -23.359 -5.672 -6.582 1 76.56 90 SER B C 1
ATOM 3167 O O . SER B 1 90 ? -23.281 -6.641 -7.344 1 76.56 90 SER B O 1
ATOM 3169 N N . ALA B 1 91 ? -22.594 -5.395 -5.508 1 67.56 91 ALA B N 1
ATOM 3170 C CA . ALA B 1 91 ? -21.766 -6.504 -5.059 1 67.56 91 ALA B CA 1
ATOM 3171 C C . ALA B 1 91 ? -22.594 -7.578 -4.371 1 67.56 91 ALA B C 1
ATOM 3173 O O . ALA B 1 91 ? -23.359 -7.289 -3.449 1 67.56 91 ALA B O 1
ATOM 3174 N N . ASP B 1 92 ? -23.219 -8.508 -5.102 1 62.78 92 ASP B N 1
ATOM 3175 C CA . ASP B 1 92 ? -24 -9.578 -4.488 1 62.78 92 ASP B CA 1
ATOM 3176 C C . ASP B 1 92 ? -23.156 -10.836 -4.297 1 62.78 92 ASP B C 1
ATOM 3178 O O . ASP B 1 92 ? -22.578 -11.359 -5.258 1 62.78 92 ASP B O 1
ATOM 3182 N N . ILE B 1 93 ? -22.891 -11.203 -2.992 1 55.09 93 ILE B N 1
ATOM 3183 C CA . ILE B 1 93 ? -22.109 -12.383 -2.613 1 55.09 93 ILE B CA 1
ATOM 3184 C C . ILE B 1 93 ? -22.609 -13.602 -3.387 1 55.09 93 ILE B C 1
ATOM 3186 O O . ILE B 1 93 ? -21.812 -14.398 -3.879 1 55.09 93 ILE B O 1
ATOM 3190 N N . SER B 1 94 ? -23.906 -13.758 -3.438 1 54.12 94 SER B N 1
ATOM 3191 C CA . SER B 1 94 ? -24.5 -14.969 -4.012 1 54.12 94 SER B CA 1
ATOM 3192 C C . SER B 1 94 ? -24.172 -15.094 -5.492 1 54.12 94 SER B C 1
ATOM 3194 O O . SER B 1 94 ? -24.016 -16.203 -6.008 1 54.12 94 SER B O 1
ATOM 3196 N N . ASN B 1 95 ? -23.906 -13.883 -6.07 1 55.78 95 ASN B N 1
ATOM 3197 C CA . ASN B 1 95 ? -23.703 -13.969 -7.512 1 55.78 95 ASN B CA 1
ATOM 3198 C C . ASN B 1 95 ? -22.312 -13.484 -7.918 1 55.78 95 ASN B C 1
ATOM 3200 O O . ASN B 1 95 ? -22.047 -13.25 -9.102 1 55.78 95 ASN B O 1
ATOM 3204 N N . ASN B 1 96 ? -21.344 -13.414 -7.016 1 57.34 96 ASN B N 1
ATOM 3205 C CA . ASN B 1 96 ? -19.938 -13.047 -7.246 1 57.34 96 ASN B CA 1
ATOM 3206 C C . ASN B 1 96 ? -19.828 -11.797 -8.109 1 57.34 96 ASN B C 1
ATOM 3208 O O . ASN B 1 96 ? -19 -11.742 -9.016 1 57.34 96 ASN B O 1
ATOM 3212 N N . HIS B 1 97 ? -20.828 -10.859 -8.039 1 68.12 97 HIS B N 1
ATOM 3213 C CA . HIS B 1 97 ? -20.797 -9.625 -8.82 1 68.12 97 HIS B CA 1
ATOM 3214 C C . HIS B 1 97 ? -19.984 -8.547 -8.102 1 68.12 97 HIS B C 1
ATOM 3216 O O . HIS B 1 97 ? -19.969 -8.492 -6.871 1 68.12 97 HIS B O 1
ATOM 3222 N N . THR B 1 98 ? -19.156 -7.832 -8.906 1 78.38 98 THR B N 1
ATOM 3223 C CA . THR B 1 98 ? -18.406 -6.703 -8.383 1 78.38 98 THR B CA 1
ATOM 3224 C C . THR B 1 98 ? -19.156 -5.395 -8.625 1 78.38 98 THR B C 1
ATOM 3226 O O . THR B 1 98 ? -19.984 -5.305 -9.531 1 78.38 98 THR B O 1
ATOM 3229 N N . SER B 1 99 ? -19.062 -4.5 -7.727 1 87.69 99 SER B N 1
ATOM 3230 C CA . SER B 1 99 ? -19.578 -3.15 -7.934 1 87.69 99 SER B CA 1
ATOM 3231 C C . SER B 1 99 ? -18.438 -2.129 -7.945 1 87.69 99 SER B C 1
ATOM 3233 O O . SER B 1 99 ? -17.312 -2.439 -7.559 1 87.69 99 SER B O 1
ATOM 3235 N N . LEU B 1 100 ? -18.688 -1.062 -8.57 1 90.75 100 LEU B N 1
ATOM 3236 C CA . LEU B 1 100 ? -17.734 0.04 -8.656 1 90.75 100 LEU B CA 1
ATOM 3237 C C . LEU B 1 100 ? -18.312 1.306 -8.031 1 90.75 100 LEU B C 1
ATOM 3239 O O . LEU B 1 100 ? -19.391 1.751 -8.406 1 90.75 100 LEU B O 1
ATOM 3243 N N . VAL B 1 101 ? -17.641 1.807 -7.059 1 95.38 101 VAL B N 1
ATOM 3244 C CA . VAL B 1 101 ? -18.031 3.064 -6.434 1 95.38 101 VAL B CA 1
ATOM 3245 C C . VAL B 1 101 ? -17.141 4.191 -6.934 1 95.38 101 VAL B C 1
ATOM 3247 O O . VAL B 1 101 ? -15.906 4.074 -6.906 1 95.38 101 VAL B O 1
ATOM 3250 N N . LEU B 1 102 ? -17.797 5.242 -7.398 1 96.62 102 LEU B N 1
ATOM 3251 C CA . LEU B 1 102 ? -17.094 6.395 -7.957 1 96.62 102 LEU B CA 1
ATOM 3252 C C . LEU B 1 102 ? -17.25 7.613 -7.055 1 96.62 102 LEU B C 1
ATOM 3254 O O . LEU B 1 102 ? -18.359 7.949 -6.641 1 96.62 102 LEU B O 1
ATOM 3258 N N . LEU B 1 103 ? -16.172 8.242 -6.711 1 97.75 103 LEU B N 1
ATOM 3259 C CA . LEU B 1 103 ? -16.156 9.523 -6.016 1 97.75 103 LEU B CA 1
ATOM 3260 C C . LEU B 1 103 ? -15.508 10.602 -6.871 1 97.75 103 LEU B C 1
ATOM 3262 O O . LEU B 1 103 ? -14.328 10.492 -7.227 1 97.75 103 LEU B O 1
ATOM 3266 N N . LEU B 1 104 ? -16.234 11.602 -7.227 1 98.12 104 LEU B N 1
ATOM 3267 C CA . LEU B 1 104 ? -15.711 12.742 -7.965 1 98.12 104 LEU B CA 1
ATOM 3268 C C . LEU B 1 104 ? -15.172 13.805 -7.008 1 98.12 104 LEU B C 1
ATOM 3270 O O . LEU B 1 104 ? -15.914 14.336 -6.184 1 98.12 104 LEU B O 1
ATOM 3274 N N . LEU B 1 105 ? -13.906 14.117 -7.148 1 98.12 105 LEU B N 1
ATOM 3275 C CA . LEU B 1 105 ? -13.211 15.023 -6.242 1 98.12 105 LEU B CA 1
ATOM 3276 C C . LEU B 1 105 ? -12.547 16.156 -7.012 1 98.12 105 LEU B C 1
ATOM 3278 O O . LEU B 1 105 ? -12.258 16.031 -8.203 1 98.12 105 LEU B O 1
ATOM 3282 N N . PRO B 1 106 ? -12.344 17.297 -6.352 1 97.38 106 PRO B N 1
ATOM 3283 C CA . PRO B 1 106 ? -11.555 18.328 -7.012 1 97.38 106 PRO B CA 1
ATOM 3284 C C . PRO B 1 106 ? -10.125 17.891 -7.324 1 97.38 106 PRO B C 1
ATOM 3286 O O . PRO B 1 106 ? -9.531 17.125 -6.559 1 97.38 106 PRO B O 1
ATOM 3289 N N . PHE B 1 107 ? -9.688 18.406 -8.414 1 96.88 107 PHE B N 1
ATOM 3290 C CA . PHE B 1 107 ? -8.297 18.125 -8.773 1 96.88 107 PHE B CA 1
ATOM 3291 C C . PHE B 1 107 ? -7.371 19.188 -8.195 1 96.88 107 PHE B C 1
ATOM 3293 O O . PHE B 1 107 ? -7.578 20.391 -8.422 1 96.88 107 PHE B O 1
ATOM 3300 N N . TYR B 1 108 ? -6.41 18.781 -7.457 1 96.06 108 TYR B N 1
ATOM 3301 C CA . TYR B 1 108 ? -5.391 19.672 -6.91 1 96.06 108 TYR B CA 1
ATOM 3302 C C . TYR B 1 108 ? -4.07 19.5 -7.648 1 96.06 108 TYR B C 1
ATOM 3304 O O . TYR B 1 108 ? -3.318 18.562 -7.383 1 96.06 108 TYR B O 1
ATOM 3312 N N . LYS B 1 109 ? -3.697 20.406 -8.406 1 92.12 109 LYS B N 1
ATOM 3313 C CA . LYS B 1 109 ? -2.639 20.266 -9.398 1 92.12 109 LYS B CA 1
ATOM 3314 C C . LYS B 1 109 ? -1.26 20.344 -8.75 1 92.12 109 LYS B C 1
ATOM 3316 O O . LYS B 1 109 ? -0.265 19.906 -9.336 1 92.12 109 LYS B O 1
ATOM 3321 N N . PHE B 1 110 ? -1.204 20.875 -7.562 1 92.62 110 PHE B N 1
ATOM 3322 C CA . PHE B 1 110 ? 0.11 21.125 -6.977 1 92.62 110 PHE B CA 1
ATOM 3323 C C . PHE B 1 110 ? 0.582 19.906 -6.184 1 92.62 110 PHE B C 1
ATOM 3325 O O . PHE B 1 110 ? 1.677 19.922 -5.617 1 92.62 110 PHE B O 1
ATOM 3332 N N . GLY B 1 111 ? -0.208 18.875 -6.051 1 93.12 111 GLY B N 1
ATOM 3333 C CA . GLY B 1 111 ? 0.204 17.672 -5.359 1 93.12 111 GLY B CA 1
ATOM 3334 C C . GLY B 1 111 ? -0.038 17.719 -3.861 1 93.12 111 GLY B C 1
ATOM 3335 O O . GLY B 1 111 ? -0.958 18.406 -3.402 1 93.12 111 GLY B O 1
ATOM 3336 N N . SER B 1 112 ? 0.727 16.953 -3.131 1 95.88 112 SER B N 1
ATOM 3337 C CA . SER B 1 112 ? 0.536 16.812 -1.689 1 95.88 112 SER B CA 1
ATOM 3338 C C . SER B 1 112 ? 1.701 17.438 -0.92 1 95.88 112 SER B C 1
ATOM 3340 O O . SER B 1 112 ? 2.713 17.812 -1.515 1 95.88 112 SER B O 1
ATOM 3342 N N . LEU B 1 113 ? 1.529 17.562 0.344 1 97.75 113 LEU B N 1
ATOM 3343 C CA . LEU B 1 113 ? 2.609 18 1.218 1 97.75 113 LEU B CA 1
ATOM 3344 C C . LEU B 1 113 ? 3.811 17.062 1.114 1 97.75 113 LEU B C 1
ATOM 3346 O O . LEU B 1 113 ? 4.957 17.5 1.258 1 97.75 113 LEU B O 1
ATOM 3350 N N . GLN B 1 114 ? 3.555 15.797 0.876 1 94.31 114 GLN B N 1
ATOM 3351 C CA . GLN B 1 114 ? 4.656 14.859 0.707 1 94.31 114 GLN B CA 1
ATOM 3352 C C . GLN B 1 114 ? 5.562 15.273 -0.45 1 94.31 114 GLN B C 1
ATOM 3354 O O . GLN B 1 114 ? 6.785 15.297 -0.309 1 94.31 114 GLN B O 1
ATOM 3359 N N . THR B 1 115 ? 4.965 15.625 -1.559 1 89.81 115 THR B N 1
ATOM 3360 C CA . THR B 1 115 ? 5.73 16.047 -2.727 1 89.81 115 THR B CA 1
ATOM 3361 C C . THR B 1 115 ? 6.508 17.328 -2.43 1 89.81 115 THR B C 1
ATOM 3363 O O . THR B 1 115 ? 7.668 17.453 -2.826 1 89.81 115 THR B O 1
ATOM 3366 N N . LEU B 1 116 ? 5.875 18.234 -1.755 1 94.75 116 LEU B N 1
ATOM 3367 C CA . LEU B 1 116 ? 6.527 19.484 -1.381 1 94.75 116 LEU B CA 1
ATOM 3368 C C . LEU B 1 116 ? 7.742 19.219 -0.495 1 94.75 116 LEU B C 1
ATOM 3370 O O . LEU B 1 116 ? 8.828 19.75 -0.747 1 94.75 116 LEU B O 1
ATOM 3374 N N . LEU B 1 117 ? 7.559 18.375 0.472 1 93.62 117 LEU B N 1
ATOM 3375 C CA . LEU B 1 117 ? 8.625 18.094 1.426 1 93.62 117 LEU B CA 1
ATOM 3376 C C . LEU B 1 117 ? 9.789 17.375 0.745 1 93.62 117 LEU B C 1
ATOM 3378 O O . LEU B 1 117 ? 10.953 17.656 1.044 1 93.62 117 LEU B O 1
ATOM 3382 N N . GLU B 1 118 ? 9.422 16.5 -0.123 1 87.06 118 GLU B N 1
ATOM 3383 C CA . GLU B 1 118 ? 10.461 15.797 -0.866 1 87.06 118 GLU B CA 1
ATOM 3384 C C . GLU B 1 118 ? 11.297 16.766 -1.699 1 87.06 118 GLU B C 1
ATOM 3386 O O . GLU B 1 118 ? 12.531 16.672 -1.729 1 87.06 118 GLU B O 1
ATOM 3391 N N . LYS B 1 119 ? 10.641 17.672 -2.383 1 87.5 119 LYS B N 1
ATOM 3392 C CA . LYS B 1 119 ? 11.328 18.672 -3.195 1 87.5 119 LYS B CA 1
ATOM 3393 C C . LYS B 1 119 ? 12.219 19.562 -2.334 1 87.5 119 LYS B C 1
ATOM 3395 O O . LYS B 1 119 ? 13.359 19.859 -2.703 1 87.5 119 LYS B O 1
ATOM 3400 N N . ARG B 1 120 ? 11.703 19.922 -1.264 1 90.31 120 ARG B N 1
ATOM 3401 C CA . ARG B 1 120 ? 12.461 20.797 -0.374 1 90.31 120 ARG B CA 1
ATOM 3402 C C . ARG B 1 120 ? 13.641 20.062 0.253 1 90.31 120 ARG B C 1
ATOM 3404 O O . ARG B 1 120 ? 14.711 20.641 0.443 1 90.31 120 ARG B O 1
ATOM 3411 N N . GLN B 1 121 ? 13.375 18.828 0.628 1 86.88 121 GLN B N 1
ATOM 3412 C CA . GLN B 1 121 ? 14.453 18.031 1.193 1 86.88 121 GLN B CA 1
ATOM 3413 C C . GLN B 1 121 ? 15.602 17.875 0.208 1 86.88 121 GLN B C 1
ATOM 3415 O O . GLN B 1 121 ? 16.766 18.016 0.586 1 86.88 121 GLN B O 1
ATOM 3420 N N . ALA B 1 122 ? 15.281 17.672 -1.043 1 80.69 122 ALA B N 1
ATOM 3421 C CA . ALA B 1 122 ? 16.297 17.516 -2.088 1 80.69 122 ALA B CA 1
ATOM 3422 C C . ALA B 1 122 ? 17.156 18.766 -2.223 1 80.69 122 ALA B C 1
ATOM 3424 O O . ALA B 1 122 ? 18.328 18.688 -2.586 1 80.69 122 ALA B O 1
ATOM 3425 N N . ARG B 1 123 ? 16.594 19.891 -1.864 1 84.94 123 ARG B N 1
ATOM 3426 C CA . ARG B 1 123 ? 17.297 21.172 -1.973 1 84.94 123 ARG B CA 1
ATOM 3427 C C . ARG B 1 123 ? 17.797 21.641 -0.61 1 84.94 123 ARG B C 1
ATOM 3429 O O . ARG B 1 123 ? 18.375 22.719 -0.494 1 84.94 123 ARG B O 1
ATOM 3436 N N . ARG B 1 124 ? 17.484 20.969 0.375 1 83.56 124 ARG B N 1
ATOM 3437 C CA . ARG B 1 124 ? 17.844 21.297 1.75 1 83.56 124 ARG B CA 1
ATOM 3438 C C . ARG B 1 124 ? 17.25 22.641 2.152 1 83.56 124 ARG B C 1
ATOM 3440 O O . ARG B 1 124 ? 17.953 23.5 2.707 1 83.56 124 ARG B O 1
ATOM 3447 N N . GLU B 1 125 ? 16.062 22.812 1.799 1 89.5 125 GLU B N 1
ATOM 3448 C CA . GLU B 1 125 ? 15.344 24.047 2.09 1 89.5 125 GLU B CA 1
ATOM 3449 C C . GLU B 1 125 ? 14.211 23.812 3.086 1 89.5 125 GLU B C 1
ATOM 3451 O O . GLU B 1 125 ? 13.125 23.359 2.707 1 89.5 125 GLU B O 1
ATOM 3456 N N . PRO B 1 126 ? 14.461 24.125 4.289 1 89.94 126 PRO B N 1
ATOM 3457 C CA . PRO B 1 126 ? 13.375 23.969 5.266 1 89.94 126 PRO B CA 1
ATOM 3458 C C . PRO B 1 126 ? 12.195 24.891 4.984 1 89.94 126 PRO B C 1
ATOM 3460 O O . PRO B 1 126 ? 12.367 25.953 4.375 1 89.94 126 PRO B O 1
ATOM 3463 N N . LEU B 1 127 ? 11.047 24.469 5.453 1 93.31 127 LEU B N 1
ATOM 3464 C CA . LEU B 1 127 ? 9.891 25.359 5.391 1 93.31 127 LEU B CA 1
ATOM 3465 C C . LEU B 1 127 ? 10.039 26.5 6.387 1 93.31 127 LEU B C 1
ATOM 3467 O O . LEU B 1 127 ? 10.508 26.312 7.504 1 93.31 127 LEU B O 1
ATOM 3471 N N . PRO B 1 128 ? 9.633 27.719 5.957 1 91.88 128 PRO B N 1
ATOM 3472 C CA . PRO B 1 128 ? 9.586 28.797 6.941 1 91.88 128 PRO B CA 1
ATOM 3473 C C . PRO B 1 128 ? 8.633 28.5 8.094 1 91.88 128 PRO B C 1
ATOM 3475 O O . PRO B 1 128 ? 7.562 27.922 7.887 1 91.88 128 PRO B O 1
ATOM 3478 N N . ASP B 1 129 ? 8.969 28.969 9.266 1 91.56 129 ASP B N 1
ATOM 3479 C CA . ASP B 1 129 ? 8.195 28.703 10.477 1 91.56 129 ASP B CA 1
ATOM 3480 C C . ASP B 1 129 ? 6.746 29.172 10.312 1 91.56 129 ASP B C 1
ATOM 3482 O O . ASP B 1 129 ? 5.82 28.469 10.719 1 91.56 129 ASP B O 1
ATOM 3486 N N . LYS B 1 130 ? 6.594 30.281 9.664 1 92.25 130 LYS B N 1
ATOM 3487 C CA . LYS B 1 130 ? 5.25 30.812 9.484 1 92.25 130 LYS B CA 1
ATOM 3488 C C . LYS B 1 130 ? 4.398 29.906 8.609 1 92.25 130 LYS B C 1
ATOM 3490 O O . LYS B 1 130 ? 3.209 29.719 8.875 1 92.25 130 LYS B O 1
ATOM 3495 N N . LEU B 1 131 ? 5.008 29.344 7.648 1 94.94 131 LEU B N 1
ATOM 3496 C CA . LEU B 1 131 ? 4.301 28.438 6.742 1 94.94 131 LEU B CA 1
ATOM 3497 C C . LEU B 1 131 ? 3.98 27.109 7.426 1 94.94 131 LEU B C 1
ATOM 3499 O O . LEU B 1 131 ? 2.885 26.578 7.262 1 94.94 131 LEU B O 1
ATOM 3503 N N . ILE B 1 132 ? 4.902 26.609 8.219 1 96.06 132 ILE B N 1
ATOM 3504 C CA . ILE B 1 132 ? 4.676 25.391 8.992 1 96.06 132 ILE B CA 1
ATOM 3505 C C . ILE B 1 132 ? 3.461 25.562 9.898 1 96.06 132 ILE B C 1
ATOM 3507 O O . ILE B 1 132 ? 2.561 24.719 9.906 1 96.06 132 ILE B O 1
ATOM 3511 N N . LEU B 1 133 ? 3.498 26.656 10.586 1 95.38 133 LEU B N 1
ATOM 3512 C CA . LEU B 1 133 ? 2.416 26.906 11.523 1 95.38 133 LEU B CA 1
ATOM 3513 C C . LEU B 1 133 ? 1.084 27.047 10.797 1 95.38 133 LEU B C 1
ATOM 3515 O O . LEU B 1 133 ? 0.06 26.547 11.258 1 95.38 133 LEU B O 1
ATOM 3519 N N . SER B 1 134 ? 1.085 27.766 9.672 1 96.62 134 SER B N 1
ATOM 3520 C CA . SER B 1 134 ? -0.129 27.953 8.883 1 96.62 134 SER B CA 1
ATOM 3521 C C . SER B 1 134 ? -0.686 26.641 8.375 1 96.62 134 SER B C 1
ATOM 3523 O O . SER B 1 134 ? -1.877 26.359 8.531 1 96.62 134 SER B O 1
ATOM 3525 N N . TYR B 1 135 ? 0.148 25.781 7.773 1 98.31 135 TYR B N 1
ATOM 3526 C CA . TYR B 1 135 ? -0.268 24.469 7.309 1 98.31 135 TYR B CA 1
ATOM 3527 C C . TYR B 1 135 ? -0.81 23.625 8.461 1 98.31 135 TYR B C 1
ATOM 3529 O O . TYR B 1 135 ? -1.889 23.031 8.359 1 98.31 135 TYR B O 1
ATOM 3537 N N . PHE B 1 136 ? -0.033 23.656 9.531 1 98.56 136 PHE B N 1
ATOM 3538 C CA . PHE B 1 136 ? -0.389 22.828 10.672 1 98.56 136 PHE B CA 1
ATOM 3539 C C . PHE B 1 136 ? -1.739 23.25 11.242 1 98.56 136 PHE B C 1
ATOM 3541 O O . PHE B 1 136 ? -2.57 22.391 11.57 1 98.56 136 PHE B O 1
ATOM 3548 N N . GLN B 1 137 ? -1.96 24.5 11.359 1 98.62 137 GLN B N 1
ATOM 3549 C CA . GLN B 1 137 ? -3.232 25 11.867 1 98.62 137 GLN B CA 1
ATOM 3550 C C . GLN B 1 137 ? -4.395 24.547 10.984 1 98.62 137 GLN B C 1
ATOM 3552 O O . GLN B 1 137 ? -5.422 24.094 11.484 1 98.62 137 GLN B O 1
ATOM 3557 N N . GLN B 1 138 ? -4.273 24.703 9.711 1 98.81 138 GLN B N 1
ATOM 3558 C CA . GLN B 1 138 ? -5.32 24.297 8.781 1 98.81 138 GLN B CA 1
ATOM 3559 C C . GLN B 1 138 ? -5.609 22.797 8.898 1 98.81 138 GLN B C 1
ATOM 3561 O O . GLN B 1 138 ? -6.77 22.391 8.906 1 98.81 138 GLN B O 1
ATOM 3566 N N . ILE B 1 139 ? -4.605 21.984 9.031 1 98.94 139 ILE B N 1
ATOM 3567 C CA . ILE B 1 139 ? -4.75 20.547 9.172 1 98.94 139 ILE B CA 1
ATOM 3568 C C . ILE B 1 139 ? -5.48 20.219 10.469 1 98.94 139 ILE B C 1
ATOM 3570 O O . ILE B 1 139 ? -6.395 19.391 10.484 1 98.94 139 ILE B O 1
ATOM 3574 N N . CYS B 1 140 ? -5.066 20.953 11.531 1 98.94 140 CYS B N 1
ATOM 3575 C CA . CYS B 1 140 ? -5.719 20.734 12.82 1 98.94 140 CYS B CA 1
ATOM 3576 C C . CYS B 1 140 ? -7.195 21.094 12.742 1 98.94 140 CYS B C 1
ATOM 3578 O O . CYS B 1 140 ? -8.039 20.391 13.297 1 98.94 140 CYS B O 1
ATOM 3580 N N . GLU B 1 141 ? -7.492 22.156 12.062 1 98.88 141 GLU B N 1
ATOM 3581 C CA . GLU B 1 141 ? -8.883 22.578 11.922 1 98.88 141 GLU B CA 1
ATOM 3582 C C . GLU B 1 141 ? -9.688 21.562 11.125 1 98.88 141 GLU B C 1
ATOM 3584 O O . GLU B 1 141 ? -10.828 21.25 11.484 1 98.88 141 GLU B O 1
ATOM 3589 N N . GLY B 1 142 ? -9.141 21.031 10.062 1 98.88 142 GLY B N 1
ATOM 3590 C CA . GLY B 1 142 ? -9.789 19.969 9.32 1 98.88 142 GLY B CA 1
ATOM 3591 C C . GLY B 1 142 ? -9.992 18.703 10.133 1 98.88 142 GLY B C 1
ATOM 3592 O O . GLY B 1 142 ? -11.055 18.078 10.07 1 98.88 142 GLY B O 1
ATOM 3593 N N . LEU B 1 143 ? -8.984 18.359 10.875 1 98.94 143 LEU B N 1
ATOM 3594 C CA . LEU B 1 143 ? -9.062 17.156 11.711 1 98.94 143 LEU B CA 1
ATOM 3595 C C . LEU B 1 143 ? -10.133 17.328 12.781 1 98.94 143 LEU B C 1
ATOM 3597 O O . LEU B 1 143 ? -10.836 16.359 13.109 1 98.94 143 LEU B O 1
ATOM 3601 N N . ALA B 1 144 ? -10.195 18.547 13.312 1 98.88 144 ALA B N 1
ATOM 3602 C CA . ALA B 1 144 ? -11.25 18.828 14.281 1 98.88 144 ALA B CA 1
ATOM 3603 C C . ALA B 1 144 ? -12.633 18.578 13.688 1 98.88 144 ALA B C 1
ATOM 3605 O O . ALA B 1 144 ? -13.516 18.031 14.352 1 98.88 144 ALA B O 1
ATOM 3606 N N . ALA B 1 145 ? -12.836 18.953 12.438 1 98.81 145 ALA B N 1
ATOM 3607 C CA . ALA B 1 145 ? -14.109 18.719 11.758 1 98.81 145 ALA B CA 1
ATOM 3608 C C . ALA B 1 145 ? -14.391 17.219 11.625 1 98.81 145 ALA B C 1
ATOM 3610 O O . ALA B 1 145 ? -15.531 16.781 11.781 1 98.81 145 ALA B O 1
ATOM 3611 N N . ILE B 1 146 ? -13.422 16.438 11.383 1 98.88 146 ILE B N 1
ATOM 3612 C CA . ILE B 1 146 ? -13.562 14.984 11.273 1 98.88 146 ILE B CA 1
ATOM 3613 C C . ILE B 1 146 ? -13.914 14.398 12.633 1 98.88 146 ILE B C 1
ATOM 3615 O O . ILE B 1 146 ? -14.836 13.586 12.742 1 98.88 146 ILE B O 1
ATOM 3619 N N . HIS B 1 147 ? -13.211 14.859 13.648 1 98.81 147 HIS B N 1
ATOM 3620 C CA . HIS B 1 147 ? -13.453 14.359 15 1 98.81 147 HIS B CA 1
ATOM 3621 C C . HIS B 1 147 ? -14.852 14.734 15.484 1 98.81 147 HIS B C 1
ATOM 3623 O O . HIS B 1 147 ? -15.469 13.992 16.25 1 98.81 147 HIS B O 1
ATOM 3629 N N . LEU B 1 148 ? -15.32 15.836 15.008 1 98.5 148 LEU B N 1
ATOM 3630 C CA . LEU B 1 148 ? -16.609 16.344 15.445 1 98.5 148 LEU B CA 1
ATOM 3631 C C . LEU B 1 148 ? -17.734 15.398 15.055 1 98.5 148 LEU B C 1
ATOM 3633 O O . LEU B 1 148 ? -18.734 15.273 15.781 1 98.5 148 LEU B O 1
ATOM 3637 N N . ILE B 1 149 ? -17.609 14.664 13.984 1 98.12 149 ILE B N 1
ATOM 3638 C CA . ILE B 1 149 ? -18.672 13.766 13.547 1 98.12 149 ILE B CA 1
ATOM 3639 C C . ILE B 1 149 ? -18.453 12.367 14.117 1 98.12 149 ILE B C 1
ATOM 3641 O O . ILE B 1 149 ? -19.109 11.406 13.703 1 98.12 149 ILE B O 1
ATOM 3645 N N . GLY B 1 150 ? -17.438 12.242 15 1 98.25 150 GLY B N 1
ATOM 3646 C CA . GLY B 1 150 ? -17.203 10.977 15.68 1 98.25 150 GLY B CA 1
ATOM 3647 C C . GLY B 1 150 ? -16.312 10.039 14.906 1 98.25 150 GLY B C 1
ATOM 3648 O O . GLY B 1 150 ? -16.281 8.836 15.172 1 98.25 150 GLY B O 1
ATOM 3649 N N . ALA B 1 151 ? -15.57 10.547 13.93 1 98.5 151 ALA B N 1
ATOM 3650 C CA . ALA B 1 151 ? -14.672 9.734 13.117 1 98.5 151 ALA B CA 1
ATOM 3651 C C . ALA B 1 151 ? -13.211 10.094 13.391 1 98.5 151 ALA B C 1
ATOM 3653 O O . ALA B 1 151 ? -12.906 11.211 13.797 1 98.5 151 ALA B O 1
ATOM 3654 N N . ALA B 1 152 ? -12.336 9.164 13.273 1 98.75 152 ALA B N 1
ATOM 3655 C CA . ALA B 1 152 ? -10.898 9.367 13.164 1 98.75 152 ALA B CA 1
ATOM 3656 C C . ALA B 1 152 ? -10.422 9.156 11.734 1 98.75 152 ALA B C 1
ATOM 3658 O O . ALA B 1 152 ? -10.945 8.305 11.016 1 98.75 152 ALA B O 1
ATOM 3659 N N . HIS B 1 153 ? -9.492 9.883 11.289 1 98.69 153 HIS B N 1
ATOM 3660 C CA . HIS B 1 153 ? -8.977 9.773 9.93 1 98.69 153 HIS B CA 1
ATOM 3661 C C . HIS B 1 153 ? -8.227 8.469 9.719 1 98.69 153 HIS B C 1
ATOM 3663 O O . HIS B 1 153 ? -8.43 7.781 8.711 1 98.69 153 HIS B O 1
ATOM 3669 N N . ARG B 1 154 ? -7.301 8.156 10.641 1 98.25 154 ARG B N 1
ATOM 3670 C CA . ARG B 1 154 ? -6.609 6.879 10.773 1 98.25 154 ARG B CA 1
ATOM 3671 C C . ARG B 1 154 ? -5.441 6.781 9.797 1 98.25 154 ARG B C 1
ATOM 3673 O O . ARG B 1 154 ? -4.68 5.812 9.828 1 98.25 154 ARG B O 1
ATOM 3680 N N . ASP B 1 155 ? -5.195 7.727 8.961 1 97.81 155 ASP B N 1
ATOM 3681 C CA . ASP B 1 155 ? -4.016 7.707 8.094 1 97.81 155 ASP B CA 1
ATOM 3682 C C . ASP B 1 155 ? -3.543 9.125 7.785 1 97.81 155 ASP B C 1
ATOM 3684 O O . ASP B 1 155 ? -3.244 9.445 6.633 1 97.81 155 ASP B O 1
ATOM 3688 N N . LEU B 1 156 ? -3.523 9.969 8.742 1 98.69 156 LEU B N 1
ATOM 3689 C CA . LEU B 1 156 ? -3.021 11.328 8.578 1 98.69 156 LEU B CA 1
ATOM 3690 C C . LEU B 1 156 ? -1.511 11.328 8.367 1 98.69 156 LEU B C 1
ATOM 3692 O O . LEU B 1 156 ? -0.765 10.781 9.188 1 98.69 156 LEU B O 1
ATOM 3696 N N . LYS B 1 157 ? -1.083 11.867 7.254 1 98.31 157 LYS B N 1
ATOM 3697 C CA . LYS B 1 157 ? 0.306 11.984 6.82 1 98.31 157 LYS B CA 1
ATOM 3698 C C . LYS B 1 157 ? 0.449 13.023 5.707 1 98.31 157 LYS B C 1
ATOM 3700 O O . LYS B 1 157 ? -0.544 13.438 5.105 1 98.31 157 LYS B O 1
ATOM 3705 N N . PRO B 1 158 ? 1.65 13.492 5.441 1 97.94 158 PRO B N 1
ATOM 3706 C CA . PRO B 1 158 ? 1.823 14.508 4.402 1 97.94 158 PRO B CA 1
ATOM 3707 C C . PRO B 1 158 ? 1.257 14.078 3.053 1 97.94 158 PRO B C 1
ATOM 3709 O O . PRO B 1 158 ? 0.743 14.914 2.301 1 97.94 158 PRO B O 1
ATOM 3712 N N . GLY B 1 159 ? 1.222 12.758 2.805 1 95.56 159 GLY B N 1
ATOM 3713 C CA . GLY B 1 159 ? 0.717 12.25 1.539 1 95.56 159 GLY B CA 1
ATOM 3714 C C . GLY B 1 159 ? -0.79 12.367 1.407 1 95.56 159 GLY B C 1
ATOM 3715 O O . GLY B 1 159 ? -1.334 12.234 0.309 1 95.56 159 GLY B O 1
ATOM 3716 N N . ASN B 1 160 ? -1.438 12.641 2.445 1 97.06 160 ASN B N 1
ATOM 3717 C CA . ASN B 1 160 ? -2.891 12.789 2.441 1 97.06 160 ASN B CA 1
ATOM 3718 C C . ASN B 1 160 ? -3.311 14.227 2.695 1 97.06 160 ASN B C 1
ATOM 3720 O O . ASN B 1 160 ? -4.434 14.484 3.131 1 97.06 160 ASN B O 1
ATOM 3724 N N . ILE B 1 161 ? -2.326 15.148 2.52 1 98.69 161 ILE B N 1
ATOM 3725 C CA . ILE B 1 161 ? -2.59 16.578 2.584 1 98.69 161 ILE B CA 1
ATOM 3726 C C . ILE B 1 161 ? -2.299 17.219 1.229 1 98.69 161 ILE B C 1
ATOM 3728 O O . ILE B 1 161 ? -1.14 17.312 0.817 1 98.69 161 ILE B O 1
ATOM 3732 N N . LEU B 1 162 ? -3.291 17.719 0.616 1 98.25 162 LEU B N 1
ATOM 3733 C CA . LEU B 1 162 ? -3.158 18.312 -0.707 1 98.25 162 LEU B CA 1
ATOM 3734 C C . LEU B 1 162 ? -2.803 19.797 -0.599 1 98.25 162 LEU B C 1
ATOM 3736 O O . LEU B 1 162 ? -3.244 20.484 0.328 1 98.25 162 LEU B O 1
ATOM 3740 N N . LEU B 1 163 ? -2.059 20.219 -1.565 1 98.12 163 LEU B N 1
ATOM 3741 C CA . LEU B 1 163 ? -1.715 21.641 -1.677 1 98.12 163 LEU B CA 1
ATOM 3742 C C . LEU B 1 163 ? -2.723 22.375 -2.551 1 98.12 163 LEU B C 1
ATOM 3744 O O . LEU B 1 163 ? -3.014 21.938 -3.67 1 98.12 163 LEU B O 1
ATOM 3748 N N . ALA B 1 164 ? -3.27 23.422 -2.008 1 97.31 164 ALA B N 1
ATOM 3749 C CA . ALA B 1 164 ? -4.184 24.312 -2.723 1 97.31 164 ALA B CA 1
ATOM 3750 C C . ALA B 1 164 ? -3.576 25.703 -2.902 1 97.31 164 ALA B C 1
ATOM 3752 O O . ALA B 1 164 ? -2.537 26.016 -2.312 1 97.31 164 ALA B O 1
ATOM 3753 N N . PRO B 1 165 ? -4.148 26.562 -3.775 1 95 165 PRO B N 1
ATOM 3754 C CA . PRO B 1 165 ? -3.619 27.906 -3.961 1 95 165 PRO B CA 1
ATOM 3755 C C . PRO B 1 165 ? -3.627 28.719 -2.672 1 95 165 PRO B C 1
ATOM 3757 O O . PRO B 1 165 ? -4.418 28.453 -1.766 1 95 165 PRO B O 1
ATOM 3760 N N . ASN B 1 166 ? -2.693 29.672 -2.674 1 95.88 166 ASN B N 1
ATOM 3761 C CA . ASN B 1 166 ? -2.623 30.656 -1.586 1 95.88 166 ASN B CA 1
ATOM 3762 C C . ASN B 1 166 ? -2.273 29.984 -0.26 1 95.88 166 ASN B C 1
ATOM 3764 O O . ASN B 1 166 ? -2.895 30.266 0.767 1 95.88 166 ASN B O 1
ATOM 3768 N N . ASP B 1 167 ? -1.373 29 -0.281 1 95.88 167 ASP B N 1
ATOM 3769 C CA . ASP B 1 167 ? -0.818 28.312 0.879 1 95.88 167 ASP B CA 1
ATOM 3770 C C . ASP B 1 167 ? -1.916 27.625 1.682 1 95.88 167 ASP B C 1
ATOM 3772 O O . ASP B 1 167 ? -1.837 27.531 2.91 1 95.88 167 ASP B O 1
ATOM 3776 N N . ARG B 1 168 ? -2.963 27.234 0.964 1 97.88 168 ARG B N 1
ATOM 3777 C CA . ARG B 1 168 ? -4.004 26.422 1.59 1 97.88 168 ARG B CA 1
ATOM 3778 C C . ARG B 1 168 ? -3.688 24.938 1.461 1 97.88 168 ARG B C 1
ATOM 3780 O O . ARG B 1 168 ? -3.016 24.516 0.516 1 97.88 168 ARG B O 1
ATOM 3787 N N . VAL B 1 169 ? -4.16 24.125 2.428 1 98.62 169 VAL B N 1
ATOM 3788 C CA . VAL B 1 169 ? -3.994 22.688 2.387 1 98.62 169 VAL B CA 1
ATOM 3789 C C . VAL B 1 169 ? -5.324 22 2.695 1 98.62 169 VAL B C 1
ATOM 3791 O O . VAL B 1 169 ? -6.18 22.578 3.375 1 98.62 169 VAL B O 1
ATOM 3794 N N . VAL B 1 170 ? -5.473 20.812 2.152 1 98.69 170 VAL B N 1
ATOM 3795 C CA . VAL B 1 170 ? -6.734 20.094 2.262 1 98.69 170 VAL B CA 1
ATOM 3796 C C . VAL B 1 170 ? -6.457 18.625 2.602 1 98.69 170 VAL B C 1
ATOM 3798 O O . VAL B 1 170 ? -5.652 17.969 1.936 1 98.69 170 VAL B O 1
ATOM 3801 N N . ILE B 1 171 ? -7.102 18.141 3.738 1 98.81 171 ILE B N 1
ATOM 3802 C CA . ILE B 1 171 ? -7 16.719 4.098 1 98.81 171 ILE B CA 1
ATOM 3803 C C . ILE B 1 171 ? -7.762 15.883 3.082 1 98.81 171 ILE B C 1
ATOM 3805 O O . ILE B 1 171 ? -8.906 16.188 2.736 1 98.81 171 ILE B O 1
ATOM 3809 N N . MET B 1 172 ? -7.137 14.883 2.549 1 97 172 MET B N 1
ATOM 3810 C CA . MET B 1 172 ? -7.828 13.961 1.654 1 97 172 MET B CA 1
ATOM 3811 C C . MET B 1 172 ? -7.816 12.539 2.223 1 97 172 MET B C 1
ATOM 3813 O O . MET B 1 172 ? -7.285 12.312 3.311 1 97 172 MET B O 1
ATOM 3817 N N . ASP B 1 173 ? -8.516 11.555 1.487 1 92.12 173 ASP B N 1
ATOM 3818 C CA . ASP B 1 173 ? -8.547 10.109 1.687 1 92.12 173 ASP B CA 1
ATOM 3819 C C . ASP B 1 173 ? -9.297 9.75 2.969 1 92.12 173 ASP B C 1
ATOM 3821 O O . ASP B 1 173 ? -8.688 9.281 3.936 1 92.12 173 ASP B O 1
ATOM 3825 N N . LEU B 1 174 ? -10.586 9.883 2.896 1 96.19 174 LEU B N 1
ATOM 3826 C CA . LEU B 1 174 ? -11.445 9.469 4.004 1 96.19 174 LEU B CA 1
ATOM 3827 C C . LEU B 1 174 ? -11.758 7.977 3.922 1 96.19 174 LEU B C 1
ATOM 3829 O O . LEU B 1 174 ? -12.594 7.469 4.672 1 96.19 174 LEU B O 1
ATOM 3833 N N . GLY B 1 175 ? -11.062 7.305 3.043 1 94.06 175 GLY B N 1
ATOM 3834 C CA . GLY B 1 175 ? -11.227 5.863 2.914 1 94.06 175 GLY B CA 1
ATOM 3835 C C . GLY B 1 175 ? -10.719 5.094 4.117 1 94.06 175 GLY B C 1
ATOM 3836 O O . GLY B 1 175 ? -11.172 3.98 4.387 1 94.06 175 GLY B O 1
ATOM 3837 N N . SER B 1 176 ? -9.805 5.668 4.832 1 94.31 176 SER B N 1
ATOM 3838 C CA . SER B 1 176 ? -9.242 5.027 6.016 1 94.31 176 SER B CA 1
ATOM 3839 C C . SER B 1 176 ? -10.008 5.434 7.277 1 94.31 176 SER B C 1
ATOM 3841 O O . SER B 1 176 ? -9.789 4.863 8.352 1 94.31 176 SER B O 1
ATOM 3843 N N . ALA B 1 177 ? -10.875 6.414 7.16 1 97.19 177 ALA B N 1
ATOM 3844 C CA . ALA B 1 177 ? -11.586 6.918 8.336 1 97.19 177 ALA B CA 1
ATOM 3845 C C . ALA B 1 177 ? -12.461 5.828 8.953 1 97.19 177 ALA B C 1
ATOM 3847 O O . ALA B 1 177 ? -12.938 4.93 8.25 1 97.19 177 ALA B O 1
ATOM 3848 N N . ALA B 1 178 ? -12.633 5.902 10.188 1 96.5 178 ALA B N 1
ATOM 3849 C CA . ALA B 1 178 ? -13.414 4.941 10.969 1 96.5 178 ALA B CA 1
ATOM 3850 C C . ALA B 1 178 ? -14 5.594 12.219 1 96.5 178 ALA B C 1
ATOM 3852 O O . ALA B 1 178 ? -13.617 6.707 12.578 1 96.5 178 ALA B O 1
ATOM 3853 N N . PRO B 1 179 ? -14.938 4.906 12.836 1 97.06 179 PRO B N 1
ATOM 3854 C CA . PRO B 1 179 ? -15.391 5.441 14.117 1 97.06 179 PRO B CA 1
ATOM 3855 C C . PRO B 1 179 ? -14.25 5.695 15.094 1 97.06 179 PRO B C 1
ATOM 3857 O O . PRO B 1 179 ? -13.383 4.836 15.273 1 97.06 179 PRO B O 1
ATOM 3860 N N . ALA B 1 180 ? -14.242 6.844 15.672 1 98 180 ALA B N 1
ATOM 3861 C CA . ALA B 1 180 ? -13.125 7.289 16.5 1 98 180 ALA B CA 1
ATOM 3862 C C . ALA B 1 180 ? -13.016 6.465 17.781 1 98 180 ALA B C 1
ATOM 3864 O O . ALA B 1 180 ? -11.914 6.082 18.188 1 98 180 ALA B O 1
ATOM 3865 N N . ARG B 1 181 ? -14.125 6.215 18.391 1 97.56 181 ARG B N 1
ATOM 3866 C CA . ARG B 1 181 ? -14.125 5.566 19.703 1 97.56 181 ARG B CA 1
ATOM 3867 C C . ARG B 1 181 ? -14.562 4.109 19.594 1 97.56 181 ARG B C 1
ATOM 3869 O O . ARG B 1 181 ? -15.633 3.812 19.062 1 97.56 181 ARG B O 1
ATOM 3876 N N . LEU B 1 182 ? -13.734 3.285 19.984 1 96.25 182 LEU B N 1
ATOM 3877 C CA . LEU B 1 182 ? -13.961 1.844 19.969 1 96.25 182 LEU B CA 1
ATOM 3878 C C . LEU B 1 182 ? -13.617 1.222 21.312 1 96.25 182 LEU B C 1
ATOM 3880 O O . LEU B 1 182 ? -12.617 1.587 21.938 1 96.25 182 LEU B O 1
ATOM 3884 N N . GLU B 1 183 ? -14.461 0.359 21.781 1 96.69 183 GLU B N 1
ATOM 3885 C CA . GLU B 1 183 ? -14.188 -0.456 22.969 1 96.69 183 GLU B CA 1
ATOM 3886 C C . GLU B 1 183 ? -13.75 -1.864 22.578 1 96.69 183 GLU B C 1
ATOM 3888 O O . GLU B 1 183 ? -14.492 -2.584 21.891 1 96.69 183 GLU B O 1
ATOM 3893 N N . ILE B 1 184 ? -12.555 -2.193 22.969 1 96.81 184 ILE B N 1
ATOM 3894 C CA . ILE B 1 184 ? -12.016 -3.514 22.672 1 96.81 184 ILE B CA 1
ATOM 3895 C C . ILE B 1 184 ? -12.156 -4.418 23.891 1 96.81 184 ILE B C 1
ATOM 3897 O O . ILE B 1 184 ? -11.492 -4.203 24.906 1 96.81 184 ILE B O 1
ATOM 3901 N N . THR B 1 185 ? -13.008 -5.465 23.734 1 96.94 185 THR B N 1
ATOM 3902 C CA . THR B 1 185 ? -13.297 -6.285 24.906 1 96.94 185 THR B CA 1
ATOM 3903 C C . THR B 1 185 ? -13.039 -7.762 24.609 1 96.94 185 THR B C 1
ATOM 3905 O O . THR B 1 185 ? -13.484 -8.641 25.344 1 96.94 185 THR B O 1
ATOM 3908 N N . SER B 1 186 ? -12.461 -8.078 23.469 1 96.19 186 SER B N 1
ATOM 3909 C CA . SER B 1 186 ? -12.117 -9.453 23.109 1 96.19 186 SER B CA 1
ATOM 3910 C C . SER B 1 186 ? -10.82 -9.508 22.312 1 96.19 186 SER B C 1
ATOM 3912 O O . SER B 1 186 ? -10.445 -8.523 21.672 1 96.19 186 SER B O 1
ATOM 3914 N N . TYR B 1 187 ? -10.203 -10.617 22.406 1 94.19 187 TYR B N 1
ATOM 3915 C CA . TYR B 1 187 ? -8.977 -10.844 21.656 1 94.19 187 TYR B CA 1
ATOM 3916 C C . TYR B 1 187 ? -9.227 -10.734 20.156 1 94.19 187 TYR B C 1
ATOM 3918 O O . TYR B 1 187 ? -8.422 -10.148 19.422 1 94.19 187 TYR B O 1
ATOM 3926 N N . ASN B 1 188 ? -10.328 -11.211 19.703 1 94.19 188 ASN B N 1
ATOM 3927 C CA . ASN B 1 188 ? -10.703 -11.148 18.297 1 94.19 188 ASN B CA 1
ATOM 3928 C C . ASN B 1 188 ? -10.867 -9.703 17.828 1 94.19 188 ASN B C 1
ATOM 3930 O O . ASN B 1 188 ? -10.391 -9.336 16.75 1 94.19 188 ASN B O 1
ATOM 3934 N N . ALA B 1 189 ? -11.508 -8.93 18.672 1 95 189 ALA B N 1
ATOM 3935 C CA . ALA B 1 189 ? -11.695 -7.52 18.328 1 95 189 ALA B CA 1
ATOM 3936 C C . ALA B 1 189 ? -10.359 -6.785 18.266 1 95 189 ALA B C 1
ATOM 3938 O O . ALA B 1 189 ? -10.148 -5.938 17.391 1 95 189 ALA B O 1
ATOM 3939 N N . ALA B 1 190 ? -9.477 -7.145 19.203 1 96.12 190 ALA B N 1
ATOM 3940 C CA . ALA B 1 190 ? -8.148 -6.535 19.219 1 96.12 190 ALA B CA 1
ATOM 3941 C C . ALA B 1 190 ? -7.371 -6.875 17.969 1 96.12 190 ALA B C 1
ATOM 3943 O O . ALA B 1 190 ? -6.785 -5.996 17.328 1 96.12 190 ALA B O 1
ATOM 3944 N N . GLN B 1 191 ? -7.418 -8.094 17.562 1 95.06 191 GLN B N 1
ATOM 3945 C CA . GLN B 1 191 ? -6.684 -8.547 16.375 1 95.06 191 GLN B CA 1
ATOM 3946 C C . GLN B 1 191 ? -7.27 -7.957 15.102 1 95.06 191 GLN B C 1
ATOM 3948 O O . GLN B 1 191 ? -6.531 -7.637 14.164 1 95.06 191 GLN B O 1
ATOM 3953 N N . ARG B 1 192 ? -8.555 -7.832 15.086 1 94.81 192 ARG B N 1
ATOM 3954 C CA . ARG B 1 192 ? -9.211 -7.219 13.938 1 94.81 192 ARG B CA 1
ATOM 3955 C C . ARG B 1 192 ? -8.766 -5.773 13.758 1 94.81 192 ARG B C 1
ATOM 3957 O O . ARG B 1 192 ? -8.461 -5.348 12.641 1 94.81 192 ARG B O 1
ATOM 3964 N N . LEU B 1 193 ? -8.758 -5.062 14.812 1 95.94 193 LEU B N 1
ATOM 3965 C CA . LEU B 1 193 ? -8.328 -3.67 14.742 1 95.94 193 LEU B CA 1
ATOM 3966 C C . LEU B 1 193 ? -6.863 -3.572 14.328 1 95.94 193 LEU B C 1
ATOM 3968 O O . LEU B 1 193 ? -6.492 -2.695 13.547 1 95.94 193 LEU B O 1
ATOM 3972 N N . GLN B 1 194 ? -6.102 -4.441 14.844 1 95.25 194 GLN B N 1
ATOM 3973 C CA . GLN B 1 194 ? -4.688 -4.477 14.484 1 95.25 194 GLN B CA 1
ATOM 3974 C C . GLN B 1 194 ? -4.504 -4.754 13 1 95.25 194 GLN B C 1
ATOM 3976 O O . GLN B 1 194 ? -3.689 -4.109 12.336 1 95.25 194 GLN B O 1
ATOM 3981 N N . ASP B 1 195 ? -5.254 -5.703 12.43 1 94.88 195 ASP B N 1
ATOM 3982 C CA . ASP B 1 195 ? -5.223 -6.008 11 1 94.88 195 ASP B CA 1
ATOM 3983 C C . ASP B 1 195 ? -5.652 -4.801 10.172 1 94.88 195 ASP B C 1
ATOM 3985 O O . ASP B 1 195 ? -5.008 -4.461 9.18 1 94.88 195 ASP B O 1
ATOM 3989 N N . ASP B 1 196 ? -6.684 -4.207 10.617 1 93.88 196 ASP B N 1
ATOM 3990 C CA . ASP B 1 196 ? -7.203 -3.037 9.922 1 93.88 196 ASP B CA 1
ATOM 3991 C C . ASP B 1 196 ? -6.168 -1.917 9.875 1 93.88 196 ASP B C 1
ATOM 3993 O O . ASP B 1 196 ? -5.941 -1.312 8.828 1 93.88 196 ASP B O 1
ATOM 3997 N N . ALA B 1 197 ? -5.527 -1.671 11.023 1 95.75 197 ALA B N 1
ATOM 3998 C CA . ALA B 1 197 ? -4.492 -0.645 11.102 1 95.75 197 ALA B CA 1
ATOM 3999 C C . ALA B 1 197 ? -3.301 -1.006 10.219 1 95.75 197 ALA B C 1
ATOM 4001 O O . ALA B 1 197 ? -2.73 -0.14 9.547 1 95.75 197 ALA B O 1
ATOM 4002 N N . GLY B 1 198 ? -2.959 -2.238 10.227 1 93.88 198 GLY B N 1
ATOM 4003 C CA . GLY B 1 198 ? -1.854 -2.703 9.398 1 93.88 198 GLY B CA 1
ATOM 4004 C C . GLY B 1 198 ? -2.082 -2.48 7.918 1 93.88 198 GLY B C 1
ATOM 4005 O O . GLY B 1 198 ? -1.131 -2.26 7.168 1 93.88 198 GLY B O 1
ATOM 4006 N N . GLU B 1 199 ? -3.273 -2.471 7.539 1 91.06 199 GLU B N 1
ATOM 4007 C CA . GLU B 1 199 ? -3.615 -2.355 6.125 1 91.06 199 GLU B CA 1
ATOM 4008 C C . GLU B 1 199 ? -3.908 -0.907 5.742 1 91.06 199 GLU B C 1
ATOM 4010 O O . GLU B 1 199 ? -3.656 -0.495 4.609 1 91.06 199 GLU B O 1
ATOM 4015 N N . ARG B 1 200 ? -4.367 -0.098 6.684 1 91.88 200 ARG B N 1
ATOM 4016 C CA . ARG B 1 200 ? -4.988 1.16 6.281 1 91.88 200 ARG B CA 1
ATOM 4017 C C . ARG B 1 200 ? -4.246 2.352 6.879 1 91.88 200 ARG B C 1
ATOM 4019 O O . ARG B 1 200 ? -4.527 3.5 6.531 1 91.88 200 ARG B O 1
ATOM 4026 N N . CYS B 1 201 ? -3.385 2.092 7.793 1 95.75 201 CYS B N 1
ATOM 4027 C CA . CYS B 1 201 ? -2.613 3.152 8.43 1 95.75 201 CYS B CA 1
ATOM 4028 C C . CYS B 1 201 ? -1.143 3.066 8.039 1 95.75 201 CYS B C 1
ATOM 4030 O O . CYS B 1 201 ? -0.535 1.998 8.125 1 95.75 201 CYS B O 1
ATOM 4032 N N . SER B 1 202 ? -0.645 4.176 7.598 1 95.62 202 SER B N 1
ATOM 4033 C CA . SER B 1 202 ? 0.778 4.199 7.273 1 95.62 202 SER B CA 1
ATOM 4034 C C . SER B 1 202 ? 1.63 3.912 8.508 1 95.62 202 SER B C 1
ATOM 4036 O O . SER B 1 202 ? 1.525 4.613 9.516 1 95.62 202 SER B O 1
ATOM 4038 N N . MET B 1 203 ? 2.496 3.039 8.461 1 96 203 MET B N 1
ATOM 4039 C CA . MET B 1 203 ? 3.221 2.469 9.586 1 96 203 MET B CA 1
ATOM 4040 C C . MET B 1 203 ? 3.982 3.549 10.352 1 96 203 MET B C 1
ATOM 4042 O O . MET B 1 203 ? 3.887 3.637 11.578 1 96 203 MET B O 1
ATOM 4046 N N . THR B 1 204 ? 4.645 4.457 9.68 1 96.44 204 THR B N 1
ATOM 4047 C CA . THR B 1 204 ? 5.539 5.398 10.336 1 96.44 204 THR B CA 1
ATOM 4048 C C . THR B 1 204 ? 4.758 6.578 10.906 1 96.44 204 THR B C 1
ATOM 4050 O O . THR B 1 204 ? 5.34 7.477 11.516 1 96.44 204 THR B O 1
ATOM 4053 N N . TYR B 1 205 ? 3.469 6.582 10.773 1 98 205 TYR B N 1
ATOM 4054 C CA . TYR B 1 205 ? 2.6 7.594 11.359 1 98 205 TYR B CA 1
ATOM 4055 C C . TYR B 1 205 ? 1.58 6.961 12.297 1 98 205 TYR B C 1
ATOM 4057 O O . TYR B 1 205 ? 0.721 7.652 12.852 1 98 205 TYR B O 1
ATOM 4065 N N . ARG B 1 206 ? 1.679 5.66 12.461 1 98.19 206 ARG B N 1
ATOM 4066 C CA . ARG B 1 206 ? 0.7 4.875 13.203 1 98.19 206 ARG B CA 1
ATOM 4067 C C . ARG B 1 206 ? 0.942 4.98 14.703 1 98.19 206 ARG B C 1
ATOM 4069 O O . ARG B 1 206 ? 2.08 4.871 15.164 1 98.19 206 ARG B O 1
ATOM 4076 N N . ALA B 1 207 ? -0.109 5.16 15.43 1 98.38 207 ALA B N 1
ATOM 4077 C CA . ALA B 1 207 ? -0.029 5.285 16.875 1 98.38 207 ALA B CA 1
ATOM 4078 C C . ALA B 1 207 ? 0.356 3.957 17.516 1 98.38 207 ALA B C 1
ATOM 4080 O O . ALA B 1 207 ? -0.042 2.891 17.047 1 98.38 207 ALA B O 1
ATOM 4081 N N . PRO B 1 208 ? 1.045 4.008 18.688 1 97.38 208 PRO B N 1
ATOM 4082 C CA . PRO B 1 208 ? 1.506 2.793 19.359 1 97.38 208 PRO B CA 1
ATOM 4083 C C . PRO B 1 208 ? 0.369 1.82 19.656 1 97.38 208 PRO B C 1
ATOM 4085 O O . PRO B 1 208 ? 0.521 0.609 19.484 1 97.38 208 PRO B O 1
ATOM 4088 N N . GLU B 1 209 ? -0.784 2.307 20.031 1 97.69 209 GLU B N 1
ATOM 4089 C CA . GLU B 1 209 ? -1.887 1.455 20.469 1 97.69 209 GLU B CA 1
ATOM 4090 C C . GLU B 1 209 ? -2.539 0.747 19.281 1 97.69 209 GLU B C 1
ATOM 4092 O O . GLU B 1 209 ? -3.395 -0.121 19.469 1 97.69 209 GLU B O 1
ATOM 4097 N N . LEU B 1 210 ? -2.09 1.047 18.078 1 97.5 210 LEU B N 1
ATOM 4098 C CA . LEU B 1 210 ? -2.635 0.376 16.906 1 97.5 210 LEU B CA 1
ATOM 4099 C C . LEU B 1 210 ? -1.677 -0.695 16.391 1 97.5 210 LEU B C 1
ATOM 4101 O O . LEU B 1 210 ? -2.016 -1.458 15.484 1 97.5 210 LEU B O 1
ATOM 4105 N N . PHE B 1 211 ? -0.438 -0.745 16.891 1 95.44 211 PHE B N 1
ATOM 4106 C CA . PHE B 1 211 ? 0.5 -1.808 16.547 1 95.44 211 PHE B CA 1
ATOM 4107 C C . PHE B 1 211 ? 0.204 -3.068 17.359 1 95.44 211 PHE B C 1
ATOM 4109 O O . PHE B 1 211 ? 0.234 -4.176 16.812 1 95.44 211 PHE B O 1
ATOM 4116 N N . ASN B 1 212 ? 0.076 -2.859 18.625 1 90 212 ASN B N 1
ATOM 4117 C CA . ASN B 1 212 ? -0.307 -3.9 19.578 1 90 212 ASN B CA 1
ATOM 4118 C C . ASN B 1 212 ? -1.56 -3.514 20.359 1 90 212 ASN B C 1
ATOM 4120 O O . ASN B 1 212 ? -1.468 -2.896 21.422 1 90 212 ASN B O 1
ATOM 4124 N N . VAL B 1 213 ? -2.656 -3.996 19.859 1 94.38 213 VAL B N 1
ATOM 4125 C CA . VAL B 1 213 ? -3.918 -3.604 20.469 1 94.38 213 VAL B CA 1
ATOM 4126 C C . VAL B 1 213 ? -4.168 -4.449 21.719 1 94.38 213 VAL B C 1
ATOM 4128 O O . VAL B 1 213 ? -4.297 -5.672 21.641 1 94.38 213 VAL B O 1
ATOM 4131 N N . GLN B 1 214 ? -4.277 -3.799 22.797 1 92.12 214 GLN B N 1
ATOM 4132 C CA . GLN B 1 214 ? -4.48 -4.48 24.078 1 92.12 214 GLN B CA 1
ATOM 4133 C C . GLN B 1 214 ? -5.938 -4.902 24.25 1 92.12 214 GLN B C 1
ATOM 4135 O O . GLN B 1 214 ? -6.828 -4.352 23.594 1 92.12 214 GLN B O 1
ATOM 4140 N N . ASN B 1 215 ? -6.113 -5.859 25.047 1 91.62 215 ASN B N 1
ATOM 4141 C CA . ASN B 1 215 ? -7.434 -6.328 25.453 1 91.62 215 ASN B CA 1
ATOM 4142 C C . ASN B 1 215 ? -7.512 -6.543 26.953 1 91.62 215 ASN B C 1
ATOM 4144 O O . ASN B 1 215 ? -6.805 -7.387 27.516 1 91.62 215 ASN B O 1
ATOM 4148 N N . PRO B 1 216 ? -8.305 -5.84 27.719 1 93.69 216 PRO B N 1
ATOM 4149 C CA . PRO B 1 216 ? -9.234 -4.816 27.234 1 93.69 216 PRO B CA 1
ATOM 4150 C C . PRO B 1 216 ? -8.562 -3.459 27.031 1 93.69 216 PRO B C 1
ATOM 4152 O O . PRO B 1 216 ? -7.523 -3.186 27.641 1 93.69 216 PRO B O 1
ATOM 4155 N N . THR B 1 217 ? -9.102 -2.654 26.094 1 95.06 217 THR B N 1
ATOM 4156 C CA . THR B 1 217 ? -8.656 -1.274 25.938 1 95.06 217 THR B CA 1
ATOM 4157 C C . THR B 1 217 ? -9.711 -0.441 25.219 1 95.06 217 THR B C 1
ATOM 4159 O O . THR B 1 217 ? -10.711 -0.978 24.75 1 95.06 217 THR B O 1
ATOM 4162 N N . THR B 1 218 ? -9.57 0.852 25.312 1 95.5 218 THR B N 1
ATOM 4163 C CA . THR B 1 218 ? -10.367 1.784 24.531 1 95.5 218 THR B CA 1
ATOM 4164 C C . THR B 1 218 ? -9.477 2.621 23.609 1 95.5 218 THR B C 1
ATOM 4166 O O . THR B 1 218 ? -8.391 3.049 24.016 1 95.5 218 THR B O 1
ATOM 4169 N N . ILE B 1 219 ? -9.953 2.797 22.391 1 96.12 219 ILE B N 1
ATOM 4170 C CA . ILE B 1 219 ? -9.289 3.682 21.438 1 96.12 219 ILE B CA 1
ATOM 4171 C C . ILE B 1 219 ? -10.211 4.855 21.109 1 96.12 219 ILE B C 1
ATOM 4173 O O . ILE B 1 219 ? -11.438 4.715 21.109 1 96.12 219 ILE B O 1
ATOM 4177 N N . ASP B 1 220 ? -9.602 6.02 20.875 1 98.25 220 ASP B N 1
ATOM 4178 C CA . ASP B 1 220 ? -10.406 7.164 20.469 1 98.25 220 ASP B CA 1
ATOM 4179 C C . ASP B 1 220 ? -9.664 8.031 19.469 1 98.25 220 ASP B C 1
ATOM 4181 O O . ASP B 1 220 ? -8.688 7.59 18.859 1 98.25 220 ASP B O 1
ATOM 4185 N N . GLU B 1 221 ? -10.164 9.242 19.203 1 98.5 221 GLU B N 1
ATOM 4186 C CA . GLU B 1 221 ? -9.68 10.094 18.125 1 98.5 221 GLU B CA 1
ATOM 4187 C C . GLU B 1 221 ? -8.234 10.523 18.359 1 98.5 221 GLU B C 1
ATOM 4189 O O . GLU B 1 221 ? -7.578 11.047 17.453 1 98.5 221 GLU B O 1
ATOM 4194 N N . ARG B 1 222 ? -7.668 10.211 19.531 1 98.56 222 ARG B N 1
ATOM 4195 C CA . ARG B 1 222 ? -6.309 10.648 19.844 1 98.56 222 ARG B CA 1
ATOM 4196 C C . ARG B 1 222 ? -5.277 9.789 19.125 1 98.56 222 ARG B C 1
ATOM 4198 O O . ARG B 1 222 ? -4.094 10.125 19.094 1 98.56 222 ARG B O 1
ATOM 4205 N N . THR B 1 223 ? -5.715 8.672 18.453 1 98.44 223 THR B N 1
ATOM 4206 C CA . THR B 1 223 ? -4.844 7.992 17.5 1 98.44 223 THR B CA 1
ATOM 4207 C C . THR B 1 223 ? -4.383 8.953 16.406 1 98.44 223 THR B C 1
ATOM 4209 O O . THR B 1 223 ? -3.23 8.906 15.969 1 98.44 223 THR B O 1
ATOM 4212 N N . ASP B 1 224 ? -5.289 9.859 16.047 1 98.88 224 ASP B N 1
ATOM 4213 C CA . ASP B 1 224 ? -4.973 10.859 15.023 1 98.88 224 ASP B CA 1
ATOM 4214 C C . ASP B 1 224 ? -3.975 11.883 15.547 1 98.88 224 ASP B C 1
ATOM 4216 O O . ASP B 1 224 ? -3.201 12.461 14.781 1 98.88 224 ASP B O 1
ATOM 4220 N N . ILE B 1 225 ? -3.98 12.117 16.828 1 98.94 225 ILE B N 1
ATOM 4221 C CA . ILE B 1 225 ? -3.098 13.117 17.422 1 98.94 225 ILE B CA 1
ATOM 4222 C C . ILE B 1 225 ? -1.648 12.648 17.328 1 98.94 225 ILE B C 1
ATOM 4224 O O . ILE B 1 225 ? -0.745 13.453 17.078 1 98.94 225 ILE B O 1
ATOM 4228 N N . TRP B 1 226 ? -1.461 11.391 17.531 1 98.75 226 TRP B N 1
ATOM 4229 C CA . TRP B 1 226 ? -0.131 10.844 17.297 1 98.75 226 TRP B CA 1
ATOM 4230 C C . TRP B 1 226 ? 0.32 11.102 15.859 1 98.75 226 TRP B C 1
ATOM 4232 O O . TRP B 1 226 ? 1.412 11.625 15.625 1 98.75 226 TRP B O 1
ATOM 4242 N N . SER B 1 227 ? -0.534 10.734 14.891 1 98.81 227 SER B N 1
ATOM 4243 C CA . SER B 1 227 ? -0.214 10.961 13.484 1 98.81 227 SER B CA 1
ATOM 4244 C C . SER B 1 227 ? 0.051 12.438 13.203 1 98.81 227 SER B C 1
ATOM 4246 O O . SER B 1 227 ? 0.923 12.773 12.406 1 98.81 227 SER B O 1
ATOM 4248 N N . LEU B 1 228 ? -0.695 13.25 13.883 1 98.88 228 LEU B N 1
ATOM 4249 C CA . LEU B 1 228 ? -0.543 14.695 13.758 1 98.88 228 LEU B CA 1
ATOM 4250 C C . LEU B 1 228 ? 0.831 15.141 14.242 1 98.88 228 LEU B C 1
ATOM 4252 O O . LEU B 1 228 ? 1.467 15.992 13.617 1 98.88 228 LEU B O 1
ATOM 4256 N N . GLY B 1 229 ? 1.258 14.602 15.359 1 98.62 229 GLY B N 1
ATOM 4257 C CA . GLY B 1 229 ? 2.604 14.875 15.836 1 98.62 229 GLY B CA 1
ATOM 4258 C C . GLY B 1 229 ? 3.682 14.477 14.852 1 98.62 229 GLY B C 1
ATOM 4259 O O . GLY B 1 229 ? 4.625 15.234 14.609 1 98.62 229 GLY B O 1
ATOM 4260 N N . CYS B 1 230 ? 3.516 13.312 14.281 1 98.31 230 CYS B N 1
ATOM 4261 C CA . CYS B 1 230 ? 4.445 12.859 13.25 1 98.31 230 CYS B CA 1
ATOM 4262 C C . CYS B 1 230 ? 4.43 13.797 12.047 1 98.31 230 CYS B C 1
ATOM 4264 O O . CYS B 1 230 ? 5.477 14.086 11.461 1 98.31 230 CYS B O 1
ATOM 4266 N N . LEU B 1 231 ? 3.27 14.227 11.695 1 98.69 231 LEU B N 1
ATOM 4267 C CA . LEU B 1 231 ? 3.121 15.125 10.555 1 98.69 231 LEU B CA 1
ATOM 4268 C C . LEU B 1 231 ? 3.814 16.453 10.812 1 98.69 231 LEU B C 1
ATOM 4270 O O . LEU B 1 231 ? 4.516 16.984 9.945 1 98.69 231 LEU B O 1
ATOM 4274 N N . LEU B 1 232 ? 3.629 17.016 12.016 1 98.06 232 LEU B N 1
ATOM 4275 C CA . LEU B 1 232 ? 4.328 18.25 12.359 1 98.06 232 LEU B CA 1
ATOM 4276 C C . LEU B 1 232 ? 5.84 18.047 12.32 1 98.06 232 LEU B C 1
ATOM 4278 O O . LEU B 1 232 ? 6.574 18.922 11.844 1 98.06 232 LEU B O 1
ATOM 4282 N N . TYR B 1 233 ? 6.277 16.922 12.82 1 96.62 233 TYR B N 1
ATOM 4283 C CA . TYR B 1 233 ? 7.691 16.594 12.734 1 96.62 233 TYR B CA 1
ATOM 4284 C C . TYR B 1 233 ? 8.172 16.594 11.281 1 96.62 233 TYR B C 1
ATOM 4286 O O . TYR B 1 233 ? 9.219 17.172 10.977 1 96.62 233 TYR B O 1
ATOM 4294 N N . ALA B 1 234 ? 7.422 16.047 10.438 1 96.19 234 ALA B N 1
ATOM 4295 C CA . ALA B 1 234 ? 7.781 16 9.023 1 96.19 234 ALA B CA 1
ATOM 4296 C C . ALA B 1 234 ? 7.832 17.406 8.422 1 96.19 234 ALA B C 1
ATOM 4298 O O . ALA B 1 234 ? 8.703 17.703 7.602 1 96.19 234 ALA B O 1
ATOM 4299 N N . LEU B 1 235 ? 6.852 18.234 8.789 1 96.75 235 LEU B N 1
ATOM 4300 C CA . LEU B 1 235 ? 6.871 19.609 8.305 1 96.75 235 LEU B CA 1
ATOM 4301 C C . LEU B 1 235 ? 8.164 20.312 8.711 1 96.75 235 LEU B C 1
ATOM 4303 O O . LEU B 1 235 ? 8.703 21.125 7.953 1 96.75 235 LEU B O 1
ATOM 4307 N N . CYS B 1 236 ? 8.648 19.938 9.867 1 94.5 236 CYS B N 1
ATOM 4308 C CA . CYS B 1 236 ? 9.844 20.578 10.406 1 94.5 236 CYS B CA 1
ATOM 4309 C C . CYS B 1 236 ? 11.109 19.953 9.828 1 94.5 236 CYS B C 1
ATOM 4311 O O . CYS B 1 236 ? 12.086 20.656 9.562 1 94.5 236 CYS B O 1
ATOM 4313 N N . TYR B 1 237 ? 11.039 18.609 9.594 1 91.81 237 TYR B N 1
ATOM 4314 C CA . TYR B 1 237 ? 12.281 17.891 9.336 1 91.81 237 TYR B CA 1
ATOM 4315 C C . TYR B 1 237 ? 12.164 17.031 8.086 1 91.81 237 TYR B C 1
ATOM 4317 O O . TYR B 1 237 ? 12.984 16.141 7.859 1 91.81 237 TYR B O 1
ATOM 4325 N N . TYR B 1 238 ? 11.07 17.125 7.359 1 91.06 238 TYR B N 1
ATOM 4326 C CA . TYR B 1 238 ? 10.859 16.547 6.035 1 91.06 238 TYR B CA 1
ATOM 4327 C C . TYR B 1 238 ? 10.242 15.164 6.133 1 91.06 238 TYR B C 1
ATOM 4329 O O . TYR B 1 238 ? 9.539 14.719 5.219 1 91.06 238 TYR B O 1
ATOM 4337 N N . LYS B 1 239 ? 10.516 14.461 7.25 1 91 239 LYS B N 1
ATOM 4338 C CA . LYS B 1 239 ? 10.039 13.086 7.395 1 91 239 LYS B CA 1
ATOM 4339 C C . LYS B 1 239 ? 9.523 12.828 8.805 1 91 239 LYS B C 1
ATOM 4341 O O . LYS B 1 239 ? 9.836 13.578 9.734 1 91 239 LYS B O 1
ATOM 4346 N N . SER B 1 240 ? 8.797 11.695 8.922 1 94.69 240 SER B N 1
ATOM 4347 C CA . SER B 1 240 ? 8.367 11.266 10.25 1 94.69 240 SER B CA 1
ATOM 4348 C C . SER B 1 240 ? 9.555 10.836 11.102 1 94.69 240 SER B C 1
ATOM 4350 O O . SER B 1 240 ? 10.586 10.406 10.57 1 94.69 240 SER B O 1
ATOM 4352 N N . PRO B 1 241 ? 9.43 10.945 12.43 1 93.94 241 PRO B N 1
ATOM 4353 C CA . PRO B 1 241 ? 10.508 10.438 13.281 1 93.94 241 PRO B CA 1
ATOM 4354 C C . PRO B 1 241 ? 10.766 8.945 13.078 1 93.94 241 PRO B C 1
ATOM 4356 O O . PRO B 1 241 ? 11.844 8.445 13.422 1 93.94 241 PRO B O 1
ATOM 4359 N N . TYR B 1 242 ? 9.852 8.266 12.453 1 95.44 242 TYR B N 1
ATOM 4360 C CA . TYR B 1 242 ? 9.938 6.812 12.414 1 95.44 242 TYR B CA 1
ATOM 4361 C C . TYR B 1 242 ? 10.234 6.324 11 1 95.44 242 TYR B C 1
ATOM 4363 O O . TYR B 1 242 ? 10.383 5.121 10.766 1 95.44 242 TYR B O 1
ATOM 4371 N N . ASP B 1 243 ? 10.258 7.238 10.078 1 90.88 243 ASP B N 1
ATOM 4372 C CA . ASP B 1 243 ? 10.703 6.875 8.734 1 90.88 243 ASP B CA 1
ATOM 4373 C C . ASP B 1 243 ? 12.133 6.344 8.766 1 90.88 243 ASP B C 1
ATOM 4375 O O . ASP B 1 243 ? 12.43 5.305 8.172 1 90.88 243 ASP B O 1
ATOM 4379 N N . GLU B 1 244 ? 12.961 7.051 9.531 1 84.12 244 GLU B N 1
ATOM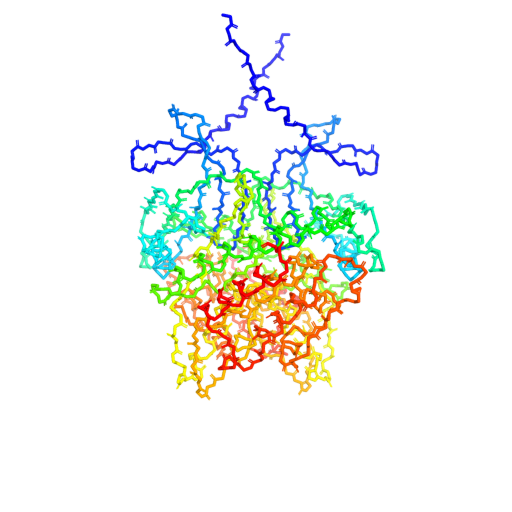 4380 C CA . GLU B 1 244 ? 14.359 6.637 9.617 1 84.12 244 GLU B CA 1
ATOM 4381 C C . GLU B 1 244 ? 14.492 5.297 10.328 1 84.12 244 GLU B C 1
ATOM 4383 O O . GLU B 1 244 ? 15.375 4.5 10 1 84.12 244 GLU B O 1
ATOM 4388 N N . VAL B 1 245 ? 13.641 5.109 11.281 1 90.31 245 VAL B N 1
ATOM 4389 C CA . VAL B 1 245 ? 13.633 3.846 12.016 1 90.31 245 VAL B CA 1
ATOM 4390 C C . VAL B 1 245 ? 13.383 2.689 11.047 1 90.31 245 VAL B C 1
ATOM 4392 O O . VAL B 1 245 ? 14.148 1.72 11.023 1 90.31 245 VAL B O 1
ATOM 4395 N N . PHE B 1 246 ? 12.445 2.805 10.242 1 88.62 246 PHE B N 1
ATOM 4396 C CA . PHE B 1 246 ? 12.078 1.77 9.289 1 88.62 246 PHE B CA 1
ATOM 4397 C C . PHE B 1 246 ? 13.164 1.588 8.234 1 88.62 246 PHE B C 1
ATOM 4399 O O . PHE B 1 246 ? 13.531 0.459 7.902 1 88.62 246 PHE B O 1
ATOM 4406 N N . GLU B 1 247 ? 13.703 2.66 7.773 1 83.12 247 GLU B N 1
ATOM 4407 C CA . GLU B 1 247 ? 14.711 2.645 6.719 1 83.12 247 GLU B CA 1
ATOM 4408 C C . GLU B 1 247 ? 15.969 1.913 7.172 1 83.12 247 GLU B C 1
ATOM 4410 O O . GLU B 1 247 ? 16.625 1.25 6.367 1 83.12 247 GLU B O 1
ATOM 4415 N N . ARG B 1 248 ? 16.266 2.043 8.461 1 83.88 248 ARG B N 1
ATOM 4416 C CA . ARG B 1 248 ? 17.469 1.415 9 1 83.88 248 ARG B CA 1
ATOM 4417 C C . ARG B 1 248 ? 17.219 -0.057 9.312 1 83.88 248 ARG B C 1
ATOM 4419 O O . ARG B 1 248 ? 18.125 -0.758 9.773 1 83.88 248 ARG B O 1
ATOM 4426 N N . GLY B 1 249 ? 15.969 -0.444 9.133 1 85.31 249 GLY B N 1
ATOM 4427 C CA . GLY B 1 249 ? 15.648 -1.846 9.359 1 85.31 249 GLY B CA 1
ATOM 4428 C C . GLY B 1 249 ? 15.258 -2.145 10.797 1 85.31 249 GLY B C 1
ATOM 4429 O O . GLY B 1 249 ? 15.203 -3.309 11.195 1 85.31 249 GLY B O 1
ATOM 4430 N N . ASP B 1 250 ? 15.086 -1.096 11.562 1 90.25 250 ASP B N 1
ATOM 4431 C CA . ASP B 1 250 ? 14.617 -1.277 12.93 1 90.25 250 ASP B CA 1
ATOM 4432 C C . ASP B 1 250 ? 13.102 -1.436 12.984 1 90.25 250 ASP B C 1
ATOM 4434 O O . ASP B 1 250 ? 12.414 -1.21 11.984 1 90.25 250 ASP B O 1
ATOM 4438 N N . SER B 1 251 ? 12.641 -1.903 14.094 1 94.06 251 SER B N 1
ATOM 4439 C CA . SER B 1 251 ? 11.203 -2.078 14.273 1 94.06 251 SER B CA 1
ATOM 4440 C C . SER B 1 251 ? 10.523 -0.757 14.617 1 94.06 251 SER B C 1
ATOM 4442 O O . SER B 1 251 ? 10.859 -0.123 15.617 1 94.06 251 SER B O 1
ATOM 4444 N N . VAL B 1 252 ? 9.578 -0.411 13.82 1 95.75 252 VAL B N 1
ATOM 4445 C CA . VAL B 1 252 ? 8.805 0.792 14.094 1 95.75 252 VAL B CA 1
ATOM 4446 C C . VAL B 1 252 ? 7.91 0.561 15.312 1 95.75 252 VAL B C 1
ATOM 4448 O O . VAL B 1 252 ? 7.789 1.434 16.172 1 95.75 252 VAL B O 1
ATOM 4451 N N . ALA B 1 253 ? 7.34 -0.653 15.391 1 95.31 253 ALA B N 1
ATOM 4452 C CA . ALA B 1 253 ? 6.469 -0.99 16.516 1 95.31 253 ALA B CA 1
ATOM 4453 C C . ALA B 1 253 ? 7.195 -0.821 17.844 1 95.31 253 ALA B C 1
ATOM 4455 O O . ALA B 1 253 ? 6.648 -0.254 18.797 1 95.31 253 ALA B O 1
ATOM 4456 N N . LEU B 1 254 ? 8.453 -1.25 17.875 1 95.19 254 LEU B N 1
ATOM 4457 C CA . LEU B 1 254 ? 9.242 -1.131 19.109 1 95.19 254 LEU B CA 1
ATOM 4458 C C . LEU B 1 254 ? 9.625 0.321 19.359 1 95.19 254 LEU B C 1
ATOM 4460 O O . LEU B 1 254 ? 9.57 0.79 20.5 1 95.19 254 LEU B O 1
ATOM 4464 N N . ALA B 1 255 ? 9.977 0.984 18.281 1 95.94 255 ALA B N 1
ATOM 4465 C CA . ALA B 1 255 ? 10.43 2.365 18.422 1 95.94 255 ALA B CA 1
ATOM 4466 C C . ALA B 1 255 ? 9.32 3.26 18.953 1 95.94 255 ALA B C 1
ATOM 4468 O O . ALA B 1 255 ? 9.555 4.082 19.844 1 95.94 255 ALA B O 1
ATOM 4469 N N . VAL B 1 256 ? 8.117 3.074 18.453 1 96.12 256 VAL B N 1
ATOM 4470 C CA . VAL B 1 256 ? 7.008 3.924 18.859 1 96.12 256 VAL B CA 1
ATOM 4471 C C . VAL B 1 256 ? 6.66 3.645 20.328 1 96.12 256 VAL B C 1
ATOM 4473 O O . VAL B 1 256 ? 6.191 4.535 21.031 1 96.12 256 VAL B O 1
ATOM 4476 N N . SER B 1 257 ? 6.887 2.49 20.781 1 94.56 257 SER B N 1
ATOM 4477 C CA . SER B 1 257 ? 6.527 2.088 22.141 1 94.56 257 SER B CA 1
ATOM 4478 C C . SER B 1 257 ? 7.566 2.557 23.156 1 94.56 257 SER B C 1
ATOM 4480 O O . SER B 1 257 ? 7.309 2.566 24.359 1 94.56 257 SER B O 1
ATOM 4482 N N . SER B 1 258 ? 8.734 2.852 22.672 1 91.69 258 SER B N 1
ATOM 4483 C CA . SER B 1 258 ? 9.812 3.254 23.562 1 91.69 258 SER B CA 1
ATOM 4484 C C . SER B 1 258 ? 9.555 4.633 24.156 1 91.69 258 SER B C 1
ATOM 4486 O O . SER B 1 258 ? 10.07 4.961 25.234 1 91.69 258 SER B O 1
ATOM 4488 N N . GLY B 1 259 ? 8.844 5.484 23.484 1 86.06 259 GLY B N 1
ATOM 4489 C CA . GLY B 1 259 ? 8.469 6.801 23.984 1 86.06 259 GLY B CA 1
ATOM 4490 C C . GLY B 1 259 ? 9.586 7.82 23.875 1 86.06 259 GLY B C 1
ATOM 4491 O O . GLY B 1 259 ? 9.508 8.906 24.453 1 86.06 259 GLY B O 1
ATOM 4492 N N . THR B 1 260 ? 10.617 7.516 23.156 1 85.75 260 THR B N 1
ATOM 4493 C CA . THR B 1 260 ? 11.734 8.445 23.016 1 85.75 260 THR B CA 1
ATOM 4494 C C . THR B 1 260 ? 11.617 9.266 21.734 1 85.75 260 THR B C 1
ATOM 4496 O O . THR B 1 260 ? 11.477 8.703 20.656 1 85.75 260 THR B O 1
ATOM 4499 N N . ASN B 1 261 ? 11.516 10.578 21.953 1 85.94 261 ASN B N 1
ATOM 4500 C CA . ASN B 1 261 ? 11.508 11.492 20.812 1 85.94 261 ASN B CA 1
ATOM 4501 C C . ASN B 1 261 ? 12.891 12.07 20.547 1 85.94 261 ASN B C 1
ATOM 4503 O O . ASN B 1 261 ? 13.555 12.555 21.453 1 85.94 261 ASN B O 1
ATOM 4507 N N . HIS B 1 262 ? 13.367 11.898 19.391 1 85.69 262 HIS B N 1
ATOM 4508 C CA . HIS B 1 262 ? 14.633 12.5 18.984 1 85.69 262 HIS B CA 1
ATOM 4509 C C . HIS B 1 262 ? 14.422 13.586 17.938 1 85.69 262 HIS B C 1
ATOM 4511 O O . HIS B 1 262 ? 13.633 13.406 17 1 85.69 262 HIS B O 1
ATOM 4517 N N . PHE B 1 263 ? 14.977 14.734 18.234 1 89.25 263 PHE B N 1
ATOM 4518 C CA . PHE B 1 263 ? 14.938 15.82 17.266 1 89.25 263 PHE B CA 1
ATOM 4519 C C . PHE B 1 263 ? 16.328 16.094 16.703 1 89.25 263 PHE B C 1
ATOM 4521 O O . PHE B 1 263 ? 17.312 16.125 17.438 1 89.25 263 PHE B O 1
ATOM 4528 N N . PRO B 1 264 ? 16.406 16.094 15.43 1 80.62 264 PRO B N 1
ATOM 4529 C CA . PRO B 1 264 ? 17.703 16.453 14.859 1 80.62 264 PRO B CA 1
ATOM 4530 C C . PRO B 1 264 ? 18.219 17.797 15.383 1 80.62 264 PRO B C 1
ATOM 4532 O O . PRO B 1 264 ? 17.438 18.672 15.75 1 80.62 264 PRO B O 1
ATOM 4535 N N . HIS B 1 265 ? 19.516 17.781 15.688 1 66.75 265 HIS B N 1
ATOM 4536 C CA . HIS B 1 265 ? 20.141 19.031 16.094 1 66.75 265 HIS B CA 1
ATOM 4537 C C . HIS B 1 265 ? 19.953 20.109 15.039 1 66.75 265 HIS B C 1
ATOM 4539 O O . HIS B 1 265 ? 20.203 19.875 13.852 1 66.75 265 HIS B O 1
ATOM 4545 N N . SER B 1 266 ? 18.812 20.531 14.898 1 53.97 266 SER B N 1
ATOM 4546 C CA . SER B 1 266 ? 18.359 21.484 13.883 1 53.97 266 SER B CA 1
ATOM 4547 C C . SER B 1 266 ? 19.469 22.469 13.523 1 53.97 266 SER B C 1
ATOM 4549 O O . SER B 1 266 ? 20 23.156 14.398 1 53.97 266 SER B O 1
ATOM 4551 N N . THR B 1 267 ? 20.297 22.125 12.656 1 46.56 267 THR B N 1
ATOM 4552 C CA . THR B 1 267 ? 21.016 23.234 12.07 1 46.56 267 THR B CA 1
ATOM 4553 C C . THR B 1 267 ? 20.047 24.281 11.516 1 46.56 267 THR B C 1
ATOM 4555 O O . THR B 1 267 ? 20.469 25.328 11.031 1 46.56 267 THR B O 1
ATOM 4558 N N . THR B 1 268 ? 18.828 23.859 11.328 1 49.78 268 THR B N 1
ATOM 4559 C CA . THR B 1 268 ? 18.078 24.828 10.547 1 49.78 268 THR B CA 1
ATOM 4560 C C . THR B 1 268 ? 17.516 25.922 11.445 1 49.78 268 THR B C 1
ATOM 4562 O O . THR B 1 268 ? 16.906 25.641 12.477 1 49.78 268 THR B O 1
ATOM 4565 N N . SER B 1 269 ? 17.984 26.938 11.438 1 50.69 269 SER B N 1
ATOM 4566 C CA . SER B 1 269 ? 17.594 28.172 12.117 1 50.69 269 SER B CA 1
ATOM 4567 C C . SER B 1 269 ? 16.094 28.234 12.32 1 50.69 269 SER B C 1
ATOM 4569 O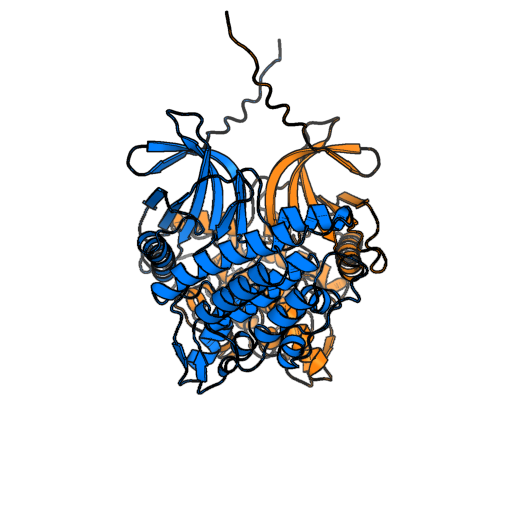 O . SER B 1 269 ? 15.617 28.875 13.266 1 50.69 269 SER B O 1
ATOM 4571 N N . GLY B 1 270 ? 15.203 27.5 11.562 1 56.22 270 GLY B N 1
ATOM 4572 C CA . GLY B 1 270 ? 13.789 27.844 11.508 1 56.22 270 GLY B CA 1
ATOM 4573 C C . GLY B 1 270 ? 12.93 26.938 12.375 1 56.22 270 GLY B C 1
ATOM 4574 O O . GLY B 1 270 ? 11.742 27.203 12.578 1 56.22 270 GLY B O 1
ATOM 4575 N N . VAL B 1 271 ? 13.508 25.812 12.812 1 62.81 271 VAL B N 1
ATOM 4576 C CA . VAL B 1 271 ? 12.617 25.016 13.641 1 62.81 271 VAL B CA 1
ATOM 4577 C C . VAL B 1 271 ? 12.734 25.438 15.094 1 62.81 271 VAL B C 1
ATOM 4579 O O . VAL B 1 271 ? 13.789 25.281 15.719 1 62.81 271 VAL B O 1
ATOM 4582 N N . ASN B 1 272 ? 11.641 26.188 15.57 1 73.88 272 ASN B N 1
ATOM 4583 C CA . ASN B 1 272 ? 11.633 26.75 16.922 1 73.88 272 ASN B CA 1
ATOM 4584 C C . ASN B 1 272 ? 11.414 25.672 17.969 1 73.88 272 ASN B C 1
ATOM 4586 O O . ASN B 1 272 ? 10.805 24.641 17.703 1 73.88 272 ASN B O 1
ATOM 4590 N N . ALA B 1 273 ? 12.133 25.766 18.984 1 83.94 273 ALA B N 1
ATOM 4591 C CA . ALA B 1 273 ? 11.961 24.922 20.172 1 83.94 273 ALA B CA 1
ATOM 4592 C C . ALA B 1 273 ? 10.484 24.719 20.5 1 83.94 273 ALA B C 1
ATOM 4594 O O . ALA B 1 273 ? 10.086 23.656 20.969 1 83.94 273 ALA B O 1
ATOM 4595 N N . SER B 1 274 ? 9.742 25.656 20.062 1 89.62 274 SER B N 1
ATOM 4596 C CA . SER B 1 274 ? 8.312 25.609 20.359 1 89.62 274 SER B CA 1
ATOM 4597 C C . SER B 1 274 ? 7.629 24.5 19.578 1 89.62 274 SER B C 1
ATOM 4599 O O . SER B 1 274 ? 6.719 23.844 20.094 1 89.62 274 SER B O 1
ATOM 4601 N N . PHE B 1 275 ? 8.078 24.281 18.359 1 93.31 275 PHE B N 1
ATOM 4602 C CA . PHE B 1 275 ? 7.512 23.188 17.562 1 93.31 275 PHE B CA 1
ATOM 4603 C C . PHE B 1 275 ? 7.871 21.844 18.172 1 93.31 275 PHE B C 1
ATOM 4605 O O . PHE B 1 275 ? 7.023 20.953 18.281 1 93.31 275 PHE B O 1
ATOM 4612 N N . ASN B 1 276 ? 9.125 21.734 18.609 1 93.56 276 ASN B N 1
ATOM 4613 C CA . ASN B 1 276 ? 9.562 20.484 19.234 1 93.56 276 ASN B CA 1
ATOM 4614 C C . ASN B 1 276 ? 8.758 20.172 20.484 1 93.56 276 ASN B C 1
ATOM 4616 O O . ASN B 1 276 ? 8.398 19.016 20.734 1 93.56 276 ASN B O 1
ATOM 4620 N N . ASP B 1 277 ? 8.539 21.203 21.234 1 93.19 277 ASP B N 1
ATOM 4621 C CA . ASP B 1 277 ? 7.738 21.031 22.438 1 93.19 277 ASP B CA 1
ATOM 4622 C C . ASP B 1 277 ? 6.328 20.547 22.094 1 93.19 277 ASP B C 1
ATOM 4624 O O . ASP B 1 277 ? 5.809 19.625 22.734 1 93.19 277 ASP B O 1
ATOM 4628 N N . LEU B 1 278 ? 5.727 21.203 21.156 1 96.19 278 LEU B N 1
ATOM 4629 C CA . LEU B 1 278 ? 4.379 20.828 20.75 1 96.19 278 LEU B CA 1
ATOM 4630 C C . LEU B 1 278 ? 4.352 19.391 20.234 1 96.19 278 LEU B C 1
ATOM 4632 O O . LEU B 1 278 ? 3.455 18.625 20.578 1 96.19 278 LEU B O 1
ATOM 4636 N N . ILE B 1 279 ? 5.32 19 19.438 1 97.25 279 ILE B N 1
ATOM 4637 C CA . ILE B 1 279 ? 5.449 17.641 18.922 1 97.25 279 ILE B CA 1
ATOM 4638 C C . ILE B 1 279 ? 5.508 16.656 20.094 1 97.25 279 ILE B C 1
ATOM 4640 O O . ILE B 1 279 ? 4.816 15.641 20.109 1 97.25 279 ILE B O 1
ATOM 4644 N N . SER B 1 280 ? 6.23 17 21.062 1 96.81 280 SER B N 1
ATOM 4645 C CA . SER B 1 280 ? 6.453 16.109 22.203 1 96.81 280 SER B CA 1
ATOM 4646 C C . SER B 1 280 ? 5.164 15.898 23 1 96.81 280 SER B C 1
ATOM 4648 O O . SER B 1 280 ? 4.977 14.844 23.609 1 96.81 280 SER B O 1
ATOM 4650 N N . THR B 1 281 ? 4.273 16.844 23 1 97.62 281 THR B N 1
ATOM 4651 C CA . THR B 1 281 ? 3.006 16.688 23.703 1 97.62 281 THR B CA 1
ATOM 4652 C C . THR B 1 281 ? 2.096 15.719 22.969 1 97.62 281 THR B C 1
ATOM 4654 O O . THR B 1 281 ? 1.201 15.117 23.578 1 97.62 281 THR B O 1
ATOM 4657 N N . MET B 1 282 ? 2.303 15.562 21.688 1 98.5 282 MET B N 1
ATOM 4658 C CA . MET B 1 282 ? 1.437 14.719 20.875 1 98.5 282 MET B CA 1
ATOM 4659 C C . MET B 1 282 ? 2.006 13.312 20.75 1 98.5 282 MET B C 1
ATOM 4661 O O . MET B 1 282 ? 1.254 12.336 20.641 1 98.5 282 MET B O 1
ATOM 4665 N N . LEU B 1 283 ? 3.293 13.203 20.781 1 98 283 LEU B N 1
ATOM 4666 C CA . LEU B 1 283 ? 3.963 11.914 20.641 1 98 283 LEU B CA 1
ATOM 4667 C C . LEU B 1 283 ? 4.223 11.281 22 1 98 283 LEU B C 1
ATOM 4669 O O . LEU B 1 283 ? 5.375 11.062 22.375 1 98 283 LEU B O 1
ATOM 4673 N N . VAL B 1 284 ? 3.17 10.984 22.641 1 97.69 284 VAL B N 1
ATOM 4674 C CA . VAL B 1 284 ? 3.193 10.305 23.938 1 97.69 284 VAL B CA 1
ATOM 4675 C C . VAL B 1 284 ? 2.588 8.906 23.797 1 97.69 284 VAL B C 1
ATOM 4677 O O . VAL B 1 284 ? 1.528 8.742 23.188 1 97.69 284 VAL B O 1
ATOM 4680 N N . VAL B 1 285 ? 3.172 7.895 24.328 1 97.12 285 VAL B N 1
ATOM 4681 C CA . VAL B 1 285 ? 2.832 6.496 24.109 1 97.12 285 VAL B CA 1
ATOM 4682 C C . VAL B 1 285 ? 1.428 6.211 24.625 1 97.12 285 VAL B C 1
ATOM 4684 O O . VAL B 1 285 ? 0.597 5.633 23.922 1 97.12 285 VAL B O 1
ATOM 4687 N N . ASP B 1 286 ? 1.118 6.664 25.844 1 96.38 286 ASP B N 1
ATOM 4688 C CA . ASP B 1 286 ? -0.213 6.457 26.406 1 96.38 286 ASP B CA 1
ATOM 4689 C C . ASP B 1 286 ? -1.229 7.406 25.781 1 96.38 286 ASP B C 1
ATOM 4691 O O . ASP B 1 286 ? -1.155 8.617 25.984 1 96.38 286 ASP B O 1
ATOM 4695 N N . PRO B 1 287 ? -2.137 6.906 25.094 1 96.56 287 PRO B N 1
ATOM 4696 C CA . PRO B 1 287 ? -3.082 7.785 24.391 1 96.56 287 PRO B CA 1
ATOM 4697 C C . PRO B 1 287 ? -3.861 8.68 25.359 1 96.56 287 PRO B C 1
ATOM 4699 O O . PRO B 1 287 ? -4.258 9.789 24.984 1 96.56 287 PRO B O 1
ATOM 4702 N N . LYS B 1 288 ? -4.02 8.266 26.578 1 96.56 288 LYS B N 1
ATOM 4703 C CA . LYS B 1 288 ? -4.781 9.047 27.547 1 96.56 288 LYS B CA 1
ATOM 4704 C C . LYS B 1 288 ? -4.027 10.32 27.938 1 96.56 288 LYS B C 1
ATOM 4706 O O . LYS B 1 288 ? -4.621 11.25 28.5 1 96.56 288 LYS B O 1
ATOM 4711 N N . GLU B 1 289 ? -2.773 10.32 27.688 1 97.56 289 GLU B N 1
ATOM 4712 C CA . GLU B 1 289 ? -1.947 11.461 28.047 1 97.56 289 GLU B CA 1
ATOM 4713 C C . GLU B 1 289 ? -1.772 12.414 26.859 1 97.56 289 GLU B C 1
ATOM 4715 O O . GLU B 1 289 ? -1.162 13.477 27 1 97.56 289 GLU B O 1
ATOM 4720 N N . ARG B 1 290 ? -2.295 12.07 25.719 1 98.44 290 ARG B N 1
ATOM 4721 C CA . ARG B 1 290 ? -2.248 12.953 24.547 1 98.44 290 ARG B CA 1
ATOM 4722 C C . ARG B 1 290 ? -3.375 13.977 24.609 1 98.44 290 ARG B C 1
ATOM 4724 O O . ARG B 1 290 ? -4.457 13.695 25.125 1 98.44 290 ARG B O 1
ATOM 4731 N N . PRO B 1 291 ? -3.127 15.148 24.062 1 98.75 291 PRO B N 1
ATOM 4732 C CA . PRO B 1 291 ? -4.199 16.141 24 1 98.75 291 PRO B CA 1
ATOM 4733 C C . PRO B 1 291 ? -5.281 15.781 22.984 1 98.75 291 PRO B C 1
ATOM 4735 O O . PRO B 1 291 ? -5.066 14.914 22.141 1 98.75 291 PRO B O 1
ATOM 4738 N N . PHE B 1 292 ? -6.445 16.375 23.203 1 98.75 292 PHE B N 1
ATOM 4739 C CA . PHE B 1 292 ? -7.441 16.375 22.141 1 98.75 292 PHE B CA 1
ATOM 4740 C C . PHE B 1 292 ? -7.16 17.484 21.141 1 98.75 292 PHE B C 1
ATOM 4742 O O . PHE B 1 292 ? -6.32 18.359 21.391 1 98.75 292 PHE B O 1
ATOM 4749 N N . ILE B 1 293 ? -7.797 17.422 20.031 1 98.88 293 ILE B N 1
ATOM 4750 C CA . ILE B 1 293 ? -7.52 18.344 18.938 1 98.88 293 ILE B CA 1
ATOM 4751 C C . ILE B 1 293 ? -7.762 19.781 19.375 1 98.88 293 ILE B C 1
ATOM 4753 O O . ILE B 1 293 ? -7.059 20.703 18.953 1 98.88 293 ILE B O 1
ATOM 4757 N N . ALA B 1 294 ? -8.742 20.016 20.234 1 98.56 294 ALA B N 1
ATOM 4758 C CA . ALA B 1 294 ? -9.023 21.359 20.75 1 98.56 294 ALA B CA 1
ATOM 4759 C C . ALA B 1 294 ? -7.832 21.922 21.516 1 98.56 294 ALA B C 1
ATOM 4761 O O . ALA B 1 294 ? -7.512 23.109 21.406 1 98.56 294 ALA B O 1
ATOM 4762 N N . ASP B 1 295 ? -7.176 21.062 22.281 1 98.62 295 ASP B N 1
ATOM 4763 C CA . ASP B 1 295 ? -6 21.453 23.047 1 98.62 295 ASP B CA 1
ATOM 4764 C C . ASP B 1 295 ? -4.836 21.812 22.125 1 98.62 295 ASP B C 1
ATOM 4766 O O . ASP B 1 295 ? -4.07 22.734 22.406 1 98.62 295 ASP B O 1
ATOM 4770 N N . VAL B 1 296 ? -4.68 21.094 21.047 1 98.81 296 VAL B N 1
ATOM 4771 C CA . VAL B 1 296 ? -3.621 21.359 20.078 1 98.81 296 VAL B CA 1
ATOM 4772 C C . VAL B 1 296 ? -3.857 22.719 19.438 1 98.81 296 VAL B C 1
ATOM 4774 O O . VAL B 1 296 ? -2.93 23.516 19.297 1 98.81 296 VAL B O 1
ATOM 4777 N N . LEU B 1 297 ? -5.102 23.016 19.078 1 98.5 297 LEU B N 1
ATOM 4778 C CA . LEU B 1 297 ? -5.457 24.297 18.469 1 98.5 297 LEU B CA 1
ATOM 4779 C C . LEU B 1 297 ? -5.176 25.438 19.422 1 98.5 297 LEU B C 1
ATOM 4781 O O . LEU B 1 297 ? -4.699 26.5 19 1 98.5 297 LEU B O 1
ATOM 4785 N N . GLN B 1 298 ? -5.418 25.25 20.688 1 97.75 298 GLN B N 1
ATOM 4786 C CA . GLN B 1 298 ? -5.109 26.266 21.688 1 97.75 298 GLN B CA 1
ATOM 4787 C C . GLN B 1 298 ? -3.609 26.516 21.766 1 97.75 298 GLN B C 1
ATOM 4789 O O . GLN B 1 298 ? -3.174 27.656 21.906 1 97.75 298 GLN B O 1
ATOM 4794 N N . SER B 1 299 ? -2.854 25.422 21.703 1 96.5 299 SER B N 1
ATOM 4795 C CA . SER B 1 299 ? -1.4 25.562 21.734 1 96.5 299 SER B CA 1
ATOM 4796 C C . SER B 1 299 ? -0.897 26.359 20.547 1 96.5 299 SER B C 1
ATOM 4798 O O . SER B 1 299 ? 0.062 27.125 20.656 1 96.5 299 SER B O 1
ATOM 4800 N N . ILE B 1 300 ? -1.505 26.188 19.406 1 96.56 300 ILE B N 1
ATOM 4801 C CA . ILE B 1 300 ? -1.135 26.922 18.203 1 96.56 300 ILE B CA 1
ATOM 4802 C C . ILE B 1 300 ? -1.394 28.406 18.391 1 96.56 300 ILE B C 1
ATOM 4804 O O . ILE B 1 300 ? -0.559 29.234 18.047 1 96.56 300 ILE B O 1
ATOM 4808 N N . ASP B 1 301 ? -2.516 28.734 18.984 1 94.56 301 ASP B N 1
ATOM 4809 C CA . ASP B 1 301 ? -2.846 30.141 19.266 1 94.56 301 ASP B CA 1
ATOM 4810 C C . ASP B 1 301 ? -1.806 30.766 20.188 1 94.56 301 ASP B C 1
ATOM 4812 O O . ASP B 1 301 ? -1.4 31.922 19.969 1 94.56 301 ASP B O 1
ATOM 4816 N N . ALA B 1 302 ? -1.399 30.031 21.125 1 91.56 302 ALA B N 1
ATOM 4817 C CA . ALA B 1 302 ? -0.391 30.531 22.062 1 91.56 302 ALA B CA 1
ATOM 4818 C C . ALA B 1 302 ? 0.939 30.766 21.359 1 91.56 302 ALA B C 1
ATOM 4820 O O . ALA B 1 302 ? 1.628 31.75 21.641 1 91.56 302 ALA B O 1
ATOM 4821 N N . LEU B 1 303 ? 1.275 29.891 20.484 1 89.88 303 LEU B N 1
ATOM 4822 C CA . LEU B 1 303 ? 2.516 30.016 19.719 1 89.88 303 LEU B CA 1
ATOM 4823 C C . LEU B 1 303 ? 2.475 31.25 18.828 1 89.88 303 LEU B C 1
ATOM 4825 O O . LEU B 1 303 ? 3.477 31.953 18.688 1 89.88 303 LEU B O 1
ATOM 4829 N N . LYS B 1 304 ? 1.349 31.5 18.219 1 90.19 304 LYS B N 1
ATOM 4830 C CA . LYS B 1 304 ? 1.196 32.656 17.359 1 90.19 304 LYS B CA 1
ATOM 4831 C C . LYS B 1 304 ? 1.351 33.969 18.156 1 90.19 304 LYS B C 1
ATOM 4833 O O . LYS B 1 304 ? 1.955 34.906 17.672 1 90.19 304 LYS B O 1
ATOM 4838 N N . ALA B 1 305 ? 0.869 33.969 19.25 1 85.56 305 ALA B N 1
ATOM 4839 C CA . ALA B 1 305 ? 0.906 35.156 20.109 1 85.56 305 ALA B CA 1
ATOM 4840 C C . ALA B 1 305 ? 2.32 35.406 20.609 1 85.56 305 ALA B C 1
ATOM 4842 O O . ALA B 1 305 ? 2.754 36.562 20.672 1 85.56 305 ALA B O 1
ATOM 4843 N N . CYS B 1 306 ? 3.051 34.406 20.891 1 79.19 306 CYS B N 1
ATOM 4844 C CA . CYS B 1 306 ? 4.352 34.562 21.531 1 79.19 306 CYS B CA 1
ATOM 4845 C C . CYS B 1 306 ? 5.441 34.812 20.5 1 79.19 306 CYS B C 1
ATOM 4847 O O . CYS B 1 306 ? 6.41 35.531 20.797 1 79.19 306 CYS B O 1
ATOM 4849 N N . CYS B 1 307 ? 5.324 34.125 19.359 1 69.88 307 CYS B N 1
ATOM 4850 C CA . CYS B 1 307 ? 6.457 34.156 18.438 1 69.88 307 CYS B CA 1
ATOM 4851 C C . CYS B 1 307 ? 6.176 35.094 17.266 1 69.88 307 CYS B C 1
ATOM 4853 O O . CYS B 1 307 ? 6.984 35.188 16.344 1 69.88 307 CYS B O 1
ATOM 4855 N N . ASN B 1 308 ? 5.289 36 17.391 1 69.06 308 ASN B N 1
ATOM 4856 C CA . ASN B 1 308 ? 4.922 36.906 16.312 1 69.06 308 ASN B CA 1
ATOM 4857 C C . ASN B 1 308 ? 4.816 36.188 14.969 1 69.06 308 ASN B C 1
ATOM 4859 O O . ASN B 1 308 ? 5.422 36.594 13.984 1 69.06 308 ASN B O 1
ATOM 4863 N N . LEU B 1 309 ? 4.387 34.969 15.062 1 69.12 309 LEU B N 1
ATOM 4864 C CA . LEU B 1 309 ? 4.168 34.188 13.852 1 69.12 309 LEU B CA 1
ATOM 4865 C C . LEU B 1 309 ? 2.732 34.344 13.359 1 69.12 309 LEU B C 1
ATOM 4867 O O . LEU B 1 309 ? 1.819 34.562 14.156 1 69.12 309 LEU B O 1
#

Organism: NCBI:txid35525

Foldseek 3Di:
DVPPDPCPVPVFDWDDFPNWIWTFDAWDDDDDFWTWTWTATPVDRFIWIKIKGKAQAPVSVVLLVVLVVLLVQFDDPQAWHFPTKDKADDNDPVVRDMIMIITITHDFPVAWQLVVLVVCVVVVHADFLVLLLVALLSNLVRQVRSVVVQKAQLADARNQWGADPPSGIHGHDSSLIDGFKDFAADPVSQVVQLVSSVRRYDLLLFALCSPGPDHGDMGGNLRVLSSSLQRSLCSGVVGGQCVVCVVVVHDSSVVLQVLDDDDPPPPPPRDDPLSVVLSSLSSGNPSVSHDDSVVSSVSSVVCCVPVVD/DCPDCVVPPVVFDWDDFPNWIWTFDAWDDDDDFWTWTWTATPVDRFIWIKIKGKAQAPVSVVLLVVLVVLLVQFDDPQAWHFPTKDKADDNDPVVRDMIMIITITHDFPVAWQLVVLVVCVVVVHADFLVLLLVALLSNLVRQVRSVVVQKAQLADARNQWGADPPSGIHGHDSSLIDGFKDFAADPVSQVVQLVSSVRRYDLLLFALCSPGPDHGDMGGNLRVLSSSLQRSLCSGVVGGQCVVCVVVVHDSNVVLQVLDDDDPPPPPPRDDPLSVVLSSLSSGNDSVSHDDSVVSSVSSVVCCVPVVD

Sequence (618 aa):
MLRRIFSVICSKDYYDIDGKRYYVRELIGQGGFSTVDLVSESTSDRLYALKKIRCHSIEDEQAAEQEIRYHKQINHPSVIECLAFRTVGSADISNNHTSLVLLLLPFYKFGSLQTLLEKRQARREPLPDKLILSYFQQICEGLAAIHLIGAAHRDLKPGNILLAPNDRVVIMDLGSAAPARLEITSYNAAQRLQDDAGERCSMTYRAPELFNVQNPTTIDERTDIWSLGCLLYALCYYKSPYDEVFERGDSVALAVSSGTNHFPHSTTSGVNASFNDLISTMLVVDPKERPFIADVLQSIDALKACCNLMLRRIFSVICSKDYYDIDGKRYYVRELIGQGGFSTVDLVSESTSDRLYALKKIRCHSIEDEQAAEQEIRYHKQINHPSVIECLAFRTVGSADISNNHTSLVLLLLPFYKFGSLQTLLEKRQARREPLPDKLILSYFQQICEGLAAIHLIGAAHRDLKPGNILLAPNDRVVIMDLGSAAPARLEITSYNAAQRLQDDAGERCSMTYRAPELFNVQNPTTIDERTDIWSLGCLLYALCYYKSPYDEVFERGDSVALAVSSGTNHFPHSTTSGVNASFNDLISTMLVVDPKERPFIADVLQSIDALKACCNL

pLDDT: mean 89.44, std 15.46, range [16.31, 98.94]